Protein AF-A0A7V4J223-F1 (afdb_monomer_lite)

pLDDT: mean 87.14, std 15.95, range [26.81, 98.62]

Foldseek 3Di:
DCLVPVWFWWKKWWAQDQDFDALFLDNDSLGPRTFIWMWTAIPVRDIDTGGDAPDPPRDPWDKDDDQAKIWIQDPNWIWIFGGRDPPGDIDIDDDDDPDDLVVQCVDPPNSPVVLVVVLVCCCVPPVDDRSDDPQNVLSVVQSVLVNSVNHVVRTDMDTRFRPVDPVSVVVCVPPPDDRDDQPPPDQFAHPPDDCVQCVCLVVLLVLLLQQLVLQCCLVVCVVCQLVDLDNCVNLVSLVSNLVSLVSNVVSLVSLVVNCVRGVPGSSNSSSVSSNVSNPCVQSVDPCSSVVSVVCNVCSVVVSVVSVVVVVVPPPPVLFWADWPFKKFKAPFAAPPVAAQVPDALVNVVVTDGDDMGGADCSDPVHSWSFCCVPQPQGWGKMKIKDKWFDQAWDKKKKFKWWFAFKWKDKQRHTFDGGRHGDPDGDTRPDITIDTDHGTMMMMMMIGTCPRVGTGGMIIIIGNPPVPPDPDDDGDDHTDDDDDDDDDDDDDDDDDDDDD

Radius of gyration: 32.24 Å; chains: 1; bounding box: 69×74×94 Å

Sequence (499 aa):
MMHITGLRPVRVVALPATVTLPAYPMNALKGMGGITPSLINMSNGSVVRNLMGATTNDTHQQRIWGTCAAAEIIDGRLRVRVGASGHGQVLYINPTWDKLGELAVKTGHGGGDFWVLYYFARNILFGDPAPFDIYRACDCTIPGILAYRSSVEGGKPYDVPDFRNKAERDKWRNDNFDQMRFDYKDGLFPKNQDLSITLHFSKTVRDLMGCATTYRAYRDAKKLFEDMSNPSQLKNSIEALLGRYKLLLESQVIAKKIIDAYPDSTGARILRELYEMSEPEITAKKGFESRLRRELNTLDRRIEAILKKKEINKPIDKWHSPFICKWQISKLLKKPQYKLQNVTKELLRKIELRHNITADPNGETQYLVNLNKIFGDMDGVVIAKTIVRAPKTGTWDLKVGYDGGVRIFMDGKQLIDDPVRKNPAIPDRTSVPVKLSKGKHEIVVALDTDSGMGWGFYLRFEIPREMQKKTIKPVPRFSWNWSSRAGDRTRTGDVSLEG

Structure (mmCIF, N/CA/C/O backbone):
data_AF-A0A7V4J223-F1
#
_entry.id   AF-A0A7V4J223-F1
#
loop_
_atom_site.group_PDB
_atom_site.id
_atom_site.type_symbol
_atom_site.label_atom_id
_atom_site.label_alt_id
_atom_site.label_comp_id
_atom_site.label_asym_id
_atom_site.label_entity_id
_atom_site.label_seq_id
_atom_site.pdbx_PDB_ins_code
_atom_site.Cartn_x
_atom_site.Cartn_y
_atom_site.Cartn_z
_atom_site.occupancy
_atom_site.B_iso_or_equiv
_atom_site.auth_seq_id
_atom_site.auth_comp_id
_atom_site.auth_asym_id
_atom_site.auth_atom_id
_atom_site.pdbx_PDB_model_num
ATOM 1 N N . MET A 1 1 ? 0.475 -18.658 -4.887 1.00 85.38 1 MET A N 1
ATOM 2 C CA . MET A 1 1 ? -0.771 -19.231 -5.453 1.00 85.38 1 MET A CA 1
ATOM 3 C C . MET A 1 1 ? -0.553 -20.614 -6.078 1.00 85.38 1 MET A C 1
ATOM 5 O O . MET A 1 1 ? -1.148 -21.553 -5.571 1.00 85.38 1 MET A O 1
ATOM 9 N N . MET A 1 2 ? 0.335 -20.796 -7.069 1.00 89.19 2 MET A N 1
ATOM 10 C CA . MET A 1 2 ? 0.665 -22.136 -7.613 1.00 89.19 2 MET A CA 1
ATOM 11 C C . MET A 1 2 ? 1.149 -23.118 -6.538 1.00 89.19 2 MET A C 1
ATOM 13 O O . MET A 1 2 ? 0.766 -24.281 -6.553 1.00 89.19 2 MET A O 1
ATOM 17 N N . HIS A 1 3 ? 1.963 -22.650 -5.582 1.00 88.38 3 HIS A N 1
ATOM 18 C CA . HIS A 1 3 ? 2.378 -23.451 -4.424 1.00 88.38 3 HIS A CA 1
ATOM 19 C C . HIS A 1 3 ? 1.191 -23.897 -3.554 1.00 88.38 3 HIS A C 1
ATOM 21 O O . HIS A 1 3 ? 1.081 -25.068 -3.226 1.00 88.38 3 HIS A O 1
ATOM 27 N N . ILE A 1 4 ? 0.274 -22.970 -3.266 1.00 89.50 4 ILE A N 1
ATOM 28 C CA . ILE A 1 4 ? -0.890 -23.177 -2.390 1.00 89.50 4 ILE A CA 1
ATOM 29 C C . ILE A 1 4 ? -1.905 -24.146 -3.012 1.00 89.50 4 ILE A C 1
ATOM 31 O O . ILE A 1 4 ? -2.491 -24.958 -2.311 1.00 89.50 4 ILE A O 1
ATOM 35 N N . THR A 1 5 ? -2.147 -24.035 -4.319 1.00 91.44 5 THR A N 1
ATOM 36 C CA . THR A 1 5 ? -3.238 -24.756 -4.999 1.00 91.44 5 THR A CA 1
ATOM 37 C C . THR A 1 5 ? -2.782 -26.011 -5.736 1.00 91.44 5 THR A C 1
ATOM 39 O O . THR A 1 5 ? -3.614 -26.840 -6.084 1.00 91.44 5 THR A O 1
ATOM 42 N N . GLY A 1 6 ? -1.486 -26.135 -6.040 1.00 92.06 6 GLY A N 1
ATOM 43 C CA . GLY A 1 6 ? -0.972 -27.176 -6.935 1.00 92.06 6 GLY A CA 1
ATOM 44 C C . GLY A 1 6 ? -1.377 -27.002 -8.407 1.00 92.06 6 GLY A C 1
ATOM 45 O O . GLY A 1 6 ? -1.085 -27.873 -9.219 1.00 92.06 6 GLY A O 1
ATOM 46 N N . LEU A 1 7 ? -2.035 -25.895 -8.769 1.00 95.25 7 LEU A N 1
ATOM 47 C CA . LEU A 1 7 ? -2.552 -25.653 -10.118 1.00 95.25 7 LEU A CA 1
ATOM 48 C C . LEU A 1 7 ? -1.552 -24.898 -10.996 1.00 95.25 7 LEU A C 1
ATOM 50 O O . LEU A 1 7 ? -0.758 -24.090 -10.502 1.00 95.25 7 LEU A O 1
ATOM 54 N N . ARG A 1 8 ? -1.670 -25.097 -12.314 1.00 96.69 8 ARG A N 1
ATOM 55 C CA . ARG A 1 8 ? -0.896 -24.387 -13.341 1.00 96.69 8 ARG A CA 1
ATOM 56 C C . ARG A 1 8 ? -1.760 -23.336 -14.051 1.00 96.69 8 ARG A C 1
ATOM 58 O O . ARG A 1 8 ? -2.938 -23.611 -14.282 1.00 96.69 8 ARG A O 1
ATOM 65 N N . PRO A 1 9 ? -1.222 -22.163 -14.422 1.00 97.81 9 PRO A N 1
ATOM 66 C CA . PRO A 1 9 ? -1.877 -21.289 -15.391 1.00 97.81 9 PRO A CA 1
ATOM 67 C C . PRO A 1 9 ? -1.942 -21.945 -16.778 1.00 97.81 9 PRO A C 1
ATOM 69 O O . PRO A 1 9 ? -0.982 -22.560 -17.227 1.00 97.81 9 PRO A O 1
ATOM 72 N N . VAL A 1 10 ? -3.072 -21.810 -17.466 1.00 98.12 10 VAL A N 1
ATOM 73 C CA . VAL A 1 10 ? -3.291 -22.402 -18.801 1.00 98.12 10 VAL A CA 1
ATOM 74 C C . VAL A 1 10 ? -3.665 -21.376 -19.859 1.00 98.12 10 VAL A C 1
ATOM 76 O O . VAL A 1 10 ? -3.498 -21.635 -21.044 1.00 98.12 10 VAL A O 1
ATOM 79 N N . ARG A 1 11 ? -4.136 -20.194 -19.454 1.00 98.38 11 ARG A N 1
ATOM 80 C CA . ARG A 1 11 ? -4.475 -19.105 -20.372 1.00 98.38 11 ARG A CA 1
ATOM 81 C C . ARG A 1 11 ? -4.336 -17.766 -19.672 1.00 98.38 11 ARG A C 1
ATOM 83 O O . ARG A 1 11 ? -4.628 -17.676 -18.481 1.00 98.38 11 ARG A O 1
ATOM 90 N N . VAL A 1 12 ? -3.918 -16.735 -20.396 1.00 98.44 12 VAL A N 1
ATOM 91 C CA . VAL A 1 12 ? -3.792 -15.372 -19.876 1.00 98.44 12 VAL A CA 1
ATOM 92 C C . VAL A 1 12 ? -4.312 -14.344 -20.871 1.00 98.44 12 VAL A C 1
ATOM 94 O O . VAL A 1 12 ? -4.178 -14.501 -22.084 1.00 98.44 12 VAL A O 1
ATOM 97 N N . VAL A 1 13 ? -4.902 -13.277 -20.343 1.00 98.06 13 VAL A N 1
ATOM 98 C CA . VAL A 1 13 ? -5.266 -12.075 -21.088 1.00 98.06 13 VAL A CA 1
ATOM 99 C C . VAL A 1 13 ? -4.968 -10.841 -20.242 1.00 98.06 13 VAL A C 1
ATOM 101 O O . VAL A 1 13 ? -5.206 -10.827 -19.035 1.00 98.06 13 VAL A O 1
ATOM 104 N N . ALA A 1 14 ? -4.449 -9.799 -20.875 1.00 95.88 14 ALA A N 1
ATOM 105 C CA . ALA A 1 14 ? -4.265 -8.476 -20.299 1.00 95.88 14 ALA A CA 1
ATOM 106 C C . ALA A 1 14 ? -4.696 -7.432 -21.325 1.00 95.88 14 ALA A C 1
ATOM 108 O O . ALA A 1 14 ? -4.229 -7.448 -22.465 1.00 95.88 14 ALA A O 1
ATOM 109 N N . LEU A 1 15 ? -5.601 -6.543 -20.926 1.00 93.50 15 LEU A N 1
ATOM 110 C CA . LEU A 1 15 ? -6.058 -5.452 -21.780 1.00 93.50 15 LEU A CA 1
ATOM 111 C C . LEU A 1 15 ? -5.031 -4.308 -21.759 1.00 93.50 15 LEU A C 1
ATOM 113 O O . LEU A 1 15 ? -4.429 -4.058 -20.708 1.00 93.50 15 LEU A O 1
ATOM 117 N N . PRO A 1 16 ? -4.822 -3.602 -22.886 1.00 90.81 16 PRO A N 1
ATOM 118 C CA . PRO A 1 16 ? -3.972 -2.419 -22.910 1.00 90.81 16 PRO A CA 1
ATOM 119 C C . PRO A 1 16 ? -4.505 -1.346 -21.959 1.00 90.81 16 PRO A C 1
ATOM 121 O O . PRO A 1 16 ? -5.698 -1.044 -21.947 1.00 90.81 16 PRO A O 1
ATOM 124 N N . ALA A 1 17 ? -3.600 -0.728 -21.206 1.00 86.00 17 ALA A N 1
ATOM 125 C CA . ALA A 1 17 ? -3.878 0.478 -20.446 1.00 86.00 17 ALA A CA 1
ATOM 126 C C . ALA A 1 17 ? -3.211 1.659 -21.147 1.00 86.00 17 ALA A C 1
ATOM 128 O O . ALA A 1 17 ? -2.018 1.624 -21.440 1.00 86.00 17 ALA A O 1
ATOM 129 N N . THR A 1 18 ? -3.987 2.706 -21.412 1.00 84.56 18 THR A N 1
ATOM 130 C CA . THR A 1 18 ? -3.491 3.957 -22.006 1.00 84.56 18 THR A CA 1
ATOM 131 C C . THR A 1 18 ? -2.951 4.929 -20.958 1.00 84.56 18 THR A C 1
ATOM 133 O O . THR A 1 18 ? -2.365 5.947 -21.309 1.00 84.56 18 THR A O 1
ATOM 136 N N . VAL A 1 19 ? -3.137 4.614 -19.673 1.00 84.50 19 VAL A N 1
ATOM 137 C CA . VAL A 1 19 ? -2.626 5.396 -18.548 1.00 84.50 19 VAL A CA 1
ATOM 138 C C . VAL A 1 19 ? -1.273 4.839 -18.123 1.00 84.50 19 VAL A C 1
ATOM 140 O O . VAL A 1 19 ? -1.149 3.656 -17.794 1.00 84.50 19 VAL A O 1
ATOM 143 N N . THR A 1 20 ? -0.274 5.713 -18.092 1.00 83.88 20 THR A N 1
ATOM 144 C CA . THR A 1 20 ? 1.079 5.413 -17.629 1.00 83.88 20 THR A CA 1
ATOM 145 C C . THR A 1 20 ? 1.356 6.105 -16.302 1.00 83.88 20 THR A C 1
ATOM 147 O O . THR A 1 20 ? 0.864 7.198 -16.017 1.00 83.88 20 THR A O 1
ATOM 150 N N . LEU A 1 21 ? 2.164 5.457 -15.472 1.00 86.25 21 LEU A N 1
ATOM 151 C CA . LEU A 1 21 ? 2.728 6.084 -14.289 1.00 86.25 21 LEU A CA 1
ATOM 152 C C . LEU A 1 21 ? 3.745 7.163 -14.702 1.00 86.25 21 LEU A C 1
ATOM 154 O O . LEU A 1 21 ? 4.483 6.967 -15.673 1.00 86.25 21 LEU A O 1
ATOM 158 N N . PRO A 1 22 ? 3.816 8.283 -13.964 1.00 85.88 22 PRO A N 1
ATOM 159 C CA . PRO A 1 22 ? 4.787 9.333 -14.237 1.00 85.88 22 PRO A CA 1
ATOM 160 C C . PRO A 1 22 ? 6.214 8.867 -13.925 1.00 85.88 22 PRO A C 1
ATOM 162 O O . PRO A 1 22 ? 6.434 7.907 -13.185 1.00 85.88 22 PRO A O 1
ATOM 165 N N . ALA A 1 23 ? 7.184 9.602 -14.452 1.00 88.38 23 ALA A N 1
ATOM 166 C CA . ALA A 1 23 ? 8.621 9.456 -14.277 1.00 88.38 23 ALA A CA 1
ATOM 167 C C . ALA A 1 23 ? 9.229 8.161 -14.846 1.00 88.38 23 ALA A C 1
ATOM 169 O O . ALA A 1 23 ? 10.395 7.862 -14.581 1.00 88.38 23 ALA A O 1
ATOM 170 N N . TYR A 1 24 ? 8.488 7.416 -15.672 1.00 89.00 24 TYR A N 1
ATOM 171 C CA . TYR A 1 24 ? 9.037 6.270 -16.395 1.00 89.00 24 TYR A CA 1
ATOM 172 C C . TYR A 1 24 ? 9.733 6.698 -17.702 1.00 89.00 24 TYR A C 1
ATOM 174 O O . TYR A 1 24 ? 9.240 7.587 -18.407 1.00 89.00 24 TYR A O 1
ATOM 182 N N . PRO A 1 25 ? 10.857 6.056 -18.089 1.00 86.50 25 PRO A N 1
ATOM 183 C CA . PRO A 1 25 ? 11.609 6.436 -19.290 1.00 86.50 25 PRO A CA 1
ATOM 184 C C . PRO A 1 25 ? 10.864 6.254 -20.613 1.00 86.50 25 PRO A C 1
ATOM 186 O O . PRO A 1 25 ? 11.096 7.008 -21.554 1.00 86.50 25 PRO A O 1
ATOM 189 N N . MET A 1 26 ? 9.936 5.299 -20.687 1.00 84.00 26 MET A N 1
ATOM 190 C CA . MET A 1 26 ? 9.183 5.002 -21.905 1.00 84.00 26 MET A CA 1
ATOM 191 C C . MET A 1 26 ? 7.715 5.380 -21.733 1.00 84.00 26 MET A C 1
ATOM 193 O O . MET A 1 26 ? 6.990 4.710 -21.007 1.00 84.00 26 MET A O 1
ATOM 197 N N . ASN A 1 27 ? 7.265 6.414 -22.445 1.00 76.56 27 ASN A N 1
ATOM 198 C CA . ASN A 1 27 ? 5.853 6.797 -22.496 1.00 76.56 27 ASN A CA 1
ATOM 199 C C . ASN A 1 27 ? 5.151 6.121 -23.687 1.00 76.56 27 ASN A C 1
ATOM 201 O O . ASN A 1 27 ? 4.821 6.760 -24.682 1.00 76.56 27 ASN A O 1
ATOM 205 N N . ALA A 1 28 ? 5.021 4.796 -23.630 1.00 76.75 28 ALA A N 1
ATOM 206 C CA . ALA A 1 28 ? 4.415 3.999 -24.693 1.00 76.75 28 ALA A CA 1
ATOM 207 C C . ALA A 1 28 ? 3.737 2.756 -24.113 1.00 76.75 28 ALA A C 1
ATOM 209 O O . ALA A 1 28 ? 4.174 2.244 -23.086 1.00 76.75 28 ALA A O 1
ATOM 210 N N . LEU A 1 29 ? 2.747 2.200 -24.825 1.00 77.38 29 LEU A N 1
ATOM 211 C CA . LEU A 1 29 ? 2.069 0.951 -24.438 1.00 77.38 29 LEU A CA 1
ATOM 212 C C . LEU A 1 29 ? 3.052 -0.217 -24.233 1.00 77.38 29 LEU A C 1
ATOM 214 O O . LEU A 1 29 ? 2.850 -1.069 -23.377 1.00 77.38 29 LEU A O 1
ATOM 218 N N . LYS A 1 30 ? 4.137 -0.237 -25.015 1.00 79.06 30 LYS A N 1
ATOM 219 C CA . LYS A 1 30 ? 5.207 -1.241 -24.926 1.00 79.06 30 LYS A CA 1
ATOM 220 C C . LYS A 1 30 ? 6.242 -0.934 -23.833 1.00 79.06 30 LYS A C 1
ATOM 222 O O . LYS A 1 30 ? 7.124 -1.757 -23.598 1.00 79.06 30 LYS A O 1
ATOM 227 N N . GLY A 1 31 ? 6.175 0.242 -23.212 1.00 77.19 31 GLY A N 1
ATOM 228 C CA . GLY A 1 31 ? 7.140 0.743 -22.241 1.00 77.19 31 GLY A CA 1
ATOM 229 C C . GLY A 1 31 ? 6.888 0.277 -20.805 1.00 77.19 31 GLY A C 1
ATOM 230 O O . GLY A 1 31 ? 5.836 -0.261 -20.471 1.00 77.19 31 GLY A O 1
ATOM 231 N N . MET A 1 32 ? 7.869 0.507 -19.930 1.00 76.62 32 MET A N 1
ATOM 232 C CA . MET A 1 32 ? 7.697 0.357 -18.483 1.00 76.62 32 MET A CA 1
ATOM 233 C C . MET A 1 32 ? 6.821 1.497 -17.953 1.00 76.62 32 MET A C 1
ATOM 235 O O . MET A 1 32 ? 6.952 2.624 -18.419 1.00 76.62 32 MET A O 1
ATOM 239 N N . GLY A 1 33 ? 5.965 1.213 -16.970 1.00 78.38 33 GLY A N 1
ATOM 240 C CA . GLY A 1 33 ? 5.067 2.200 -16.355 1.00 78.38 33 GLY A CA 1
ATOM 241 C C . GLY A 1 33 ? 3.598 2.073 -16.766 1.00 78.38 33 GLY A C 1
ATOM 242 O O . GLY A 1 33 ? 2.758 2.762 -16.194 1.00 78.38 33 GLY A O 1
ATOM 243 N N . GLY A 1 34 ? 3.263 1.188 -17.711 1.00 81.00 34 GLY A N 1
ATOM 244 C CA . GLY A 1 34 ? 1.874 0.821 -18.002 1.00 81.00 34 GLY A CA 1
ATOM 245 C C . GLY A 1 34 ? 1.247 -0.013 -16.878 1.00 81.00 34 GLY A C 1
ATOM 246 O O . GLY A 1 34 ? 1.903 -0.873 -16.293 1.00 81.00 34 GLY A O 1
ATOM 247 N N . ILE A 1 35 ? -0.034 0.229 -16.585 1.00 84.50 35 ILE A N 1
ATOM 248 C CA . ILE A 1 35 ? -0.785 -0.483 -15.537 1.00 84.50 35 ILE A CA 1
ATOM 249 C C . ILE A 1 35 ? -1.748 -1.476 -16.196 1.00 84.50 35 ILE A C 1
ATOM 251 O O . ILE A 1 35 ? -2.927 -1.184 -16.377 1.00 84.50 35 ILE A O 1
ATOM 255 N N . THR A 1 36 ? -1.256 -2.653 -16.576 1.00 87.88 36 THR A N 1
ATOM 256 C CA . THR A 1 36 ? -2.036 -3.654 -17.326 1.00 87.88 36 THR A CA 1
ATOM 257 C C . THR A 1 36 ? -2.327 -4.889 -16.469 1.00 87.88 36 THR A C 1
ATOM 259 O O . THR A 1 36 ? -1.539 -5.839 -16.476 1.00 87.88 36 THR A O 1
ATOM 262 N N . PRO A 1 37 ? -3.432 -4.913 -15.701 1.00 90.94 37 PRO A N 1
ATOM 263 C CA . PRO A 1 37 ? -3.807 -6.102 -14.943 1.00 90.94 37 PRO A CA 1
ATOM 264 C C . PRO A 1 37 ? -4.075 -7.284 -15.880 1.00 90.94 37 PRO A C 1
ATOM 266 O O . PRO A 1 37 ? -4.517 -7.104 -17.018 1.00 90.94 37 PRO A O 1
ATOM 269 N N . SER A 1 38 ? -3.849 -8.498 -15.381 1.00 94.50 38 SER A N 1
ATOM 270 C CA . SER A 1 38 ? -4.094 -9.724 -16.140 1.00 94.50 38 SER A CA 1
ATOM 271 C C . SER A 1 38 ? -5.136 -10.624 -15.479 1.00 94.50 38 SER A C 1
ATOM 273 O O . SER A 1 38 ? -5.278 -10.677 -14.252 1.00 94.50 38 SER A O 1
ATOM 275 N N . LEU A 1 39 ? -5.882 -11.335 -16.321 1.00 97.62 39 LEU A N 1
ATOM 276 C CA . LEU A 1 39 ? -6.759 -12.435 -15.944 1.00 97.62 39 LEU A CA 1
ATOM 277 C C . LEU A 1 39 ? -6.126 -13.732 -16.426 1.00 97.62 39 LEU A C 1
ATOM 279 O O . LEU A 1 39 ? -5.715 -13.837 -17.581 1.00 97.62 39 LEU A O 1
ATOM 283 N N . ILE A 1 40 ? -6.032 -14.705 -15.528 1.00 98.12 40 ILE A N 1
ATOM 284 C CA . ILE A 1 40 ? -5.351 -15.972 -15.771 1.00 98.12 40 ILE A CA 1
ATOM 285 C C . ILE A 1 40 ? -6.315 -17.108 -15.442 1.00 98.12 40 ILE A C 1
ATOM 287 O O . ILE A 1 40 ? -6.827 -17.176 -14.325 1.00 98.12 40 ILE A O 1
ATOM 291 N N . ASN A 1 41 ? -6.550 -18.012 -16.391 1.00 98.06 41 ASN A N 1
ATOM 292 C CA . ASN A 1 41 ? -7.221 -19.277 -16.115 1.00 98.06 41 ASN A CA 1
ATOM 293 C C . ASN A 1 41 ? -6.214 -20.292 -15.584 1.00 98.06 41 ASN A C 1
ATOM 295 O O . ASN A 1 41 ? -5.103 -20.412 -16.102 1.00 98.06 41 ASN A O 1
ATOM 299 N N . MET A 1 42 ? -6.635 -21.054 -14.584 1.00 97.88 42 MET A N 1
ATOM 300 C CA . MET A 1 42 ? -5.888 -22.171 -14.018 1.00 97.88 42 MET A CA 1
ATOM 301 C C . MET A 1 42 ? -6.364 -23.500 -14.609 1.00 97.88 42 MET A C 1
ATOM 303 O O . MET A 1 42 ? -7.456 -23.589 -15.167 1.00 97.88 42 MET A O 1
ATOM 307 N N . SER A 1 43 ? -5.572 -24.555 -14.440 1.00 97.31 43 SER A N 1
ATOM 308 C CA . SER A 1 43 ? -5.816 -25.888 -15.007 1.00 97.31 43 SER A CA 1
ATOM 309 C C . SER A 1 43 ? -7.130 -26.551 -14.578 1.00 97.31 43 SER A C 1
ATOM 311 O O . SER A 1 43 ? -7.603 -27.449 -15.263 1.00 97.31 43 SER A O 1
ATOM 313 N N . ASN A 1 44 ? -7.743 -26.110 -13.477 1.00 96.62 44 ASN A N 1
ATOM 314 C CA . ASN A 1 44 ? -9.059 -26.577 -13.027 1.00 96.62 44 ASN A CA 1
ATOM 315 C C . ASN A 1 44 ? -10.219 -25.642 -13.430 1.00 96.62 44 ASN A C 1
ATOM 317 O O . ASN A 1 44 ? -11.312 -25.759 -12.883 1.00 96.62 44 ASN A O 1
ATOM 321 N N . GLY A 1 45 ? -9.973 -24.661 -14.301 1.00 96.50 45 GLY A N 1
ATOM 322 C CA . GLY A 1 45 ? -10.959 -23.664 -14.717 1.00 96.50 45 GLY A CA 1
ATOM 323 C C . GLY A 1 45 ? -11.116 -22.465 -13.774 1.00 96.50 45 GLY A C 1
ATOM 324 O O . GLY A 1 45 ? -11.813 -21.516 -14.129 1.00 96.50 45 GLY A O 1
ATOM 325 N N . SER A 1 46 ? -10.458 -22.446 -12.606 1.00 96.94 46 SER A N 1
ATOM 326 C CA . SER A 1 46 ? -10.477 -21.267 -11.725 1.00 96.94 46 SER A CA 1
ATOM 327 C C . SER A 1 46 ? -9.786 -20.055 -12.362 1.00 96.94 46 SER A C 1
ATOM 329 O O . SER A 1 46 ? -8.992 -20.185 -13.296 1.00 96.94 46 SER A O 1
ATOM 331 N N . VAL A 1 47 ? -10.106 -18.860 -11.861 1.00 96.94 47 VAL A N 1
ATOM 332 C CA . VAL A 1 47 ? -9.621 -17.585 -12.404 1.00 96.94 47 VAL A CA 1
ATOM 333 C C . VAL A 1 47 ? -8.804 -16.845 -11.356 1.00 96.94 47 VAL A C 1
ATOM 335 O O . VAL A 1 47 ? -9.225 -16.685 -10.211 1.00 96.94 47 VAL A O 1
ATOM 338 N N . VAL A 1 48 ? -7.650 -16.341 -11.775 1.00 96.06 48 VAL A N 1
ATOM 339 C CA . VAL A 1 48 ? -6.792 -15.459 -10.992 1.00 96.06 48 VAL A CA 1
ATOM 340 C C . VAL A 1 48 ? -6.835 -14.072 -11.611 1.00 96.06 48 VAL A C 1
ATOM 342 O O . VAL A 1 48 ? -6.567 -13.898 -12.798 1.00 96.06 48 VAL A O 1
ATOM 345 N N . ARG A 1 49 ? -7.142 -13.073 -10.782 1.00 94.31 49 ARG A N 1
ATOM 346 C CA . ARG A 1 49 ? -6.987 -11.663 -11.133 1.00 94.31 49 ARG A CA 1
ATOM 347 C C . ARG A 1 49 ? -5.680 -11.151 -10.551 1.00 94.31 49 ARG A C 1
ATOM 349 O O . ARG A 1 49 ? -5.562 -11.024 -9.334 1.00 94.31 49 ARG A O 1
ATOM 356 N N . ASN A 1 50 ? -4.735 -10.825 -11.421 1.00 90.75 50 ASN A N 1
ATOM 357 C CA . ASN A 1 50 ? -3.481 -10.199 -11.041 1.00 90.75 50 ASN A CA 1
ATOM 358 C C . ASN A 1 50 ? -3.585 -8.681 -11.226 1.00 90.75 50 ASN A C 1
ATOM 360 O O . ASN A 1 50 ? -3.778 -8.195 -12.341 1.00 90.75 50 ASN A O 1
ATOM 364 N N . LEU A 1 51 ? -3.463 -7.937 -10.129 1.00 87.06 51 LEU A N 1
ATOM 365 C CA . LEU A 1 51 ? -3.349 -6.482 -10.157 1.00 87.06 51 LEU A CA 1
ATOM 366 C C . LEU A 1 51 ? -1.873 -6.130 -9.981 1.00 87.06 51 LEU A C 1
ATOM 368 O O . LEU A 1 51 ? -1.245 -6.591 -9.032 1.00 87.06 51 LEU A O 1
ATOM 372 N N . MET A 1 52 ? -1.320 -5.363 -10.919 1.00 75.69 52 MET A N 1
ATOM 373 C CA . MET A 1 52 ? 0.103 -5.025 -10.913 1.00 75.69 52 MET A CA 1
ATOM 374 C C . MET A 1 52 ? 0.464 -4.138 -9.713 1.00 75.69 52 MET A C 1
ATOM 376 O O . MET A 1 52 ? -0.308 -3.256 -9.329 1.00 75.69 52 MET A O 1
ATOM 380 N N . GLY A 1 53 ? 1.652 -4.375 -9.149 1.00 68.44 53 GLY A N 1
ATOM 381 C CA . GLY A 1 53 ? 2.261 -3.521 -8.125 1.00 68.44 53 GLY A CA 1
ATOM 382 C C . GLY A 1 53 ? 2.796 -2.202 -8.694 1.00 68.44 53 GLY A C 1
ATOM 383 O O . GLY A 1 53 ? 2.532 -1.858 -9.846 1.00 68.44 53 GLY A O 1
ATOM 384 N N . ALA A 1 54 ? 3.553 -1.462 -7.881 1.00 73.31 54 ALA A N 1
ATOM 385 C CA . ALA A 1 54 ? 4.154 -0.163 -8.225 1.00 73.31 54 ALA A CA 1
ATOM 386 C C . ALA A 1 54 ? 3.157 0.971 -8.567 1.00 73.31 54 ALA A C 1
ATOM 388 O O . ALA A 1 54 ? 3.542 1.996 -9.130 1.00 73.31 54 ALA A O 1
ATOM 389 N N . THR A 1 55 ? 1.879 0.821 -8.202 1.00 80.50 55 THR A N 1
ATOM 390 C CA . THR A 1 55 ? 0.854 1.879 -8.293 1.00 80.50 55 THR A CA 1
ATOM 391 C C . THR A 1 55 ? 0.583 2.506 -6.918 1.00 80.50 55 THR A C 1
ATOM 393 O O . THR A 1 55 ? 1.155 2.094 -5.915 1.00 80.50 55 THR A O 1
ATOM 396 N N . THR A 1 56 ? -0.297 3.513 -6.826 1.00 82.56 56 THR A N 1
ATOM 397 C CA . THR A 1 56 ? -0.597 4.215 -5.557 1.00 82.56 56 THR A CA 1
ATOM 398 C C . THR A 1 56 ? -1.071 3.291 -4.426 1.00 82.56 56 THR A C 1
ATOM 400 O O . THR A 1 56 ? -0.872 3.619 -3.262 1.00 82.56 56 THR A O 1
ATOM 403 N N . ASN A 1 57 ? -1.665 2.140 -4.751 1.00 82.75 57 ASN A N 1
ATOM 404 C CA . ASN A 1 57 ? -2.044 1.117 -3.777 1.00 82.75 57 ASN A CA 1
ATOM 405 C C . ASN A 1 57 ? -1.181 -0.143 -3.947 1.00 82.75 57 ASN A C 1
ATOM 407 O O . ASN A 1 57 ? -1.706 -1.238 -4.175 1.00 82.75 57 ASN A O 1
ATOM 411 N N . ASP A 1 58 ? 0.141 0.027 -3.875 1.00 83.38 58 ASP A N 1
ATOM 412 C CA . ASP A 1 58 ? 1.095 -1.080 -3.905 1.00 83.38 58 ASP A CA 1
ATOM 413 C C . ASP A 1 58 ? 0.953 -1.921 -2.632 1.00 83.38 58 ASP A C 1
ATOM 415 O O . ASP A 1 58 ? 1.419 -1.565 -1.549 1.00 83.38 58 ASP A O 1
ATOM 419 N N . THR A 1 59 ? 0.196 -3.008 -2.747 1.00 80.31 59 THR A N 1
ATOM 420 C CA . THR A 1 59 ? -0.145 -3.878 -1.626 1.00 80.31 59 THR A CA 1
ATOM 421 C C . THR A 1 59 ? 0.006 -5.327 -2.042 1.00 80.31 59 THR A C 1
ATOM 423 O O . THR A 1 59 ? -0.341 -5.721 -3.154 1.00 80.31 59 THR A O 1
ATOM 426 N N . HIS A 1 60 ? 0.450 -6.158 -1.106 1.00 80.44 60 HIS A N 1
ATOM 427 C CA . HIS A 1 60 ? 0.523 -7.605 -1.296 1.00 80.44 60 HIS A CA 1
ATOM 428 C C . HIS A 1 60 ? -0.715 -8.314 -0.726 1.00 80.44 60 HIS A C 1
ATOM 430 O O . HIS A 1 60 ? -0.623 -9.442 -0.240 1.00 80.44 60 HIS A O 1
ATOM 436 N N . GLN A 1 61 ? -1.881 -7.654 -0.758 1.00 84.69 61 GLN A N 1
ATOM 437 C CA . GLN A 1 61 ? -3.130 -8.257 -0.296 1.00 84.69 61 GLN A CA 1
ATOM 438 C C . GLN A 1 61 ? -3.540 -9.397 -1.226 1.00 84.69 61 GLN A C 1
ATOM 440 O O . GLN A 1 61 ? -3.827 -9.201 -2.406 1.00 84.69 61 GLN A O 1
ATOM 445 N N . GLN A 1 62 ? -3.605 -10.600 -0.668 1.00 89.06 62 GLN A N 1
ATOM 446 C CA . GLN A 1 62 ? -4.007 -11.804 -1.380 1.00 89.06 62 GLN A CA 1
ATOM 447 C C . GLN A 1 62 ? -5.383 -12.235 -0.899 1.00 89.06 62 GLN A C 1
ATOM 449 O O . GLN A 1 62 ? -5.700 -12.132 0.289 1.00 89.06 62 GLN A O 1
ATOM 454 N N . ARG A 1 63 ? -6.198 -12.713 -1.838 1.00 93.00 63 ARG A N 1
ATOM 455 C CA . ARG A 1 63 ? -7.534 -13.234 -1.569 1.00 93.00 63 ARG A CA 1
ATOM 456 C C . ARG A 1 63 ? -7.764 -14.484 -2.406 1.00 93.00 63 ARG A C 1
ATOM 458 O O . ARG A 1 63 ? -7.413 -14.505 -3.585 1.00 93.00 63 ARG A O 1
ATOM 465 N N . ILE A 1 64 ? -8.341 -15.510 -1.798 1.00 94.75 64 ILE A N 1
ATOM 466 C CA . ILE A 1 64 ? -8.685 -16.775 -2.440 1.00 94.75 64 ILE A CA 1
ATOM 467 C C . ILE A 1 64 ? -10.107 -17.164 -2.045 1.00 94.75 64 ILE A C 1
ATOM 469 O O . ILE A 1 64 ? -10.483 -17.082 -0.877 1.00 94.75 64 ILE A O 1
ATOM 473 N N . TRP A 1 65 ? -10.895 -17.591 -3.026 1.00 94.69 65 TRP A N 1
ATOM 474 C CA . TRP A 1 65 ? -12.248 -18.094 -2.821 1.00 94.69 65 TRP A CA 1
ATOM 475 C C . TRP A 1 65 ? -12.302 -19.549 -3.256 1.00 94.69 65 TRP A C 1
ATOM 477 O O . TRP A 1 65 ? -11.956 -19.879 -4.388 1.00 94.69 65 TRP A O 1
ATOM 487 N N . GLY A 1 66 ? -12.732 -20.406 -2.341 1.00 94.12 66 GLY A N 1
ATOM 488 C CA . GLY A 1 66 ? -13.192 -21.754 -2.626 1.00 94.12 66 GLY A CA 1
ATOM 489 C C . GLY A 1 66 ? -14.711 -21.837 -2.494 1.00 94.12 66 GLY A C 1
ATOM 490 O O . GLY A 1 66 ? -15.383 -20.881 -2.108 1.00 94.12 66 GLY A O 1
ATOM 491 N N . THR A 1 67 ? -15.259 -23.011 -2.785 1.00 93.62 67 THR A N 1
ATOM 492 C CA . THR A 1 67 ? -16.700 -23.280 -2.674 1.00 93.62 67 THR A CA 1
ATOM 493 C C . THR A 1 67 ? -17.171 -23.383 -1.222 1.00 93.62 67 THR A C 1
ATOM 495 O O . THR A 1 67 ? -18.302 -23.020 -0.923 1.00 93.62 67 THR A O 1
ATOM 498 N N . CYS A 1 68 ? -16.304 -23.817 -0.301 1.00 94.56 68 CYS A N 1
ATOM 499 C CA . CYS A 1 68 ? -16.644 -23.968 1.121 1.00 94.56 68 CYS A CA 1
ATOM 500 C C . CYS A 1 68 ? -16.252 -22.755 1.980 1.00 94.56 68 CYS A C 1
ATOM 502 O O . CYS A 1 68 ? -16.878 -22.490 3.011 1.00 94.56 68 CYS A O 1
ATOM 504 N N . ALA A 1 69 ? -15.200 -22.038 1.580 1.00 96.25 69 ALA A N 1
ATOM 505 C CA . ALA A 1 69 ? -14.618 -20.948 2.351 1.00 96.25 69 ALA A CA 1
ATOM 506 C C . ALA A 1 69 ? -13.868 -19.948 1.465 1.00 96.25 69 ALA A C 1
ATOM 508 O O . ALA A 1 69 ? -13.444 -20.275 0.358 1.00 96.25 69 ALA A O 1
ATOM 509 N N . ALA A 1 70 ? -13.648 -18.745 1.986 1.00 96.31 70 ALA A N 1
ATOM 510 C CA . ALA A 1 70 ? -12.777 -17.735 1.399 1.00 96.31 70 ALA A CA 1
ATOM 511 C C . ALA A 1 70 ? -11.733 -17.284 2.420 1.00 96.31 70 ALA A C 1
ATOM 513 O O . ALA A 1 70 ? -12.030 -17.220 3.611 1.00 96.31 70 ALA A O 1
ATOM 514 N N . ALA A 1 71 ? -10.532 -16.950 1.960 1.00 95.44 71 ALA A N 1
ATOM 515 C CA . ALA A 1 71 ? -9.454 -16.451 2.799 1.00 95.44 71 ALA A CA 1
ATOM 516 C C . ALA A 1 71 ? -8.837 -15.185 2.201 1.00 95.44 71 ALA A C 1
ATOM 518 O O . ALA A 1 71 ? -8.647 -15.082 0.989 1.00 95.44 71 ALA A O 1
ATOM 519 N N . GLU A 1 72 ? -8.518 -14.217 3.050 1.00 94.44 72 GLU A N 1
ATOM 520 C CA . GLU A 1 72 ? -7.898 -12.957 2.651 1.00 94.44 72 GLU A CA 1
ATOM 521 C C . GLU A 1 72 ? -7.000 -12.380 3.741 1.00 94.44 72 GLU A C 1
ATOM 523 O O . GLU A 1 72 ? -7.229 -12.589 4.932 1.00 94.44 72 GLU A O 1
ATOM 528 N N . ILE A 1 73 ? -5.989 -11.622 3.321 1.00 90.00 73 ILE A N 1
ATOM 529 C CA . ILE A 1 73 ? -5.112 -10.883 4.231 1.00 90.00 73 ILE A CA 1
ATOM 530 C C . ILE A 1 73 ? -5.672 -9.473 4.419 1.00 90.00 73 ILE A C 1
ATOM 532 O O . ILE A 1 73 ? -5.778 -8.713 3.453 1.00 90.00 73 ILE A O 1
ATOM 536 N N . ILE A 1 74 ? -6.003 -9.121 5.661 1.00 83.38 74 ILE A N 1
ATOM 537 C CA . ILE A 1 74 ? -6.477 -7.789 6.056 1.00 83.38 74 ILE A CA 1
ATOM 538 C C . ILE A 1 74 ? -5.715 -7.352 7.296 1.00 83.38 74 ILE A C 1
ATOM 540 O O . ILE A 1 74 ? -5.673 -8.081 8.285 1.00 83.38 74 ILE A O 1
ATOM 544 N N . ASP A 1 75 ? -5.116 -6.163 7.231 1.00 75.69 75 ASP A N 1
ATOM 545 C CA . ASP A 1 75 ? -4.364 -5.553 8.334 1.00 75.69 75 ASP A CA 1
ATOM 546 C C . ASP A 1 75 ? -3.324 -6.512 8.942 1.00 75.69 75 ASP A C 1
ATOM 548 O O . ASP A 1 75 ? -3.236 -6.685 10.154 1.00 75.69 75 ASP A O 1
ATOM 552 N N . GLY A 1 76 ? -2.589 -7.221 8.077 1.00 76.62 76 GLY A N 1
ATOM 553 C CA . GLY A 1 76 ? -1.565 -8.192 8.479 1.00 76.62 76 GLY A CA 1
ATOM 554 C C . GLY A 1 76 ? -2.094 -9.509 9.062 1.00 76.62 76 GLY A C 1
ATOM 555 O O . GLY A 1 76 ? -1.294 -10.354 9.451 1.00 76.62 76 GLY A O 1
ATOM 556 N N . ARG A 1 77 ? -3.416 -9.721 9.107 1.00 83.19 77 ARG A N 1
ATOM 557 C CA . ARG A 1 77 ? -4.051 -10.932 9.653 1.00 83.19 77 ARG A CA 1
ATOM 558 C C . ARG A 1 77 ? -4.753 -11.744 8.575 1.00 83.19 77 ARG A C 1
ATOM 560 O O . ARG A 1 77 ? -5.283 -11.192 7.610 1.00 83.19 77 ARG A O 1
ATOM 567 N N . LEU A 1 78 ? -4.803 -13.061 8.772 1.00 90.56 78 LEU A N 1
ATOM 568 C CA . LEU A 1 78 ? -5.561 -13.961 7.911 1.00 90.56 78 LEU A CA 1
ATOM 569 C C . LEU A 1 78 ? -7.026 -13.990 8.363 1.00 90.56 78 LEU A C 1
ATOM 571 O O . LEU A 1 78 ? -7.350 -14.482 9.443 1.00 90.56 78 LEU A O 1
ATOM 575 N N . ARG A 1 79 ? -7.921 -13.468 7.524 1.00 94.50 79 ARG A N 1
ATOM 576 C CA . ARG A 1 79 ? -9.374 -13.553 7.695 1.00 94.50 79 ARG A CA 1
ATOM 577 C C . ARG A 1 79 ? -9.910 -14.703 6.852 1.00 94.50 79 ARG A C 1
ATOM 579 O O . ARG A 1 79 ? -9.680 -14.731 5.647 1.00 94.50 79 ARG A O 1
ATOM 586 N N . VAL A 1 80 ? -10.665 -15.614 7.463 1.00 95.50 80 VAL A N 1
ATOM 587 C CA . VAL A 1 80 ? -11.296 -16.755 6.784 1.00 95.50 80 VAL A CA 1
ATOM 588 C C . VAL A 1 80 ? -12.806 -16.701 6.981 1.00 95.50 80 VAL A C 1
ATOM 590 O O . VAL A 1 80 ? -13.281 -16.644 8.110 1.00 95.50 80 VAL A O 1
ATOM 593 N N . ARG A 1 81 ? -13.581 -16.733 5.896 1.00 95.12 81 ARG A N 1
ATOM 594 C CA . ARG A 1 81 ? -15.038 -16.904 5.941 1.00 95.12 81 ARG A CA 1
ATOM 595 C C . ARG A 1 81 ? -15.391 -18.340 5.587 1.00 95.12 81 ARG A C 1
ATOM 597 O O . ARG A 1 81 ? -15.031 -18.784 4.503 1.00 95.12 81 ARG A O 1
ATOM 604 N N . VAL A 1 82 ? -16.121 -19.034 6.455 1.00 95.81 82 VAL A N 1
ATOM 605 C CA . VAL A 1 82 ? -16.549 -20.431 6.265 1.00 95.81 82 VAL A CA 1
ATOM 606 C C . VAL A 1 82 ? -18.065 -20.541 6.113 1.00 95.81 82 VAL A C 1
ATOM 608 O O . VAL A 1 82 ? -18.804 -19.672 6.572 1.00 95.81 82 VAL A O 1
ATOM 611 N N . GLY A 1 83 ? -18.535 -21.621 5.485 1.00 92.12 83 GLY A N 1
ATOM 612 C CA . GLY A 1 83 ? -19.964 -21.934 5.365 1.00 92.12 83 GLY A CA 1
ATOM 613 C C . GLY A 1 83 ? -20.573 -21.632 3.995 1.00 92.12 83 GLY A C 1
ATOM 614 O O . GLY A 1 83 ? -21.780 -21.436 3.914 1.00 92.12 83 GLY A O 1
ATOM 615 N N . ALA A 1 84 ? -19.749 -21.566 2.939 1.00 91.50 84 ALA A N 1
ATOM 616 C CA . ALA A 1 84 ? -20.194 -21.483 1.540 1.00 91.50 84 ALA A CA 1
ATOM 617 C C . ALA A 1 84 ? -21.198 -20.345 1.235 1.00 91.50 84 ALA A C 1
ATOM 619 O O . ALA A 1 84 ? -22.033 -20.456 0.342 1.00 91.50 84 ALA A O 1
ATOM 620 N N . SER A 1 85 ? -21.141 -19.242 1.988 1.00 88.56 85 SER A N 1
ATOM 621 C CA . SER A 1 85 ? -22.102 -18.140 1.889 1.00 88.56 85 SER A CA 1
ATOM 622 C C . SER A 1 85 ? -21.440 -16.792 2.156 1.00 88.56 85 SER A C 1
ATOM 624 O O . SER A 1 85 ? -20.536 -16.680 2.989 1.00 88.56 85 SER A O 1
ATOM 626 N N . GLY A 1 86 ? -21.946 -15.737 1.506 1.00 85.56 86 GLY A N 1
ATOM 627 C CA . GLY A 1 86 ? -21.566 -14.348 1.790 1.00 85.56 86 GLY A CA 1
ATOM 628 C C . GLY A 1 86 ? -21.860 -13.916 3.234 1.00 85.56 86 GLY A C 1
ATOM 629 O O . GLY A 1 86 ? -21.220 -12.997 3.742 1.00 85.56 86 GLY A O 1
ATOM 630 N N . HIS A 1 87 ? -22.756 -14.631 3.922 1.00 90.62 87 HIS A N 1
ATOM 631 C CA . HIS A 1 87 ? -23.095 -14.437 5.335 1.00 90.62 87 HIS A CA 1
ATOM 632 C C . HIS A 1 87 ? -22.443 -15.468 6.268 1.00 90.62 87 HIS A C 1
ATOM 634 O O . HIS A 1 87 ? -22.750 -15.498 7.456 1.00 90.62 87 HIS A O 1
ATOM 640 N N . GLY A 1 88 ? -21.543 -16.308 5.746 1.00 87.38 88 GLY A N 1
ATOM 641 C CA . GLY A 1 88 ? -20.848 -17.335 6.517 1.00 87.38 88 GLY A CA 1
ATOM 642 C C . GLY A 1 88 ? -20.028 -16.774 7.684 1.00 87.38 88 GLY A C 1
ATOM 643 O O . GLY A 1 88 ? -19.667 -15.591 7.687 1.00 87.38 88 GLY A O 1
ATOM 644 N N . GLN A 1 89 ? -19.719 -17.620 8.669 1.00 93.69 89 GLN A N 1
ATOM 645 C CA . GLN A 1 89 ? -18.956 -17.235 9.859 1.00 93.69 89 GLN A CA 1
ATOM 646 C C . GLN A 1 89 ? -17.569 -16.711 9.468 1.00 93.69 89 GLN A C 1
ATOM 648 O O . GLN A 1 89 ? -16.876 -17.318 8.655 1.00 93.69 89 GLN A O 1
ATOM 653 N N . VAL A 1 90 ? -17.160 -15.589 10.065 1.00 93.56 90 VAL A N 1
ATOM 654 C CA . VAL A 1 90 ? -15.822 -15.011 9.889 1.00 93.56 90 VAL A CA 1
ATOM 655 C C . VAL A 1 90 ? -14.937 -15.419 11.059 1.00 93.56 90 VAL A C 1
ATOM 657 O O . VAL A 1 90 ? -15.300 -15.221 12.217 1.00 93.56 90 VAL A O 1
ATOM 660 N N . LEU A 1 91 ? -13.769 -15.958 10.737 1.00 91.31 91 LEU A N 1
ATOM 661 C CA . LEU A 1 91 ? -12.723 -16.382 11.652 1.00 91.31 91 LEU A CA 1
ATOM 662 C C . LEU A 1 91 ? -11.462 -15.560 11.380 1.00 91.31 91 LEU A C 1
ATOM 664 O O . LEU A 1 91 ? -11.147 -15.246 10.229 1.00 91.31 91 LEU A O 1
ATOM 668 N N . TYR A 1 92 ? -10.727 -15.238 12.437 1.00 90.94 92 TYR A N 1
ATOM 669 C CA . TYR A 1 92 ? -9.393 -14.658 12.341 1.00 90.94 92 TYR A CA 1
ATOM 670 C C . TYR A 1 92 ? -8.389 -15.724 12.745 1.00 90.94 92 TYR A C 1
ATOM 672 O O . TYR A 1 92 ? -8.514 -16.323 13.812 1.00 90.94 92 TYR A O 1
ATOM 680 N N . ILE A 1 93 ? -7.425 -15.977 11.868 1.00 87.50 93 ILE A N 1
ATOM 681 C CA . ILE A 1 93 ? -6.419 -17.016 12.038 1.00 87.50 93 ILE A CA 1
ATOM 682 C C . ILE A 1 93 ? -5.070 -16.340 12.258 1.00 87.50 93 ILE A C 1
ATOM 684 O O . ILE A 1 93 ? -4.673 -15.468 11.483 1.00 87.50 93 ILE A O 1
ATOM 688 N N . ASN A 1 94 ? -4.367 -16.768 13.304 1.00 84.81 94 ASN A N 1
ATOM 689 C CA . ASN A 1 94 ? -2.981 -16.393 13.557 1.00 84.81 94 ASN A CA 1
ATOM 690 C C . ASN A 1 94 ? -2.087 -17.504 12.990 1.00 84.81 94 ASN A C 1
ATOM 692 O O . ASN A 1 94 ? -1.970 -18.552 13.628 1.00 84.81 94 ASN A O 1
ATOM 696 N N . PRO A 1 95 ? -1.516 -17.339 11.783 1.00 82.00 95 PRO A N 1
ATOM 697 C CA . PRO A 1 95 ? -0.659 -18.361 11.202 1.00 82.00 95 PRO A CA 1
ATOM 698 C C . PRO A 1 95 ? 0.634 -18.491 12.013 1.00 82.00 95 PRO A C 1
ATOM 700 O O . PRO A 1 95 ? 1.236 -17.492 12.409 1.00 82.00 95 PRO A O 1
ATOM 703 N N . THR A 1 96 ? 1.073 -19.726 12.228 1.00 78.56 96 THR A N 1
ATOM 704 C CA . THR A 1 96 ? 2.349 -20.047 12.872 1.00 78.56 96 THR A CA 1
ATOM 705 C C . THR A 1 96 ? 3.313 -20.643 11.857 1.00 78.56 96 THR A C 1
ATOM 707 O O . THR A 1 96 ? 2.899 -21.318 10.917 1.00 78.56 96 THR A O 1
ATOM 710 N N . TRP A 1 97 ? 4.606 -20.409 12.060 1.00 79.25 97 TRP A N 1
ATOM 711 C CA . TRP A 1 97 ? 5.658 -21.115 11.334 1.00 79.25 97 TRP A CA 1
ATOM 712 C C . TRP A 1 97 ? 5.954 -22.439 12.032 1.00 79.25 97 TRP A C 1
ATOM 714 O O . TRP A 1 97 ? 6.085 -22.457 13.253 1.00 79.25 97 TRP A O 1
ATOM 724 N N . ASP A 1 98 ? 6.124 -23.520 11.274 1.00 67.75 98 ASP A N 1
ATOM 725 C CA . ASP A 1 98 ? 6.394 -24.835 11.866 1.00 67.75 98 ASP A CA 1
ATOM 726 C C . ASP A 1 98 ? 7.779 -24.898 12.535 1.00 67.75 98 ASP A C 1
ATOM 728 O O . ASP A 1 98 ? 7.924 -25.487 13.606 1.00 67.75 98 ASP A O 1
ATOM 732 N N . LYS A 1 99 ? 8.812 -24.294 11.915 1.00 77.62 99 LYS A N 1
ATOM 733 C CA . LYS A 1 99 ? 10.204 -24.209 12.414 1.00 77.62 99 LYS A CA 1
ATOM 734 C C . LYS A 1 99 ? 10.896 -22.949 11.879 1.00 77.62 99 LYS A C 1
ATOM 736 O O . LYS A 1 99 ? 10.459 -22.393 10.883 1.00 77.62 99 LYS A O 1
ATOM 741 N N . LEU A 1 100 ? 11.979 -22.499 12.518 1.00 89.81 100 LEU A N 1
ATOM 742 C CA . LEU A 1 100 ? 12.879 -21.413 12.063 1.00 89.81 100 LEU A CA 1
ATOM 743 C C . LEU A 1 100 ? 12.241 -20.031 11.802 1.00 89.81 100 LEU A C 1
ATOM 745 O O . LEU A 1 100 ? 12.934 -19.128 11.335 1.00 89.81 100 LEU A O 1
ATOM 749 N N . GLY A 1 101 ? 10.968 -19.819 12.151 1.00 87.44 101 GLY A N 1
ATOM 750 C CA . GLY A 1 101 ? 10.285 -18.532 11.971 1.00 87.44 101 GLY A CA 1
ATOM 751 C C . GLY A 1 101 ? 11.009 -17.360 12.645 1.00 87.44 101 GLY A C 1
ATOM 752 O O . GLY A 1 101 ? 11.062 -16.268 12.089 1.00 87.44 101 GLY A O 1
ATOM 753 N N . GLU A 1 102 ? 11.654 -17.603 13.789 1.00 88.94 102 GLU A N 1
ATOM 754 C CA . GLU A 1 102 ? 12.474 -16.608 14.498 1.00 88.94 102 GLU A CA 1
ATOM 755 C C . GLU A 1 102 ? 13.732 -16.174 13.731 1.00 88.94 102 GLU A C 1
ATOM 757 O O . GLU A 1 102 ? 14.240 -15.071 13.941 1.00 88.94 102 GLU A O 1
ATOM 762 N N . LEU A 1 103 ? 14.256 -17.031 12.849 1.00 90.94 103 LEU A N 1
ATOM 763 C CA . LEU A 1 103 ? 15.337 -16.666 11.934 1.00 90.94 103 LEU A CA 1
ATOM 764 C C . LEU A 1 103 ? 14.769 -15.960 10.707 1.00 90.94 103 LEU A C 1
ATOM 766 O O . LEU A 1 103 ? 15.287 -14.918 10.312 1.00 90.94 103 LEU A O 1
ATOM 770 N N . ALA A 1 104 ? 13.675 -16.489 10.152 1.00 91.38 104 ALA A N 1
ATOM 771 C CA . ALA A 1 104 ? 13.031 -15.928 8.975 1.00 91.38 104 ALA A CA 1
ATOM 772 C C . ALA A 1 104 ? 12.606 -14.472 9.202 1.00 91.38 104 ALA A C 1
ATOM 774 O O . ALA A 1 104 ? 12.955 -13.612 8.401 1.00 91.38 104 ALA A O 1
ATOM 775 N N . VAL A 1 105 ? 11.959 -14.160 10.330 1.00 88.88 105 VAL A N 1
ATOM 776 C CA . VAL A 1 105 ? 11.451 -12.809 10.644 1.00 88.88 105 VAL A CA 1
ATOM 777 C C . VAL A 1 105 ? 12.538 -11.723 10.667 1.00 88.88 105 VAL A C 1
ATOM 779 O O . VAL A 1 105 ? 12.232 -10.544 10.528 1.00 88.88 105 VAL A O 1
ATOM 782 N N . LYS A 1 106 ? 13.814 -12.104 10.814 1.00 90.56 106 LYS A N 1
ATOM 783 C CA . LYS A 1 106 ? 14.963 -11.182 10.802 1.00 90.56 106 LYS A CA 1
ATOM 784 C C . LYS A 1 106 ? 15.458 -10.850 9.389 1.00 90.56 106 LYS A C 1
ATOM 786 O O . LYS A 1 106 ? 16.381 -10.053 9.246 1.00 90.56 106 LYS A O 1
ATOM 791 N N . THR A 1 107 ? 14.886 -11.467 8.359 1.00 91.88 107 THR A N 1
ATOM 792 C CA . THR A 1 107 ? 15.264 -11.270 6.951 1.00 91.88 107 THR A CA 1
ATOM 793 C C . THR A 1 107 ? 14.246 -10.406 6.201 1.00 91.88 107 THR A C 1
ATOM 795 O O . THR A 1 107 ? 13.185 -10.067 6.728 1.00 91.88 107 THR A O 1
ATOM 798 N N . GLY A 1 108 ? 14.587 -10.002 4.974 1.00 87.56 108 GLY A N 1
ATOM 799 C CA . GLY A 1 108 ? 13.755 -9.124 4.154 1.00 87.56 108 GLY A CA 1
ATOM 800 C C . GLY A 1 108 ? 12.395 -9.725 3.773 1.00 87.56 108 GLY A C 1
ATOM 801 O O . GLY A 1 108 ? 12.119 -10.912 3.964 1.00 87.56 108 GLY A O 1
ATOM 802 N N . HIS A 1 109 ? 11.511 -8.862 3.263 1.00 87.69 109 HIS A N 1
ATOM 803 C CA . HIS A 1 109 ? 10.177 -9.226 2.764 1.00 87.69 109 HIS A CA 1
ATOM 804 C C . HIS A 1 109 ? 9.327 -10.042 3.759 1.00 87.69 109 HIS A C 1
ATOM 806 O O . HIS A 1 109 ? 8.664 -11.011 3.390 1.00 87.69 109 HIS A O 1
ATOM 812 N N . GLY A 1 110 ? 9.360 -9.670 5.046 1.00 83.50 110 GLY A N 1
ATOM 813 C CA . GLY A 1 110 ? 8.592 -10.346 6.102 1.00 83.50 110 GLY A CA 1
ATOM 814 C C . GLY A 1 110 ? 9.074 -11.766 6.416 1.00 83.50 110 GLY A C 1
ATOM 815 O O . GLY A 1 110 ? 8.323 -12.559 6.979 1.00 83.50 110 GLY A O 1
ATOM 816 N N . GLY A 1 111 ? 10.306 -12.094 6.026 1.00 88.94 111 GLY A N 1
ATOM 817 C CA . GLY A 1 111 ? 10.923 -13.402 6.199 1.00 88.94 111 GLY A CA 1
ATOM 818 C C . GLY A 1 111 ? 10.875 -14.320 4.984 1.00 88.94 111 GLY A C 1
ATOM 819 O O . GLY A 1 111 ? 11.383 -15.437 5.049 1.00 88.94 111 GLY A O 1
ATOM 820 N N . GLY A 1 112 ? 10.301 -13.864 3.866 1.00 88.88 112 GLY A N 1
ATOM 821 C CA . GLY A 1 112 ? 10.275 -14.625 2.617 1.00 88.88 112 GLY A CA 1
ATOM 822 C C . GLY A 1 112 ? 11.673 -14.949 2.080 1.00 88.88 112 GLY A C 1
ATOM 823 O O . GLY A 1 112 ? 11.907 -16.075 1.639 1.00 88.88 112 GLY A O 1
ATOM 824 N N . ASP A 1 113 ? 12.610 -14.001 2.182 1.00 92.81 113 ASP A N 1
ATOM 825 C CA . ASP A 1 113 ? 13.967 -14.138 1.629 1.00 92.81 113 ASP A CA 1
ATOM 826 C C . ASP A 1 113 ? 14.747 -15.290 2.281 1.00 92.81 113 ASP A C 1
ATOM 828 O O . ASP A 1 113 ? 15.477 -16.018 1.603 1.00 92.81 113 ASP A O 1
ATOM 832 N N . PHE A 1 114 ? 14.543 -15.514 3.585 1.00 93.81 114 PHE A N 1
ATOM 833 C CA . PHE A 1 114 ? 15.122 -16.648 4.306 1.00 93.81 114 PHE A CA 1
ATOM 834 C C . PHE A 1 114 ? 14.743 -17.982 3.667 1.00 93.81 114 PHE A C 1
ATOM 836 O O . PHE A 1 114 ? 15.605 -18.828 3.439 1.00 93.81 114 PHE A O 1
ATOM 843 N N . TRP A 1 115 ? 13.459 -18.174 3.360 1.00 91.00 115 TRP A N 1
ATOM 844 C CA . TRP A 1 115 ? 12.952 -19.447 2.853 1.00 91.00 115 TRP A CA 1
ATOM 845 C C . TRP A 1 115 ? 13.479 -19.771 1.459 1.00 91.00 115 TRP A C 1
ATOM 847 O O . TRP A 1 115 ? 13.758 -20.936 1.174 1.00 91.00 115 TRP A O 1
ATOM 857 N N . VAL A 1 116 ? 13.672 -18.754 0.615 1.00 91.75 116 VAL A N 1
ATOM 858 C CA . VAL A 1 116 ? 14.274 -18.925 -0.714 1.00 91.75 116 VAL A CA 1
ATOM 859 C C . VAL A 1 116 ? 15.677 -19.517 -0.585 1.00 91.75 116 VAL A C 1
ATOM 861 O O . VAL A 1 116 ? 15.962 -20.559 -1.176 1.00 91.75 116 VAL A O 1
ATOM 864 N N . LEU A 1 117 ? 16.535 -18.904 0.237 1.00 93.25 117 LEU A N 1
ATOM 865 C CA . LEU A 1 117 ? 17.909 -19.373 0.438 1.00 93.25 117 LEU A CA 1
ATOM 866 C C . LEU A 1 117 ? 17.969 -20.698 1.206 1.00 93.25 117 LEU A C 1
ATOM 868 O O . LEU A 1 117 ? 18.787 -21.557 0.883 1.00 93.25 117 LEU A O 1
ATOM 872 N N . TYR A 1 118 ? 17.084 -20.894 2.185 1.00 92.81 118 TYR A N 1
ATOM 873 C CA . TYR A 1 118 ? 16.997 -22.124 2.968 1.00 92.81 118 TYR A CA 1
ATOM 874 C C . TYR A 1 118 ? 16.710 -23.342 2.084 1.00 92.81 118 TYR A C 1
ATOM 876 O O . TYR A 1 118 ? 17.452 -24.325 2.128 1.00 92.81 118 TYR A O 1
ATOM 884 N N . TYR A 1 119 ? 15.667 -23.279 1.249 1.00 92.75 119 TYR A N 1
ATOM 885 C CA . TYR A 1 119 ? 15.316 -24.395 0.368 1.00 92.75 119 TYR A CA 1
ATOM 886 C C . TYR A 1 119 ? 16.315 -24.577 -0.775 1.00 92.75 119 TYR A C 1
ATOM 888 O O . TYR A 1 119 ? 16.561 -25.711 -1.179 1.00 92.75 119 TYR A O 1
ATOM 896 N N . PHE A 1 120 ? 16.941 -23.498 -1.252 1.00 94.81 120 PHE A N 1
ATOM 897 C CA . PHE A 1 120 ? 18.044 -23.594 -2.207 1.00 94.81 120 PHE A CA 1
ATOM 898 C C . PHE A 1 120 ? 19.237 -24.369 -1.623 1.00 94.81 120 PHE A C 1
ATOM 900 O O . PHE A 1 120 ? 19.695 -25.343 -2.219 1.00 94.81 120 PHE A O 1
ATOM 907 N N . ALA A 1 121 ? 19.694 -24.000 -0.422 1.00 95.44 121 ALA A N 1
ATOM 908 C CA . ALA A 1 121 ? 20.793 -24.688 0.251 1.00 95.44 121 ALA A CA 1
ATOM 909 C C . ALA A 1 121 ? 20.444 -26.148 0.573 1.00 95.44 121 ALA A C 1
ATOM 911 O O . ALA A 1 121 ? 21.271 -27.034 0.367 1.00 95.44 121 ALA A O 1
ATOM 912 N N . ARG A 1 122 ? 19.213 -26.422 1.031 1.00 95.00 122 ARG A N 1
ATOM 913 C CA . ARG A 1 122 ? 18.770 -27.797 1.297 1.00 95.00 122 ARG A CA 1
ATOM 914 C C . ARG A 1 122 ? 18.762 -28.672 0.048 1.00 95.00 122 ARG A C 1
ATOM 916 O O . ARG A 1 122 ? 19.157 -29.831 0.136 1.00 95.00 122 ARG A O 1
ATOM 923 N N . ASN A 1 123 ? 18.358 -28.120 -1.093 1.00 95.44 123 ASN A N 1
ATOM 924 C CA . ASN A 1 123 ? 18.370 -28.853 -2.351 1.00 95.44 123 ASN A CA 1
ATOM 925 C C . ASN A 1 123 ? 19.787 -29.270 -2.757 1.00 95.44 123 ASN A C 1
ATOM 927 O O . ASN A 1 123 ? 20.005 -30.435 -3.070 1.00 95.44 123 ASN A O 1
ATOM 931 N N . ILE A 1 124 ? 20.753 -28.354 -2.665 1.00 96.38 124 ILE A N 1
ATOM 932 C CA . ILE A 1 124 ? 22.149 -28.631 -3.033 1.00 96.38 124 ILE A CA 1
ATOM 933 C C . ILE A 1 124 ? 22.823 -29.585 -2.041 1.00 96.38 124 ILE A C 1
ATOM 935 O O . ILE A 1 124 ? 23.535 -30.496 -2.454 1.00 96.38 124 ILE A O 1
ATOM 939 N N . LEU A 1 125 ? 22.630 -29.372 -0.737 1.00 97.75 125 LEU A N 1
ATOM 940 C CA . LEU A 1 125 ? 23.377 -30.092 0.299 1.00 97.75 125 LEU A CA 1
ATOM 941 C C . LEU A 1 125 ? 22.771 -31.452 0.658 1.00 97.75 125 LEU A C 1
ATOM 943 O O . LEU A 1 125 ? 23.507 -32.350 1.059 1.00 97.75 125 LEU A O 1
ATOM 947 N N . PHE A 1 126 ? 21.448 -31.604 0.549 1.00 97.12 126 PHE A N 1
ATOM 948 C CA . PHE A 1 126 ? 20.733 -32.795 1.026 1.00 97.12 126 PHE A CA 1
ATOM 949 C C . PHE A 1 126 ? 19.867 -33.472 -0.043 1.00 97.12 126 PHE A C 1
ATOM 951 O O . PHE A 1 126 ? 19.332 -34.546 0.214 1.00 97.12 126 PHE A O 1
ATOM 958 N N . GLY A 1 127 ? 19.715 -32.879 -1.231 1.00 95.19 127 GLY A N 1
ATOM 959 C CA . GLY A 1 127 ? 18.854 -33.421 -2.287 1.00 95.19 127 GLY A CA 1
ATOM 960 C C . GLY A 1 127 ? 17.355 -33.183 -2.069 1.00 95.19 127 GLY A C 1
ATOM 961 O O . GLY A 1 127 ? 16.534 -33.706 -2.820 1.00 95.19 127 GLY A O 1
ATOM 962 N N . ASP A 1 128 ? 16.972 -32.379 -1.075 1.00 94.38 128 ASP A N 1
ATOM 963 C CA . ASP A 1 128 ? 15.573 -32.043 -0.812 1.00 94.38 128 ASP A CA 1
ATOM 964 C C . ASP A 1 128 ? 14.987 -31.176 -1.936 1.00 94.38 128 ASP A C 1
ATOM 966 O O . ASP A 1 128 ? 15.536 -30.111 -2.226 1.00 94.38 128 ASP A O 1
ATOM 970 N N . PRO A 1 129 ? 13.854 -31.536 -2.555 1.00 89.88 129 PRO A N 1
ATOM 971 C CA . PRO A 1 129 ? 13.273 -30.725 -3.618 1.00 89.88 129 PRO A CA 1
ATOM 972 C C . PRO A 1 129 ? 12.852 -29.342 -3.099 1.00 89.88 129 PRO A C 1
ATOM 974 O O . PRO A 1 129 ? 12.059 -29.221 -2.163 1.00 89.88 129 PRO A O 1
ATOM 977 N N . ALA A 1 130 ? 13.359 -28.284 -3.738 1.00 89.88 130 ALA A N 1
ATOM 978 C CA . ALA A 1 130 ? 12.900 -26.928 -3.464 1.00 89.88 130 ALA A CA 1
ATOM 979 C C . ALA A 1 130 ? 11.431 -26.750 -3.914 1.00 89.88 130 ALA A C 1
ATOM 981 O O . ALA A 1 130 ? 11.008 -27.370 -4.893 1.00 89.88 130 ALA A O 1
ATOM 982 N N . PRO A 1 131 ? 10.640 -25.864 -3.274 1.00 87.38 131 PRO A N 1
ATOM 983 C CA . PRO A 1 131 ? 9.232 -25.659 -3.634 1.00 87.38 131 PRO A CA 1
ATOM 984 C C . PRO A 1 131 ? 8.980 -25.228 -5.092 1.00 87.38 131 PRO A C 1
ATOM 986 O O . PRO A 1 131 ? 7.868 -25.422 -5.602 1.00 87.38 131 PRO A O 1
ATOM 989 N N . PHE A 1 132 ? 9.992 -24.634 -5.737 1.00 90.38 132 PHE A N 1
ATOM 990 C CA . PHE A 1 132 ? 9.989 -24.188 -7.129 1.00 90.38 132 PHE A CA 1
ATOM 991 C C . PHE A 1 132 ? 11.163 -24.818 -7.885 1.00 90.38 132 PHE A C 1
ATOM 993 O O . PHE A 1 132 ? 12.311 -24.431 -7.685 1.00 90.38 132 PHE A O 1
ATOM 1000 N N . ASP A 1 133 ? 10.857 -25.768 -8.766 1.00 91.56 133 ASP A N 1
ATOM 1001 C CA . ASP A 1 133 ? 11.785 -26.258 -9.783 1.00 91.56 133 ASP A CA 1
ATOM 1002 C C . ASP A 1 133 ? 11.741 -25.364 -11.037 1.00 91.56 133 ASP A C 1
ATOM 1004 O O . ASP A 1 133 ? 11.008 -24.369 -11.097 1.00 91.56 133 ASP A O 1
ATOM 1008 N N . ILE A 1 134 ? 12.510 -25.730 -12.067 1.00 92.94 134 ILE A N 1
ATOM 1009 C CA . ILE A 1 134 ? 12.548 -24.970 -13.321 1.00 92.94 134 ILE A CA 1
ATOM 1010 C C . ILE A 1 134 ? 11.168 -24.862 -13.980 1.00 92.94 134 ILE A C 1
ATOM 1012 O O . ILE A 1 134 ? 10.811 -23.806 -14.495 1.00 92.94 134 ILE A O 1
ATOM 1016 N N . TYR A 1 135 ? 10.350 -25.914 -13.926 1.00 93.88 135 TYR A N 1
ATOM 1017 C CA . TYR A 1 135 ? 9.051 -25.913 -14.588 1.00 93.88 135 TYR A CA 1
ATOM 1018 C C . TYR A 1 135 ? 8.020 -25.078 -13.831 1.00 93.88 135 TYR A C 1
ATOM 1020 O O . TYR A 1 135 ? 7.251 -24.344 -14.444 1.00 93.88 135 TYR A O 1
ATOM 1028 N N . ARG A 1 136 ? 8.021 -25.124 -12.497 1.00 92.69 136 ARG A N 1
ATOM 1029 C CA . ARG A 1 136 ? 7.165 -24.274 -11.668 1.00 92.69 136 ARG A CA 1
ATOM 1030 C C . ARG A 1 136 ? 7.593 -22.812 -11.747 1.00 92.69 136 ARG A C 1
ATOM 1032 O O . ARG A 1 136 ? 6.737 -21.933 -11.693 1.00 92.69 136 ARG A O 1
ATOM 1039 N N . ALA A 1 137 ? 8.888 -22.539 -11.912 1.00 93.44 137 ALA A N 1
ATOM 1040 C CA . ALA A 1 137 ? 9.378 -21.200 -12.225 1.00 93.44 137 ALA A CA 1
ATOM 1041 C C . ALA A 1 137 ? 8.876 -20.730 -13.603 1.00 93.44 137 ALA A C 1
ATOM 1043 O O . ALA A 1 137 ? 8.365 -19.616 -13.713 1.00 93.44 137 ALA A O 1
ATOM 1044 N N . CYS A 1 138 ? 8.917 -21.585 -14.633 1.00 94.94 138 CYS A N 1
ATOM 1045 C CA . CYS A 1 138 ? 8.304 -21.297 -15.935 1.00 94.94 138 CYS A CA 1
ATOM 1046 C C . CYS A 1 138 ? 6.802 -20.994 -15.811 1.00 94.94 138 CYS A C 1
ATOM 1048 O O . CYS A 1 138 ? 6.341 -20.002 -16.375 1.00 94.94 138 CYS A O 1
ATOM 1050 N N . ASP A 1 139 ? 6.063 -21.774 -15.016 1.00 94.88 139 ASP A N 1
ATOM 1051 C CA . ASP A 1 139 ? 4.635 -21.553 -14.756 1.00 94.88 139 ASP A CA 1
ATOM 1052 C C . ASP A 1 139 ? 4.363 -20.189 -14.085 1.00 94.88 139 ASP A C 1
ATOM 1054 O O . ASP A 1 139 ? 3.289 -19.621 -14.263 1.00 94.88 139 ASP A O 1
ATOM 1058 N N . CYS A 1 140 ? 5.325 -19.621 -13.346 1.00 92.44 140 CYS A N 1
ATOM 1059 C CA . CYS A 1 140 ? 5.215 -18.267 -12.789 1.00 92.44 140 CYS A CA 1
ATOM 1060 C C . CYS A 1 140 ? 5.530 -17.174 -13.823 1.00 92.44 140 CYS A C 1
ATOM 1062 O O . CYS A 1 140 ? 4.910 -16.111 -13.807 1.00 92.44 140 CYS A O 1
ATOM 1064 N N . THR A 1 141 ? 6.505 -17.423 -14.698 1.00 94.06 141 THR A N 1
ATOM 1065 C CA . THR A 1 141 ? 7.122 -16.400 -15.558 1.00 94.06 141 THR A CA 1
ATOM 1066 C C . THR A 1 141 ? 6.419 -16.243 -16.904 1.00 94.06 141 THR A C 1
ATOM 1068 O O . THR A 1 141 ? 6.109 -15.126 -17.320 1.00 94.06 141 THR A O 1
ATOM 1071 N N . ILE A 1 142 ? 6.125 -17.353 -17.586 1.00 95.56 142 ILE A N 1
ATOM 1072 C CA . ILE A 1 142 ? 5.509 -17.368 -18.920 1.00 95.56 142 ILE A CA 1
ATOM 1073 C C . ILE A 1 142 ? 4.183 -16.589 -18.978 1.00 95.56 142 ILE A C 1
ATOM 1075 O O . ILE A 1 142 ? 4.041 -15.769 -19.889 1.00 95.56 142 ILE A O 1
ATOM 1079 N N . PRO A 1 143 ? 3.218 -16.750 -18.044 1.00 95.94 143 PRO A N 1
ATOM 1080 C CA . PRO A 1 143 ? 1.991 -15.954 -18.091 1.00 95.94 143 PRO A CA 1
ATOM 1081 C C . PRO A 1 143 ? 2.250 -14.446 -17.978 1.00 95.94 143 PRO A C 1
ATOM 1083 O O . PRO A 1 143 ? 1.466 -13.673 -18.514 1.00 95.94 143 PRO A O 1
ATOM 1086 N N . GLY A 1 144 ? 3.336 -14.005 -17.330 1.00 93.56 144 GLY A N 1
ATOM 1087 C CA . GLY A 1 144 ? 3.730 -12.593 -17.291 1.00 93.56 144 GLY A CA 1
ATOM 1088 C C . GLY A 1 144 ? 4.202 -12.076 -18.653 1.00 93.56 144 GLY A C 1
ATOM 1089 O O . GLY A 1 144 ? 3.751 -11.024 -19.103 1.00 93.56 144 GLY A O 1
ATOM 1090 N N . ILE A 1 145 ? 5.041 -12.852 -19.347 1.00 94.19 145 ILE A N 1
ATOM 1091 C CA . ILE A 1 145 ? 5.514 -12.536 -20.708 1.00 94.19 145 ILE A CA 1
ATOM 1092 C C . ILE A 1 145 ? 4.331 -12.482 -21.684 1.00 94.19 145 ILE A C 1
ATOM 1094 O O . ILE A 1 145 ? 4.175 -11.523 -22.440 1.00 94.19 145 ILE A O 1
ATOM 1098 N N . LEU A 1 146 ? 3.452 -13.486 -21.630 1.00 96.25 146 LEU A N 1
ATOM 1099 C CA . LEU A 1 146 ? 2.264 -13.558 -22.479 1.00 96.25 146 LEU A CA 1
ATOM 1100 C C . LEU A 1 146 ? 1.213 -12.500 -22.115 1.00 96.25 146 LEU A C 1
ATOM 1102 O O . LEU A 1 146 ? 0.522 -12.015 -23.005 1.00 96.25 146 LEU A O 1
ATOM 1106 N N . ALA A 1 147 ? 1.108 -12.087 -20.848 1.00 95.12 147 ALA A N 1
ATOM 1107 C CA . ALA A 1 147 ? 0.277 -10.950 -20.453 1.00 95.12 147 ALA A CA 1
ATOM 1108 C C . ALA A 1 147 ? 0.785 -9.646 -21.080 1.00 95.12 147 ALA A C 1
ATOM 1110 O O . ALA A 1 147 ? -0.009 -8.888 -21.630 1.00 95.12 147 ALA A O 1
ATOM 1111 N N . TYR A 1 148 ? 2.098 -9.401 -21.062 1.00 93.44 148 TYR A N 1
ATOM 1112 C CA . TYR A 1 148 ? 2.673 -8.249 -21.757 1.00 93.44 148 TYR A CA 1
ATOM 1113 C C . TYR A 1 148 ? 2.410 -8.319 -23.269 1.00 93.44 148 TYR A C 1
ATOM 1115 O O . TYR A 1 148 ? 1.961 -7.342 -23.861 1.00 93.44 148 TYR A O 1
ATOM 1123 N N . ARG A 1 149 ? 2.584 -9.489 -23.898 1.00 94.81 149 ARG A N 1
ATOM 1124 C CA . ARG A 1 149 ? 2.232 -9.674 -25.315 1.00 94.81 149 ARG A CA 1
ATOM 1125 C C . ARG A 1 149 ? 0.751 -9.409 -25.595 1.00 94.81 149 ARG A C 1
ATOM 1127 O O . ARG A 1 149 ? 0.418 -8.699 -26.538 1.00 94.81 149 ARG A O 1
ATOM 1134 N N . SER A 1 150 ? -0.137 -9.939 -24.754 1.00 96.19 150 SER A N 1
ATOM 1135 C CA . SER A 1 150 ? -1.578 -9.693 -24.829 1.00 96.19 150 SER A CA 1
ATOM 1136 C C . SER A 1 150 ? -1.886 -8.200 -24.789 1.00 96.19 150 SER A C 1
ATOM 1138 O O . SER A 1 150 ? -2.692 -7.735 -25.592 1.00 96.19 150 SER A O 1
ATOM 1140 N N . SER A 1 151 ? -1.268 -7.439 -23.879 1.00 94.00 151 SER A N 1
ATOM 1141 C CA . SER A 1 151 ? -1.577 -6.014 -23.733 1.00 94.00 151 SER A CA 1
ATOM 1142 C C . SER A 1 151 ? -1.143 -5.209 -24.957 1.00 94.00 151 SER A C 1
ATOM 1144 O O . SER A 1 151 ? -1.910 -4.374 -25.434 1.00 94.00 151 SER A O 1
ATOM 1146 N N . VAL A 1 152 ? 0.026 -5.502 -25.532 1.00 92.62 152 VAL A N 1
ATOM 1147 C CA . VAL A 1 152 ? 0.518 -4.801 -26.731 1.00 92.62 152 VAL A CA 1
ATOM 1148 C C . VAL A 1 152 ? -0.202 -5.222 -28.018 1.00 92.62 152 VAL A C 1
ATOM 1150 O O . VAL A 1 152 ? -0.163 -4.483 -28.998 1.00 92.62 152 VAL A O 1
ATOM 1153 N N . GLU A 1 153 ? -0.888 -6.368 -28.011 1.00 94.88 153 GLU A N 1
ATOM 1154 C CA . GLU A 1 153 ? -1.716 -6.878 -29.113 1.00 94.88 153 GLU A CA 1
ATOM 1155 C C . GLU A 1 153 ? -3.227 -6.692 -28.863 1.00 94.88 153 GLU A C 1
ATOM 1157 O O . GLU A 1 153 ? -4.054 -7.475 -29.330 1.00 94.88 153 GLU A O 1
ATOM 1162 N N . GLY A 1 154 ? -3.615 -5.658 -28.109 1.00 94.75 154 GLY A N 1
ATOM 1163 C CA . GLY A 1 154 ? -5.020 -5.254 -27.989 1.00 94.75 154 GLY A CA 1
ATOM 1164 C C . GLY A 1 154 ? -5.889 -6.177 -27.131 1.00 94.75 154 GLY A C 1
ATOM 1165 O O . GLY A 1 154 ? -7.105 -6.193 -27.291 1.00 94.75 154 GLY A O 1
ATOM 1166 N N . GLY A 1 155 ? -5.293 -6.941 -26.215 1.00 96.38 155 GLY A N 1
ATOM 1167 C CA . GLY A 1 155 ? -6.029 -7.854 -25.341 1.00 96.38 155 GLY A CA 1
ATOM 1168 C C . GLY A 1 155 ? -6.232 -9.251 -25.914 1.00 96.38 155 GLY A C 1
ATOM 1169 O O . GLY A 1 155 ? -7.128 -9.966 -25.465 1.00 96.38 155 GLY A O 1
ATOM 1170 N N . LYS A 1 156 ? -5.433 -9.655 -26.906 1.00 98.00 156 LYS A N 1
ATOM 1171 C CA . LYS A 1 156 ? -5.503 -11.006 -27.465 1.00 98.00 156 LYS A CA 1
ATOM 1172 C C . LYS A 1 156 ? -5.159 -12.053 -26.390 1.00 98.00 156 LYS A C 1
ATOM 1174 O O . LYS A 1 156 ? -4.068 -11.998 -25.826 1.00 98.00 156 LYS A O 1
ATOM 1179 N N . PRO A 1 157 ? -6.036 -13.035 -26.125 1.00 98.19 157 PRO A N 1
ATOM 1180 C CA . PRO A 1 157 ? -5.757 -14.076 -25.147 1.00 98.19 157 PRO A CA 1
ATOM 1181 C C . PRO A 1 157 ? -4.717 -15.078 -25.665 1.00 98.19 157 PRO A C 1
ATOM 1183 O O . PRO A 1 157 ? -4.716 -15.437 -26.845 1.00 98.19 157 PRO A O 1
ATOM 1186 N N . TYR A 1 158 ? -3.886 -15.579 -24.755 1.00 98.38 158 TYR A N 1
ATOM 1187 C CA . TYR A 1 158 ? -2.799 -16.512 -25.038 1.00 98.38 158 TYR A CA 1
ATOM 1188 C C . TYR A 1 158 ? -2.898 -17.769 -24.179 1.00 98.38 158 TYR A C 1
ATOM 1190 O O . TYR A 1 158 ? -3.081 -17.674 -22.964 1.00 98.38 158 TYR A O 1
ATOM 1198 N N . ASP A 1 159 ? -2.737 -18.937 -24.800 1.00 98.06 159 ASP A N 1
ATOM 1199 C CA . ASP A 1 159 ? -2.556 -20.193 -24.072 1.00 98.06 159 ASP A CA 1
ATOM 1200 C C . ASP A 1 159 ? -1.153 -20.245 -23.467 1.00 98.06 159 ASP A C 1
ATOM 1202 O O . ASP A 1 159 ? -0.163 -19.910 -24.121 1.00 98.06 159 ASP A O 1
ATOM 1206 N N . VAL A 1 160 ? -1.081 -20.651 -22.202 1.00 97.94 160 VAL A N 1
ATOM 1207 C CA . VAL A 1 160 ? 0.174 -20.801 -21.465 1.00 97.94 160 VAL A CA 1
ATOM 1208 C C . VAL A 1 160 ? 0.680 -22.229 -21.694 1.00 97.94 160 VAL A C 1
ATOM 1210 O O . VAL A 1 160 ? 0.041 -23.167 -21.212 1.00 97.94 160 VAL A O 1
ATOM 1213 N N . PRO A 1 161 ? 1.791 -22.420 -22.428 1.00 97.19 161 PRO A N 1
ATOM 1214 C CA . PRO A 1 161 ? 2.310 -23.750 -22.733 1.00 97.19 161 PRO A CA 1
ATOM 1215 C C . PRO A 1 161 ? 2.799 -24.474 -21.475 1.00 97.19 161 PRO A C 1
ATOM 1217 O O . PRO A 1 161 ? 3.486 -23.890 -20.635 1.00 97.19 161 PRO A O 1
ATOM 1220 N N . ASP A 1 162 ? 2.526 -25.773 -21.379 1.00 97.06 162 ASP A N 1
ATOM 1221 C CA . ASP A 1 162 ? 3.164 -26.629 -20.385 1.00 97.06 162 ASP A CA 1
ATOM 1222 C C . ASP A 1 162 ? 4.570 -26.994 -20.849 1.00 97.06 162 ASP A C 1
ATOM 1224 O O . ASP A 1 162 ? 4.775 -27.851 -21.712 1.00 97.06 162 ASP A O 1
ATOM 1228 N N . PHE A 1 163 ? 5.576 -26.373 -20.238 1.00 95.62 163 PHE A N 1
ATOM 1229 C CA . PHE A 1 163 ? 6.964 -26.624 -20.607 1.00 95.62 163 PHE A CA 1
ATOM 1230 C C . PHE A 1 163 ? 7.463 -28.023 -20.226 1.00 95.62 163 PHE A C 1
ATOM 1232 O O . PHE A 1 163 ? 8.547 -28.424 -20.644 1.00 95.62 163 PHE A O 1
ATOM 1239 N N . ARG A 1 164 ? 6.670 -28.834 -19.529 1.00 95.38 164 ARG A N 1
ATOM 1240 C CA . ARG A 1 164 ? 6.960 -30.264 -19.351 1.00 95.38 164 ARG A CA 1
ATOM 1241 C C . ARG A 1 164 ? 6.687 -31.047 -20.640 1.00 95.38 164 ARG A C 1
ATOM 1243 O O . ARG A 1 164 ? 7.382 -32.018 -20.929 1.00 95.38 164 ARG A O 1
ATOM 1250 N N . ASN A 1 165 ? 5.754 -30.578 -21.470 1.00 97.31 165 ASN A N 1
ATOM 1251 C CA . ASN A 1 165 ? 5.401 -31.180 -22.751 1.00 97.31 165 ASN A CA 1
ATOM 1252 C C . ASN A 1 165 ? 6.299 -30.650 -23.884 1.00 97.31 165 ASN A C 1
ATOM 1254 O O . ASN A 1 165 ? 6.241 -29.480 -24.264 1.00 97.31 165 ASN A O 1
ATOM 1258 N N . LYS A 1 166 ? 7.119 -31.532 -24.473 1.00 96.50 166 LYS A N 1
ATOM 1259 C CA . LYS A 1 166 ? 8.038 -31.167 -25.564 1.00 96.50 166 LYS A CA 1
ATOM 1260 C C . LYS A 1 166 ? 7.306 -30.595 -26.783 1.00 96.50 166 LYS A C 1
ATOM 1262 O O . LYS A 1 166 ? 7.763 -29.596 -27.326 1.00 96.50 166 LYS A O 1
ATOM 1267 N N . ALA A 1 167 ? 6.173 -31.178 -27.173 1.00 97.62 167 ALA A N 1
ATOM 1268 C CA . ALA A 1 167 ? 5.424 -30.726 -28.343 1.00 97.62 167 ALA A CA 1
ATOM 1269 C C . ALA A 1 167 ? 4.839 -29.319 -28.150 1.00 97.62 167 ALA A C 1
ATOM 1271 O O . ALA A 1 167 ? 4.755 -28.551 -29.104 1.00 97.62 167 ALA A O 1
ATOM 1272 N N . GLU A 1 168 ? 4.455 -28.955 -26.922 1.00 96.88 168 GLU A N 1
ATOM 1273 C CA . GLU A 1 168 ? 4.028 -27.589 -26.611 1.00 96.88 168 GLU A CA 1
ATOM 1274 C C . GLU A 1 168 ? 5.206 -26.623 -26.604 1.00 96.88 168 GLU A C 1
ATOM 1276 O O . GLU A 1 168 ? 5.115 -25.583 -27.249 1.00 96.88 168 GLU A O 1
ATOM 1281 N N . ARG A 1 169 ? 6.328 -26.978 -25.962 1.00 94.44 169 ARG A N 1
ATOM 1282 C CA . ARG A 1 169 ? 7.546 -26.153 -25.996 1.00 94.44 169 ARG A CA 1
ATOM 1283 C C . ARG A 1 169 ? 8.038 -25.882 -27.413 1.00 94.44 169 ARG A C 1
ATOM 1285 O O . ARG A 1 169 ? 8.428 -24.760 -27.715 1.00 94.44 169 ARG A O 1
ATOM 1292 N N . ASP A 1 170 ? 8.038 -26.897 -28.273 1.00 96.50 170 ASP A N 1
ATOM 1293 C CA . ASP A 1 170 ? 8.606 -26.796 -29.619 1.00 96.50 170 ASP A CA 1
ATOM 1294 C C . ASP A 1 170 ? 7.846 -25.792 -30.503 1.00 96.50 170 ASP A C 1
ATOM 1296 O O . ASP A 1 170 ? 8.468 -25.151 -31.348 1.00 96.50 170 ASP A O 1
ATOM 1300 N N . LYS A 1 171 ? 6.551 -25.544 -30.241 1.00 96.44 171 LYS A N 1
ATOM 1301 C CA . LYS A 1 171 ? 5.771 -24.482 -30.910 1.00 96.44 171 LYS A CA 1
ATOM 1302 C C . LYS A 1 171 ? 6.321 -23.075 -30.653 1.00 96.44 171 LYS A C 1
ATOM 1304 O O . LYS A 1 171 ? 6.115 -22.188 -31.473 1.00 96.44 171 LYS A O 1
ATOM 1309 N N . TRP A 1 172 ? 7.018 -22.879 -29.534 1.00 94.44 172 TRP A N 1
ATOM 1310 C CA . TRP A 1 172 ? 7.568 -21.591 -29.098 1.00 94.44 172 TRP A CA 1
ATOM 1311 C C . TRP A 1 172 ? 9.088 -21.493 -29.285 1.00 94.44 172 TRP A C 1
ATOM 1313 O O . TRP A 1 172 ? 9.679 -20.474 -28.949 1.00 94.44 172 TRP A O 1
ATOM 1323 N N . ARG A 1 173 ? 9.741 -22.533 -29.826 1.00 94.38 173 ARG A N 1
ATOM 1324 C CA . ARG A 1 173 ? 11.212 -22.643 -29.895 1.00 94.38 173 ARG A CA 1
ATOM 1325 C C . ARG A 1 173 ? 11.897 -21.481 -30.620 1.00 94.38 173 ARG A C 1
ATOM 1327 O O . ARG A 1 173 ? 13.025 -21.151 -30.277 1.00 94.38 173 ARG A O 1
ATOM 1334 N N . ASN A 1 174 ? 11.215 -20.892 -31.600 1.00 95.50 174 ASN A N 1
ATOM 1335 C CA . ASN A 1 174 ? 11.720 -19.791 -32.422 1.00 95.50 174 ASN A CA 1
ATOM 1336 C C . ASN A 1 174 ? 10.963 -18.476 -32.169 1.00 95.50 174 ASN A C 1
ATOM 1338 O O . ASN A 1 174 ? 11.030 -17.566 -32.996 1.00 95.50 174 ASN A O 1
ATOM 1342 N N . ASP A 1 175 ? 10.196 -18.384 -31.078 1.00 94.75 175 ASP A N 1
ATOM 1343 C CA . ASP A 1 175 ? 9.550 -17.130 -30.709 1.00 94.75 175 ASP A CA 1
ATOM 1344 C C . ASP A 1 175 ? 10.590 -16.166 -30.127 1.00 94.75 175 ASP A C 1
ATOM 1346 O O . ASP A 1 175 ? 11.144 -16.397 -29.054 1.00 94.75 175 ASP A O 1
ATOM 1350 N N . ASN A 1 176 ? 10.849 -15.088 -30.864 1.00 93.50 176 ASN A N 1
ATOM 1351 C CA . ASN A 1 176 ? 11.800 -14.039 -30.501 1.00 93.50 176 ASN A CA 1
ATOM 1352 C C . ASN A 1 176 ? 11.095 -12.760 -30.024 1.00 93.50 176 ASN A C 1
ATOM 1354 O O . ASN A 1 176 ? 11.689 -11.682 -30.052 1.00 93.50 176 ASN A O 1
ATOM 1358 N N . PHE A 1 177 ? 9.815 -12.843 -29.653 1.00 92.50 177 PHE A N 1
ATOM 1359 C CA . PHE A 1 177 ? 9.109 -11.716 -29.063 1.00 92.50 177 PHE A CA 1
ATOM 1360 C C . PHE A 1 177 ? 9.830 -11.248 -27.787 1.00 92.50 177 PHE A C 1
ATOM 1362 O O . PHE A 1 177 ? 10.002 -12.020 -26.846 1.00 92.50 177 PHE A O 1
ATOM 1369 N N . ASP A 1 178 ?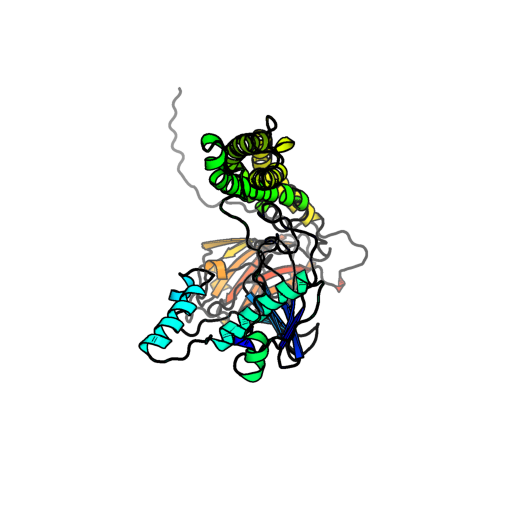 10.219 -9.973 -27.749 1.00 87.94 178 ASP A N 1
ATOM 1370 C CA . ASP A 1 178 ? 10.864 -9.343 -26.594 1.00 87.94 178 ASP A CA 1
ATOM 1371 C C . ASP A 1 178 ? 10.104 -8.077 -26.184 1.00 87.94 178 ASP A C 1
ATOM 1373 O O . ASP A 1 178 ? 9.461 -7.396 -26.994 1.00 87.94 178 ASP A O 1
ATOM 1377 N N . GLN A 1 179 ? 10.205 -7.747 -24.901 1.00 85.88 179 GLN A N 1
ATOM 1378 C CA . GLN A 1 179 ? 9.779 -6.460 -24.388 1.00 85.88 179 GLN A CA 1
ATOM 1379 C C . GLN A 1 179 ? 10.663 -5.353 -24.965 1.00 85.88 179 GLN A C 1
ATOM 1381 O O . GLN A 1 179 ? 11.885 -5.478 -25.045 1.00 85.88 179 GLN A O 1
ATOM 1386 N N . MET A 1 180 ? 10.047 -4.226 -25.335 1.00 84.81 180 MET A N 1
ATOM 1387 C CA . MET A 1 180 ? 10.797 -3.058 -25.792 1.00 84.81 180 MET A CA 1
ATOM 1388 C C . MET A 1 180 ? 11.771 -2.600 -24.701 1.00 84.81 180 MET A C 1
ATOM 1390 O O . MET A 1 180 ? 11.359 -2.260 -23.590 1.00 84.81 180 MET A O 1
ATOM 1394 N N . ARG A 1 181 ? 13.066 -2.583 -25.026 1.00 86.38 181 ARG A N 1
ATOM 1395 C CA . ARG A 1 181 ? 14.118 -2.119 -24.118 1.00 86.38 181 ARG A CA 1
ATOM 1396 C C . ARG A 1 181 ? 14.351 -0.629 -24.309 1.00 86.38 181 ARG A C 1
ATOM 1398 O O . ARG A 1 181 ? 14.392 -0.140 -25.433 1.00 86.38 181 ARG A O 1
ATOM 1405 N N . PHE A 1 182 ? 14.523 0.079 -23.201 1.00 88.19 182 PHE A N 1
ATOM 1406 C CA . PHE A 1 182 ? 14.907 1.483 -23.236 1.00 88.19 182 PHE A CA 1
ATOM 1407 C C . PHE A 1 182 ? 16.386 1.618 -23.617 1.00 88.19 182 PHE A C 1
ATOM 1409 O O . PHE A 1 182 ? 17.230 0.901 -23.072 1.00 88.19 182 PHE A O 1
ATOM 1416 N N . ASP A 1 183 ? 16.703 2.555 -24.511 1.00 88.62 183 ASP A N 1
ATOM 1417 C CA . ASP A 1 183 ? 18.087 2.930 -24.791 1.00 88.62 183 ASP A CA 1
ATOM 1418 C C . ASP A 1 183 ? 18.653 3.729 -23.612 1.00 88.62 183 ASP A C 1
ATOM 1420 O O . ASP A 1 183 ? 18.468 4.936 -23.483 1.00 88.62 183 ASP A O 1
ATOM 1424 N N . TYR A 1 184 ? 19.344 3.031 -22.718 1.00 82.88 184 TYR A N 1
ATOM 1425 C CA . TYR A 1 184 ? 19.923 3.636 -21.526 1.00 82.88 184 TYR A CA 1
ATOM 1426 C C . TYR A 1 184 ? 21.196 4.450 -21.804 1.00 82.88 184 TYR A C 1
ATOM 1428 O O . TYR A 1 184 ? 21.650 5.150 -20.900 1.00 82.88 184 TYR A O 1
ATOM 1436 N N . LYS A 1 185 ? 21.794 4.343 -23.001 1.00 81.50 185 LYS A N 1
ATOM 1437 C CA . LYS A 1 185 ? 23.037 5.047 -23.348 1.00 81.50 185 LYS A CA 1
ATOM 1438 C C . LYS A 1 185 ? 22.737 6.428 -23.912 1.00 81.50 185 LYS A C 1
ATOM 1440 O O . LYS A 1 185 ? 23.215 7.415 -23.363 1.00 81.50 185 LYS A O 1
ATOM 1445 N N . ASP A 1 186 ? 21.910 6.477 -24.954 1.00 83.56 186 ASP A N 1
ATOM 1446 C CA . ASP A 1 186 ? 21.632 7.706 -25.704 1.00 83.56 186 ASP A CA 1
ATOM 1447 C C . ASP A 1 186 ? 20.171 8.178 -25.550 1.00 83.56 186 ASP A C 1
ATOM 1449 O O . ASP A 1 186 ? 19.807 9.256 -26.014 1.00 83.56 186 ASP A O 1
ATOM 1453 N N . GLY A 1 187 ? 19.312 7.405 -24.874 1.00 86.50 187 GLY A N 1
ATOM 1454 C CA . GLY A 1 187 ? 17.878 7.696 -24.795 1.00 86.50 187 GLY A CA 1
ATOM 1455 C C . GLY A 1 187 ? 17.469 8.724 -23.739 1.00 86.50 187 GLY A C 1
ATOM 1456 O O . GLY A 1 187 ? 16.340 9.214 -23.793 1.00 86.50 187 GLY A O 1
ATOM 1457 N N . LEU A 1 188 ? 18.336 9.064 -22.773 1.00 93.38 188 LEU A N 1
ATOM 1458 C CA . LEU A 1 188 ? 18.028 10.053 -21.724 1.00 93.38 188 LEU A CA 1
ATOM 1459 C C . LEU A 1 188 ? 18.339 11.491 -22.141 1.00 93.38 188 LEU A C 1
ATOM 1461 O O . LEU A 1 188 ? 17.508 12.367 -21.913 1.00 93.38 188 LEU A O 1
ATOM 1465 N N . PHE A 1 189 ? 19.509 11.722 -22.733 1.00 94.94 189 PHE A N 1
ATOM 1466 C CA . PHE A 1 189 ? 20.034 13.034 -23.113 1.00 94.94 189 PHE A CA 1
ATOM 1467 C C . PHE A 1 189 ? 20.781 12.921 -24.448 1.00 94.94 189 PHE A C 1
ATOM 1469 O O . PHE A 1 189 ? 21.269 11.837 -24.770 1.00 94.94 189 PHE A O 1
ATOM 1476 N N . PRO A 1 190 ? 20.899 14.011 -25.227 1.00 93.38 190 PRO A N 1
ATOM 1477 C CA . PRO A 1 190 ? 21.625 13.977 -26.492 1.00 93.38 190 PRO A CA 1
ATOM 1478 C C . PRO A 1 190 ? 23.123 13.692 -26.291 1.00 93.38 190 PRO A C 1
ATOM 1480 O O . PRO A 1 190 ? 23.702 14.004 -25.250 1.00 93.38 190 PRO A O 1
ATOM 1483 N N . LYS A 1 191 ? 23.780 13.143 -27.321 1.00 92.00 191 LYS A N 1
ATOM 1484 C CA . LYS A 1 191 ? 25.204 12.750 -27.273 1.00 92.00 191 LYS A CA 1
ATOM 1485 C C . LYS A 1 191 ? 26.154 13.897 -26.920 1.00 92.00 191 LYS A C 1
ATOM 1487 O O . LYS A 1 191 ? 27.162 13.668 -26.263 1.00 92.00 191 LYS A O 1
ATOM 1492 N N . ASN A 1 192 ? 25.831 15.119 -27.340 1.00 91.94 192 ASN A N 1
ATOM 1493 C CA . ASN A 1 192 ? 26.607 16.334 -27.078 1.00 91.94 192 ASN A CA 1
ATOM 1494 C C . ASN A 1 192 ? 26.213 17.041 -25.766 1.00 91.94 192 ASN A C 1
ATOM 1496 O O . ASN A 1 192 ? 26.427 18.244 -25.636 1.00 91.94 192 ASN A O 1
ATOM 1500 N N . GLN A 1 193 ? 25.613 16.322 -24.815 1.00 94.19 193 GLN A N 1
ATOM 1501 C CA . GLN A 1 193 ? 25.283 16.853 -23.495 1.00 94.19 193 GLN A CA 1
ATOM 1502 C C . GLN A 1 193 ? 26.505 17.436 -22.762 1.00 94.19 193 GLN A C 1
ATOM 1504 O O . GLN A 1 193 ? 27.587 16.854 -22.718 1.00 94.19 193 GLN A O 1
ATOM 1509 N N . ASP A 1 194 ? 26.286 18.559 -22.094 1.00 96.50 194 ASP A N 1
ATOM 1510 C CA . ASP A 1 194 ? 27.107 19.066 -21.005 1.00 96.50 194 ASP A CA 1
ATOM 1511 C C . ASP A 1 194 ? 26.922 18.196 -19.750 1.00 96.50 194 ASP A C 1
ATOM 1513 O O . ASP A 1 194 ? 25.922 18.287 -19.022 1.00 96.50 194 ASP A O 1
ATOM 1517 N N . LEU A 1 195 ? 27.930 17.363 -19.489 1.00 95.69 195 LEU A N 1
ATOM 1518 C CA . LEU A 1 195 ? 27.983 16.463 -18.338 1.00 95.69 195 LEU A CA 1
ATOM 1519 C C . LEU A 1 195 ? 27.986 17.203 -16.994 1.00 95.69 195 LEU A C 1
ATOM 1521 O O . LEU A 1 195 ? 27.548 16.629 -15.997 1.00 95.69 195 LEU A O 1
ATOM 1525 N N . SER A 1 196 ? 28.398 18.476 -16.941 1.00 96.69 196 SER A N 1
ATOM 1526 C CA . SER A 1 196 ? 28.315 19.278 -15.711 1.00 96.69 196 SER A CA 1
ATOM 1527 C C . SER A 1 196 ? 26.866 19.554 -15.286 1.00 96.69 196 SER A C 1
ATOM 1529 O O . SER A 1 196 ? 26.600 19.879 -14.128 1.00 96.69 196 SER A O 1
ATOM 1531 N N . ILE A 1 197 ? 25.910 19.393 -16.206 1.00 96.81 197 ILE A N 1
ATOM 1532 C CA . ILE A 1 197 ? 24.475 19.509 -15.947 1.00 96.81 197 ILE A CA 1
ATOM 1533 C C . ILE A 1 197 ? 23.862 18.119 -15.764 1.00 96.81 197 ILE A C 1
ATOM 1535 O O . ILE A 1 197 ? 23.179 17.868 -14.767 1.00 96.81 197 ILE A O 1
ATOM 1539 N N . THR A 1 198 ? 24.097 17.200 -16.703 1.00 95.94 198 THR A N 1
ATOM 1540 C CA . THR A 1 198 ? 23.353 15.933 -16.762 1.00 95.94 198 THR A CA 1
ATOM 1541 C C . THR A 1 198 ? 23.815 14.886 -15.752 1.00 95.94 198 THR A C 1
ATOM 1543 O O . THR A 1 198 ? 22.997 14.063 -15.339 1.00 95.94 198 THR A O 1
ATOM 1546 N N . LEU A 1 199 ? 25.051 14.950 -15.234 1.00 96.06 199 LEU A N 1
ATOM 1547 C CA . LEU A 1 199 ? 25.505 14.052 -14.156 1.00 96.06 199 LEU A CA 1
ATOM 1548 C C . LEU A 1 199 ? 24.708 14.221 -12.851 1.00 96.06 199 LEU A C 1
ATOM 1550 O O . LEU A 1 199 ? 24.695 13.326 -12.005 1.00 96.06 199 LEU A O 1
ATOM 1554 N N . HIS A 1 200 ? 23.989 15.334 -12.690 1.00 97.38 200 HIS A N 1
ATOM 1555 C CA . HIS A 1 200 ? 23.095 15.538 -11.554 1.00 97.38 200 HIS A CA 1
ATOM 1556 C C . HIS A 1 200 ? 21.753 14.801 -11.686 1.00 97.38 200 HIS A C 1
ATOM 1558 O O . HIS A 1 200 ? 21.072 14.624 -10.676 1.00 97.38 200 HIS A O 1
ATOM 1564 N N . PHE A 1 201 ? 21.384 14.324 -12.882 1.00 96.88 201 PHE A N 1
ATOM 1565 C CA . PHE A 1 201 ? 20.073 13.736 -13.176 1.00 96.88 201 PHE A CA 1
ATOM 1566 C C . PHE A 1 201 ? 19.664 12.637 -12.190 1.00 96.88 201 PHE A C 1
ATOM 1568 O O . PHE A 1 201 ? 18.635 12.769 -11.532 1.00 96.88 201 PHE A O 1
ATOM 1575 N N . SER A 1 202 ? 20.468 11.582 -12.032 1.00 95.94 202 SER A N 1
ATOM 1576 C CA . SER A 1 202 ? 20.096 10.420 -11.209 1.00 95.94 202 SER A CA 1
ATOM 1577 C C . SER A 1 202 ? 19.884 10.788 -9.740 1.00 95.94 202 SER A C 1
ATOM 1579 O O . SER A 1 202 ? 18.946 10.309 -9.098 1.00 95.94 202 SER A O 1
ATOM 1581 N N . LYS A 1 203 ? 20.734 11.677 -9.208 1.00 97.94 203 LYS A N 1
ATOM 1582 C CA . LYS A 1 203 ? 20.596 12.199 -7.845 1.00 97.94 203 LYS A CA 1
ATOM 1583 C C . LYS A 1 203 ? 19.309 13.016 -7.717 1.00 97.94 203 LYS A C 1
ATOM 1585 O O . LYS A 1 203 ? 18.530 12.774 -6.799 1.00 97.94 203 LYS A O 1
ATOM 1590 N N . THR A 1 204 ? 19.069 13.933 -8.653 1.00 98.31 204 THR A N 1
ATOM 1591 C CA . THR A 1 204 ? 17.882 14.793 -8.652 1.00 98.31 204 THR A CA 1
ATOM 1592 C C . THR A 1 204 ? 16.597 13.986 -8.798 1.00 98.31 204 THR A C 1
ATOM 1594 O O . THR A 1 204 ? 15.651 14.259 -8.072 1.00 98.31 204 THR A O 1
ATOM 1597 N N . VAL A 1 205 ? 16.554 12.956 -9.652 1.00 97.56 205 VAL A N 1
ATOM 1598 C CA . VAL A 1 205 ? 15.397 12.051 -9.768 1.00 97.56 205 VAL A CA 1
ATOM 1599 C C . VAL A 1 205 ? 15.107 11.375 -8.432 1.00 97.56 205 VAL A C 1
ATOM 1601 O O . VAL A 1 205 ? 13.976 11.440 -7.959 1.00 97.56 205 VAL A O 1
ATOM 1604 N N . ARG A 1 206 ? 16.114 10.770 -7.789 1.00 97.50 206 ARG A N 1
ATOM 1605 C CA . ARG A 1 206 ? 15.951 10.113 -6.482 1.00 97.50 206 ARG A CA 1
ATOM 1606 C C . ARG A 1 206 ? 15.425 11.084 -5.421 1.00 97.50 206 ARG A C 1
ATOM 1608 O O . ARG A 1 206 ? 14.447 10.778 -4.737 1.00 97.50 206 ARG A O 1
ATOM 1615 N N . ASP A 1 207 ? 16.077 12.236 -5.285 1.00 98.25 207 ASP A N 1
ATOM 1616 C CA . ASP A 1 207 ? 15.783 13.203 -4.227 1.00 98.25 207 ASP A CA 1
ATOM 1617 C C . ASP A 1 207 ? 14.415 13.867 -4.462 1.00 98.25 207 ASP A C 1
ATOM 1619 O O . ASP A 1 207 ? 13.577 13.903 -3.556 1.00 98.25 207 ASP A O 1
ATOM 1623 N N . LEU A 1 208 ? 14.132 14.299 -5.696 1.00 97.62 208 LEU A N 1
ATOM 1624 C CA . LEU A 1 208 ? 12.862 14.922 -6.063 1.00 97.62 208 LEU A CA 1
ATOM 1625 C C . LEU A 1 208 ? 11.698 13.932 -5.997 1.00 97.62 208 LEU A C 1
ATOM 1627 O O . LEU A 1 208 ? 10.652 14.293 -5.470 1.00 97.62 208 LEU A O 1
ATOM 1631 N N . MET A 1 209 ? 11.865 12.681 -6.438 1.00 96.06 209 MET A N 1
ATOM 1632 C CA . MET A 1 209 ? 10.832 11.646 -6.309 1.00 96.06 209 MET A CA 1
ATOM 1633 C C . MET A 1 209 ? 10.467 11.406 -4.839 1.00 96.06 209 MET A C 1
ATOM 1635 O O . MET A 1 209 ? 9.285 11.394 -4.484 1.00 96.06 209 MET A O 1
ATOM 1639 N N . GLY A 1 210 ? 11.465 11.291 -3.957 1.00 95.75 210 GLY A N 1
ATOM 1640 C CA . GLY A 1 210 ? 11.239 11.138 -2.520 1.00 95.75 210 GLY A CA 1
ATOM 1641 C C . GLY A 1 210 ? 10.565 12.359 -1.884 1.00 95.75 210 GLY A C 1
ATOM 1642 O O . GLY A 1 210 ? 9.706 12.211 -1.011 1.00 95.75 210 GLY A O 1
ATOM 1643 N N . CYS A 1 211 ? 10.919 13.569 -2.316 1.00 97.88 211 CYS A N 1
ATOM 1644 C CA . CYS A 1 211 ? 10.331 14.804 -1.800 1.00 97.88 211 CYS A CA 1
ATOM 1645 C C . CYS A 1 211 ? 8.908 15.045 -2.327 1.00 97.88 211 CYS A C 1
ATOM 1647 O O . CYS A 1 211 ? 8.011 15.337 -1.539 1.00 97.88 211 CYS A O 1
ATOM 1649 N N . ALA A 1 212 ? 8.677 14.867 -3.629 1.00 96.69 212 ALA A N 1
ATOM 1650 C CA . ALA A 1 212 ? 7.379 15.043 -4.278 1.00 96.69 212 ALA A CA 1
ATOM 1651 C C . ALA A 1 212 ? 6.333 14.071 -3.721 1.00 96.69 212 ALA A C 1
ATOM 1653 O O . ALA A 1 212 ? 5.215 14.468 -3.406 1.00 96.69 212 ALA A O 1
ATOM 1654 N N . THR A 1 213 ? 6.699 12.805 -3.516 1.00 94.94 213 THR A N 1
ATOM 1655 C CA . THR A 1 213 ? 5.803 11.813 -2.892 1.00 94.94 213 THR A CA 1
ATOM 1656 C C . THR A 1 213 ? 5.483 12.161 -1.434 1.00 94.94 213 THR A C 1
ATOM 1658 O O . THR A 1 213 ? 4.328 12.054 -1.029 1.00 94.94 213 THR A O 1
ATOM 1661 N N . THR A 1 214 ? 6.455 12.670 -0.667 1.00 96.81 214 THR A N 1
ATOM 1662 C CA . THR A 1 214 ? 6.230 13.161 0.709 1.00 96.81 214 THR A CA 1
ATOM 1663 C C . THR A 1 214 ? 5.289 14.371 0.728 1.00 96.81 214 THR A C 1
ATOM 1665 O O . THR A 1 214 ? 4.361 14.434 1.535 1.00 96.81 214 THR A O 1
ATOM 1668 N N . TYR A 1 215 ? 5.484 15.318 -0.193 1.00 97.88 215 TYR A N 1
ATOM 1669 C CA . TYR A 1 215 ? 4.595 16.464 -0.359 1.00 97.88 215 TYR A CA 1
ATOM 1670 C C . TYR A 1 215 ? 3.168 16.029 -0.712 1.00 97.88 215 TYR A C 1
ATOM 1672 O O . TYR A 1 215 ? 2.214 16.457 -0.059 1.00 97.88 215 TYR A O 1
ATOM 1680 N N . ARG A 1 216 ? 3.019 15.132 -1.694 1.00 95.88 216 ARG A N 1
ATOM 1681 C CA . ARG A 1 216 ? 1.718 14.589 -2.096 1.00 95.88 216 ARG A CA 1
ATOM 1682 C C . ARG A 1 216 ? 1.023 13.854 -0.959 1.00 95.88 216 ARG A C 1
ATOM 1684 O O . ARG A 1 216 ? -0.177 14.045 -0.795 1.00 95.88 216 ARG A O 1
ATOM 1691 N N . ALA A 1 217 ? 1.758 13.088 -0.150 1.00 94.56 217 ALA A N 1
ATOM 1692 C CA . ALA A 1 217 ? 1.207 12.432 1.031 1.00 94.56 217 ALA A CA 1
ATOM 1693 C C . ALA A 1 217 ? 0.565 13.455 1.978 1.00 94.56 217 ALA A C 1
ATOM 1695 O O . ALA A 1 217 ? -0.604 13.308 2.313 1.00 94.56 217 ALA A O 1
ATOM 1696 N N . TYR A 1 218 ? 1.265 14.543 2.321 1.00 96.94 218 TYR A N 1
ATOM 1697 C CA . TYR A 1 218 ? 0.684 15.642 3.103 1.00 96.94 218 TYR A CA 1
ATOM 1698 C C . TYR A 1 218 ? -0.524 16.290 2.407 1.00 96.94 218 TYR A C 1
ATOM 1700 O O . TYR A 1 218 ? -1.590 16.419 3.015 1.00 96.94 218 TYR A O 1
ATOM 1708 N N . ARG A 1 219 ? -0.371 16.700 1.142 1.00 96.81 219 ARG A N 1
ATOM 1709 C CA . ARG A 1 219 ? -1.391 17.428 0.372 1.00 96.81 219 ARG A CA 1
ATOM 1710 C C . ARG A 1 219 ? -2.687 16.626 0.265 1.00 96.81 219 ARG A C 1
ATOM 1712 O O . ARG A 1 219 ? -3.769 17.177 0.451 1.00 96.81 219 ARG A O 1
ATOM 1719 N N . ASP A 1 220 ? -2.578 15.337 -0.038 1.00 95.50 220 ASP A N 1
ATOM 1720 C CA . ASP A 1 220 ? -3.723 14.457 -0.250 1.00 95.50 220 ASP A CA 1
ATOM 1721 C C . ASP A 1 220 ? -4.319 13.983 1.088 1.00 95.50 220 ASP A C 1
ATOM 1723 O O . ASP A 1 220 ? -5.538 14.017 1.245 1.00 95.50 220 ASP A O 1
ATOM 1727 N N . ALA A 1 221 ? -3.496 13.685 2.103 1.00 94.44 221 ALA A N 1
ATOM 1728 C CA . ALA A 1 221 ? -3.961 13.404 3.467 1.00 94.44 221 ALA A CA 1
ATOM 1729 C C . ALA A 1 221 ? -4.762 14.574 4.057 1.00 94.44 221 ALA A C 1
ATOM 1731 O O . ALA A 1 221 ? -5.801 14.377 4.685 1.00 94.44 221 ALA A O 1
ATOM 1732 N N . LYS A 1 222 ? -4.320 15.810 3.810 1.00 95.19 222 LYS A N 1
ATOM 1733 C CA . LYS A 1 222 ? -5.003 17.019 4.276 1.00 95.19 222 LYS A CA 1
ATOM 1734 C C . LYS A 1 222 ? -6.422 17.156 3.719 1.00 95.19 222 LYS A C 1
ATOM 1736 O O . LYS A 1 222 ? -7.295 17.630 4.443 1.00 95.19 222 LYS A O 1
ATOM 1741 N N . LYS A 1 223 ? -6.676 16.718 2.479 1.00 95.56 223 LYS A N 1
ATOM 1742 C CA . LYS A 1 223 ? -8.026 16.724 1.877 1.00 95.56 223 LYS A CA 1
ATOM 1743 C C . LYS A 1 223 ? -8.990 15.788 2.610 1.00 95.56 223 LYS A C 1
ATOM 1745 O O . LYS A 1 223 ? -10.182 16.055 2.634 1.00 95.56 223 LYS A O 1
ATOM 1750 N N . LEU A 1 224 ? -8.465 14.725 3.217 1.00 93.88 224 LEU A N 1
ATOM 1751 C CA . LEU A 1 224 ? -9.231 13.697 3.926 1.00 93.88 224 LEU A CA 1
ATOM 1752 C C . LEU A 1 224 ? -9.264 13.913 5.446 1.00 93.88 224 LEU A C 1
ATOM 1754 O O . LEU A 1 224 ? -9.799 13.082 6.175 1.00 93.88 224 LEU A O 1
ATOM 1758 N N . PHE A 1 225 ? -8.672 15.001 5.946 1.00 91.62 225 PHE A N 1
ATOM 1759 C CA . PHE A 1 225 ? -8.396 15.195 7.371 1.00 91.62 225 PHE A CA 1
ATOM 1760 C C . PHE A 1 225 ? -9.636 15.080 8.269 1.00 91.62 225 PHE A C 1
ATOM 1762 O O . PHE A 1 225 ? -9.566 14.473 9.337 1.00 91.62 225 PHE A O 1
ATOM 1769 N N . GLU A 1 226 ? -10.777 15.630 7.846 1.00 88.06 226 GLU A N 1
ATOM 1770 C CA . GLU A 1 226 ? -12.015 15.560 8.635 1.00 88.06 226 GLU A CA 1
ATOM 1771 C C . GLU A 1 226 ? -12.609 14.143 8.677 1.00 88.06 226 GLU A C 1
ATOM 1773 O O . GLU A 1 226 ? -13.217 13.754 9.679 1.00 88.06 226 GLU A O 1
ATOM 1778 N N . ASP A 1 227 ? -12.361 13.334 7.649 1.00 86.50 227 ASP A N 1
ATOM 1779 C CA . ASP A 1 227 ? -12.904 11.982 7.505 1.00 86.50 227 ASP A CA 1
ATOM 1780 C C . ASP A 1 227 ? -12.020 10.909 8.154 1.00 86.50 227 ASP A C 1
ATOM 1782 O O . ASP A 1 227 ? -12.504 9.828 8.490 1.00 86.50 227 ASP A O 1
ATOM 1786 N N . MET A 1 228 ? -10.755 11.223 8.449 1.00 83.75 228 MET A N 1
ATOM 1787 C CA . MET A 1 228 ? -9.809 10.298 9.084 1.00 83.75 228 MET A CA 1
ATOM 1788 C C . MET A 1 228 ? -10.334 9.710 10.399 1.00 83.75 228 MET A C 1
ATOM 1790 O O . MET A 1 228 ? -10.788 10.429 11.297 1.00 83.75 228 MET A O 1
ATOM 1794 N N . SER A 1 229 ? -10.210 8.389 10.549 1.00 80.50 229 SER A N 1
ATOM 1795 C CA . SER A 1 229 ? -10.420 7.696 11.827 1.00 80.50 229 SER A CA 1
ATOM 1796 C C . SER A 1 229 ? -9.332 8.048 12.846 1.00 80.50 229 SER A C 1
ATOM 1798 O O . SER A 1 229 ? -9.628 8.176 14.030 1.00 80.50 229 SER A O 1
ATOM 1800 N N . ASN A 1 230 ? -8.101 8.281 12.377 1.00 81.75 230 ASN A N 1
ATOM 1801 C CA . ASN A 1 230 ? -6.975 8.754 13.177 1.00 81.75 230 ASN A CA 1
ATOM 1802 C C . ASN A 1 230 ? -6.368 10.044 12.580 1.00 81.75 230 ASN A C 1
ATOM 1804 O O . ASN A 1 230 ? -5.386 9.979 11.836 1.00 81.75 230 ASN A O 1
ATOM 1808 N N . PRO A 1 231 ? -6.921 11.227 12.910 1.00 82.88 231 PRO A N 1
ATOM 1809 C CA . PRO A 1 231 ? -6.431 12.513 12.404 1.00 82.88 231 PRO A CA 1
ATOM 1810 C C . PRO A 1 231 ? -4.967 12.835 12.760 1.00 82.88 231 PRO A C 1
ATOM 1812 O O . PRO A 1 231 ? -4.340 13.655 12.086 1.00 82.88 231 PRO A O 1
ATOM 1815 N N . SER A 1 232 ? -4.385 12.175 13.770 1.00 83.19 232 SER A N 1
ATOM 1816 C CA . SER A 1 232 ? -2.971 12.341 14.136 1.00 83.19 232 SER A CA 1
ATOM 1817 C C . SER A 1 232 ? -2.013 11.878 13.034 1.00 83.19 232 SER A C 1
ATOM 1819 O O . SER A 1 232 ? -0.875 12.333 12.994 1.00 83.19 232 SER A O 1
ATOM 1821 N N . GLN A 1 233 ? -2.455 11.044 12.085 1.00 86.25 233 GLN A N 1
ATOM 1822 C CA . GLN A 1 233 ? -1.639 10.635 10.933 1.00 86.25 233 GLN A CA 1
ATOM 1823 C C . GLN A 1 233 ? -1.249 11.810 10.018 1.00 86.25 233 GLN A C 1
ATOM 1825 O O . GLN A 1 233 ? -0.207 11.758 9.356 1.00 86.25 233 GLN A O 1
ATOM 1830 N N . LEU A 1 234 ? -2.025 12.903 10.011 1.00 93.62 234 LEU A N 1
ATOM 1831 C CA . LEU A 1 234 ? -1.646 14.116 9.284 1.00 93.62 234 LEU A CA 1
ATOM 1832 C C . LEU A 1 234 ? -0.374 14.753 9.870 1.00 93.62 234 LEU A C 1
ATOM 1834 O O . LEU A 1 234 ? 0.434 15.296 9.117 1.00 93.62 234 LEU A O 1
ATOM 1838 N N . LYS A 1 235 ? -0.157 14.629 11.188 1.00 91.62 235 LYS A N 1
ATOM 1839 C CA . LYS A 1 235 ? 1.041 15.128 11.880 1.00 91.62 235 LYS A CA 1
ATOM 1840 C C . LYS A 1 235 ? 2.308 14.527 11.280 1.00 91.62 235 LYS A C 1
ATOM 1842 O O . LYS A 1 235 ? 3.181 15.268 10.836 1.00 91.62 235 LYS A O 1
ATOM 1847 N N . ASN A 1 236 ? 2.328 13.200 11.153 1.00 90.88 236 ASN A N 1
ATOM 1848 C CA . ASN A 1 236 ? 3.447 12.450 10.582 1.00 90.88 236 ASN A CA 1
ATOM 1849 C C . ASN A 1 236 ? 3.778 12.925 9.158 1.00 90.88 236 ASN A C 1
ATOM 1851 O O . ASN A 1 236 ? 4.944 13.043 8.792 1.00 90.88 236 ASN A O 1
ATOM 1855 N N . SER A 1 237 ? 2.752 13.235 8.357 1.00 94.81 237 SER A N 1
ATOM 1856 C CA . SER A 1 237 ? 2.940 13.718 6.983 1.00 94.81 237 SER A CA 1
ATOM 1857 C C . SER A 1 237 ? 3.543 15.128 6.941 1.00 94.81 237 SER A C 1
ATOM 1859 O O . SER A 1 237 ? 4.404 15.404 6.108 1.00 94.81 237 SER A O 1
ATOM 1861 N N . ILE A 1 238 ? 3.125 16.018 7.851 1.00 96.94 238 ILE A N 1
ATOM 1862 C CA . ILE A 1 238 ? 3.688 17.373 7.965 1.00 96.94 238 ILE A CA 1
ATOM 1863 C C . ILE A 1 238 ? 5.144 17.313 8.438 1.00 96.94 238 ILE A C 1
ATOM 1865 O O . ILE A 1 238 ? 6.000 17.984 7.865 1.00 96.94 238 ILE A O 1
ATOM 1869 N N . GLU A 1 239 ? 5.437 16.507 9.459 1.00 96.44 239 GLU A N 1
ATOM 1870 C CA . GLU A 1 239 ? 6.790 16.335 10.000 1.00 96.44 239 GLU A CA 1
ATOM 1871 C C . GLU A 1 239 ? 7.744 15.742 8.956 1.00 96.44 239 GLU A C 1
ATOM 1873 O O . GLU A 1 239 ? 8.839 16.272 8.755 1.00 96.44 239 GLU A O 1
ATOM 1878 N N . ALA A 1 240 ? 7.306 14.715 8.218 1.00 96.44 240 ALA A N 1
ATOM 1879 C CA . ALA A 1 240 ? 8.080 14.134 7.123 1.00 96.44 240 ALA A CA 1
ATOM 1880 C C . ALA A 1 240 ? 8.384 15.161 6.019 1.00 96.44 240 ALA A C 1
ATOM 1882 O O . ALA A 1 240 ? 9.514 15.228 5.528 1.00 96.44 240 ALA A O 1
ATOM 1883 N N . LEU A 1 241 ? 7.400 15.993 5.652 1.00 98.00 241 LEU A N 1
ATOM 1884 C CA . LEU A 1 241 ? 7.589 17.053 4.663 1.00 98.00 241 LEU A CA 1
ATOM 1885 C C . LEU A 1 241 ? 8.559 18.127 5.163 1.00 98.00 241 LEU A C 1
ATOM 1887 O O . LEU A 1 241 ? 9.471 18.498 4.429 1.00 98.00 241 LEU A O 1
ATOM 1891 N N . LEU A 1 242 ? 8.417 18.593 6.408 1.00 98.06 242 LEU A N 1
ATOM 1892 C CA . LEU A 1 242 ? 9.334 19.567 7.010 1.00 98.06 242 LEU A CA 1
ATOM 1893 C C . LEU A 1 242 ? 10.775 19.042 7.047 1.00 98.06 242 LEU A C 1
ATOM 1895 O O . LEU A 1 242 ? 11.696 19.782 6.707 1.00 98.06 242 LEU A O 1
ATOM 1899 N N . GLY A 1 243 ? 10.970 17.763 7.384 1.00 97.81 243 GLY A N 1
ATOM 1900 C CA . GLY A 1 243 ? 12.290 17.127 7.405 1.00 97.81 243 GLY A CA 1
ATOM 1901 C C . GLY A 1 243 ? 12.974 17.058 6.034 1.00 97.81 243 GLY A C 1
ATOM 1902 O O . GLY A 1 243 ? 14.200 17.024 5.960 1.00 97.81 243 GLY A O 1
ATOM 1903 N N . ARG A 1 244 ? 12.201 17.079 4.941 1.00 97.81 244 ARG A N 1
ATOM 1904 C CA . ARG A 1 244 ? 12.707 17.032 3.556 1.00 97.81 244 ARG A CA 1
ATOM 1905 C C . ARG A 1 244 ? 12.591 18.361 2.813 1.00 97.81 244 ARG A C 1
ATOM 1907 O O . ARG A 1 244 ? 13.009 18.449 1.663 1.00 97.81 244 ARG A O 1
ATOM 1914 N N . TYR A 1 245 ? 12.053 19.402 3.444 1.00 98.12 245 TYR A N 1
ATOM 1915 C CA . TYR A 1 245 ? 11.655 20.628 2.753 1.00 98.12 245 TYR A CA 1
ATOM 1916 C C . TYR A 1 245 ? 12.829 21.365 2.094 1.00 98.12 245 TYR A C 1
ATOM 1918 O O . TYR A 1 245 ? 12.718 21.809 0.954 1.00 98.12 245 TYR A O 1
ATOM 1926 N N . LYS A 1 246 ? 13.987 21.435 2.762 1.00 98.12 246 LYS A N 1
ATOM 1927 C CA . LYS A 1 246 ? 15.199 22.018 2.166 1.00 98.12 246 LYS A CA 1
ATOM 1928 C C . LYS A 1 246 ? 15.641 21.247 0.915 1.00 98.12 246 LYS A C 1
ATOM 1930 O O . LYS A 1 246 ? 15.865 21.854 -0.128 1.00 98.12 246 LYS A O 1
ATOM 1935 N N . LEU A 1 247 ? 15.693 19.915 1.008 1.00 98.56 247 LEU A N 1
ATOM 1936 C CA . LEU A 1 247 ? 16.070 19.044 -0.108 1.00 98.56 247 LEU A CA 1
ATOM 1937 C C . LEU A 1 247 ? 15.080 19.150 -1.275 1.00 98.56 247 LEU A C 1
ATOM 1939 O O . LEU A 1 247 ? 15.498 19.112 -2.430 1.00 98.56 247 LEU A O 1
ATOM 1943 N N . LEU A 1 248 ? 13.786 19.323 -0.986 1.00 98.50 248 LEU A N 1
ATOM 1944 C CA . LEU A 1 248 ? 12.756 19.566 -1.995 1.00 98.50 248 LEU A CA 1
ATOM 1945 C C . LEU A 1 248 ? 13.083 20.815 -2.825 1.00 98.50 248 LEU A C 1
ATOM 1947 O O . LEU A 1 248 ? 13.132 20.725 -4.049 1.00 98.50 248 LEU A O 1
ATOM 1951 N N . LEU A 1 249 ? 13.343 21.952 -2.171 1.00 98.44 249 LEU A N 1
ATOM 1952 C CA . LEU A 1 249 ? 13.644 23.213 -2.858 1.00 98.44 249 LEU A CA 1
ATOM 1953 C C . LEU A 1 249 ? 14.944 23.127 -3.672 1.00 98.44 249 LEU A C 1
ATOM 1955 O O . LEU A 1 249 ? 14.982 23.551 -4.825 1.00 98.44 249 LEU A O 1
ATOM 1959 N N . GLU A 1 250 ? 15.997 22.535 -3.103 1.00 98.44 250 GLU A N 1
ATOM 1960 C CA . GLU A 1 250 ? 17.272 22.325 -3.804 1.00 98.44 250 GLU A CA 1
ATOM 1961 C C . GLU A 1 250 ? 17.093 21.439 -5.045 1.00 98.44 250 GLU A C 1
ATOM 1963 O O . GLU A 1 250 ? 17.573 21.768 -6.133 1.00 98.44 250 GLU A O 1
ATOM 1968 N N . SER A 1 251 ? 16.343 20.343 -4.908 1.00 98.50 251 SER A N 1
ATOM 1969 C CA . SER A 1 251 ? 16.070 19.418 -6.012 1.00 98.50 251 SER A CA 1
ATOM 1970 C C . SER A 1 251 ? 15.213 20.065 -7.099 1.00 98.50 251 SER A C 1
ATOM 1972 O O . SER A 1 251 ? 15.463 19.829 -8.278 1.00 98.50 251 SER A O 1
ATOM 1974 N N . GLN A 1 252 ? 14.247 20.916 -6.733 1.00 98.62 252 GLN A N 1
ATOM 1975 C CA . GLN A 1 252 ? 13.439 21.694 -7.678 1.00 98.62 252 GLN A CA 1
ATOM 1976 C C . GLN A 1 252 ? 14.307 22.636 -8.525 1.00 98.62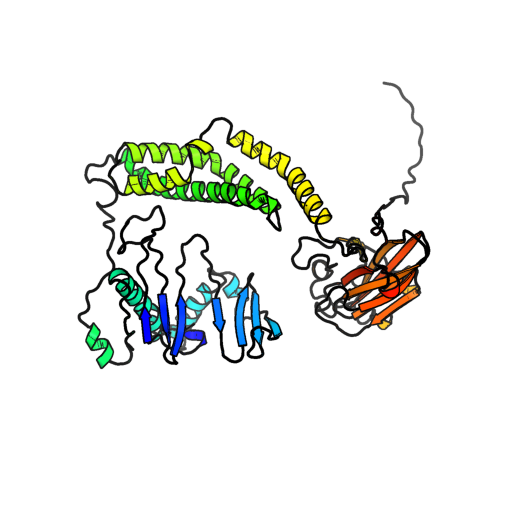 252 GLN A C 1
ATOM 1978 O O . GLN A 1 252 ? 14.135 22.692 -9.742 1.00 98.62 252 GLN A O 1
ATOM 1983 N N . VAL A 1 253 ? 15.271 23.335 -7.916 1.00 98.50 253 VAL A N 1
ATOM 1984 C CA . VAL A 1 253 ? 16.192 24.229 -8.643 1.00 98.50 253 VAL A CA 1
ATOM 1985 C C . VAL A 1 253 ? 17.041 23.447 -9.646 1.00 98.50 253 VAL A C 1
ATOM 1987 O O . VAL A 1 253 ? 17.122 23.824 -10.816 1.00 98.50 253 VAL A O 1
ATOM 1990 N N . ILE A 1 254 ? 17.642 22.333 -9.216 1.00 98.50 254 ILE A N 1
ATOM 1991 C CA . ILE A 1 254 ? 18.486 21.510 -10.096 1.00 98.50 254 ILE A CA 1
ATOM 1992 C C . ILE A 1 254 ? 17.645 20.878 -11.211 1.00 98.50 254 ILE A C 1
ATOM 1994 O O . ILE A 1 254 ? 18.067 20.878 -12.367 1.00 98.50 254 ILE A O 1
ATOM 1998 N N . ALA A 1 255 ? 16.447 20.378 -10.894 1.00 98.62 255 ALA A N 1
ATOM 1999 C CA . ALA A 1 255 ? 15.537 19.821 -11.889 1.00 98.62 255 ALA A CA 1
ATOM 2000 C C . ALA A 1 255 ? 15.186 20.859 -12.956 1.00 98.62 255 ALA A C 1
ATOM 2002 O O . ALA A 1 255 ? 15.339 20.572 -14.140 1.00 98.62 255 ALA A O 1
ATOM 2003 N N . LYS A 1 256 ? 14.808 22.081 -12.552 1.00 98.62 256 LYS A N 1
ATOM 2004 C CA . LYS A 1 256 ? 14.504 23.179 -13.479 1.00 98.62 256 LYS A CA 1
ATOM 2005 C C . LYS A 1 256 ? 15.692 23.495 -14.392 1.00 98.62 256 LYS A C 1
ATOM 2007 O O . LYS A 1 256 ? 15.498 23.616 -15.595 1.00 98.62 256 LYS A O 1
ATOM 2012 N N . LYS A 1 257 ? 16.917 23.528 -13.851 1.00 98.50 257 LYS A N 1
ATOM 2013 C CA . LYS A 1 257 ? 18.146 23.731 -14.640 1.00 98.50 257 LYS A CA 1
ATOM 2014 C C . LYS A 1 257 ? 18.326 22.660 -15.723 1.00 98.50 257 LYS A C 1
ATOM 2016 O O . LYS A 1 257 ? 18.620 23.000 -16.863 1.00 98.50 257 LYS A O 1
ATOM 2021 N N . ILE A 1 258 ? 18.153 21.380 -15.382 1.00 98.50 258 ILE A N 1
ATOM 2022 C CA . ILE A 1 258 ? 18.284 20.274 -16.349 1.00 98.50 258 ILE A CA 1
ATOM 2023 C C . ILE A 1 258 ? 17.162 20.338 -17.396 1.00 98.50 258 ILE A C 1
ATOM 2025 O O . ILE A 1 258 ? 17.421 20.164 -18.585 1.00 98.50 258 ILE A O 1
ATOM 2029 N N . ILE A 1 259 ? 15.929 20.610 -16.956 1.00 98.56 259 ILE A N 1
ATOM 2030 C CA . ILE A 1 259 ? 14.751 20.736 -17.821 1.00 98.56 259 ILE A CA 1
ATOM 2031 C C . ILE A 1 259 ? 14.943 21.848 -18.856 1.00 98.56 259 ILE A C 1
ATOM 2033 O O . ILE A 1 259 ? 14.639 21.638 -20.025 1.00 98.56 259 ILE A O 1
ATOM 2037 N N . ASP A 1 260 ? 15.444 23.009 -18.437 1.00 98.44 260 ASP A N 1
ATOM 2038 C CA . ASP A 1 260 ? 15.632 24.163 -19.320 1.00 98.44 260 ASP A CA 1
ATOM 2039 C C . ASP A 1 260 ? 16.800 23.962 -20.294 1.00 98.44 260 ASP A C 1
ATOM 2041 O O . ASP A 1 260 ? 16.745 24.444 -21.421 1.00 98.44 260 ASP A O 1
ATOM 2045 N N . ALA A 1 261 ? 17.840 23.229 -19.881 1.00 98.06 261 ALA A N 1
ATOM 2046 C CA . ALA A 1 261 ? 18.992 22.929 -20.728 1.00 98.06 261 ALA A CA 1
ATOM 2047 C C . ALA A 1 261 ? 18.690 21.880 -21.814 1.00 98.06 261 ALA A C 1
ATOM 2049 O O . ALA A 1 261 ? 19.283 21.932 -22.889 1.00 98.06 261 ALA A O 1
ATOM 2050 N N . TYR A 1 262 ? 17.780 20.933 -21.550 1.00 97.44 262 TYR A N 1
ATOM 2051 C CA . TYR A 1 262 ? 17.467 19.825 -22.466 1.00 97.44 262 TYR A CA 1
ATOM 2052 C C . TYR A 1 262 ? 15.959 19.570 -22.610 1.00 97.44 262 TYR A C 1
ATOM 2054 O O . TYR A 1 262 ? 15.525 18.437 -22.386 1.00 97.44 262 TYR A O 1
ATOM 2062 N N . PRO A 1 263 ? 15.141 20.569 -22.980 1.00 96.94 263 PRO A N 1
ATOM 2063 C CA . PRO A 1 263 ? 13.680 20.514 -22.858 1.00 96.94 263 PRO A CA 1
ATOM 2064 C C . PRO A 1 263 ? 13.017 19.341 -23.590 1.00 96.94 263 PRO A C 1
ATOM 2066 O O . PRO A 1 263 ? 12.013 18.823 -23.090 1.00 96.94 263 PRO A O 1
ATOM 2069 N N . ASP A 1 264 ? 13.614 18.900 -24.700 1.00 95.12 264 ASP A N 1
ATOM 2070 C CA . ASP A 1 264 ? 13.108 17.835 -25.577 1.00 95.12 264 ASP A CA 1
ATOM 2071 C C . ASP A 1 264 ? 13.659 16.439 -25.234 1.00 95.12 264 ASP A C 1
ATOM 2073 O O . ASP A 1 264 ? 13.308 15.442 -25.863 1.00 95.12 264 ASP A O 1
ATOM 2077 N N . SER A 1 265 ? 14.539 16.343 -24.234 1.00 95.12 265 SER A N 1
ATOM 2078 C CA . SER A 1 265 ? 15.138 15.073 -23.818 1.00 95.12 265 SER A CA 1
ATOM 2079 C C . SER A 1 265 ? 14.199 14.242 -22.935 1.00 95.12 265 SER A C 1
ATOM 2081 O O . SER A 1 265 ? 13.414 14.773 -22.142 1.00 95.12 265 SER A O 1
ATOM 2083 N N . THR A 1 266 ? 14.329 12.913 -22.989 1.00 94.50 266 THR A N 1
ATOM 2084 C CA . THR A 1 266 ? 13.599 12.008 -22.084 1.00 94.50 266 THR A CA 1
ATOM 2085 C C . THR A 1 266 ? 13.912 12.304 -20.616 1.00 94.50 266 THR A C 1
ATOM 2087 O O . THR A 1 266 ? 13.011 12.272 -19.776 1.00 94.50 266 THR A O 1
ATOM 2090 N N . GLY A 1 267 ? 15.170 12.625 -20.293 1.00 95.56 267 GLY A N 1
ATOM 2091 C CA . GLY A 1 267 ? 15.589 13.000 -18.945 1.00 95.56 267 GLY A CA 1
ATOM 2092 C C . GLY A 1 267 ? 14.870 14.253 -18.440 1.00 95.56 267 GLY A C 1
ATOM 2093 O O . GLY A 1 267 ? 14.361 14.260 -17.317 1.00 95.56 267 GLY A O 1
ATOM 2094 N N . ALA A 1 268 ? 14.741 15.287 -19.277 1.00 96.56 268 ALA A N 1
ATOM 2095 C CA . ALA A 1 268 ? 13.962 16.471 -18.925 1.00 96.56 268 ALA A CA 1
ATOM 2096 C C . ALA A 1 268 ? 12.474 16.160 -18.756 1.00 96.56 268 ALA A C 1
ATOM 2098 O O . ALA A 1 268 ? 11.877 16.657 -17.807 1.00 96.56 268 ALA A O 1
ATOM 2099 N N . ARG A 1 269 ? 11.875 15.311 -19.603 1.00 95.88 269 ARG A N 1
ATOM 2100 C CA . ARG A 1 269 ? 10.476 14.882 -19.429 1.00 95.88 269 ARG A CA 1
ATOM 2101 C C . ARG A 1 269 ? 10.251 14.203 -18.073 1.00 95.88 269 ARG A C 1
ATOM 2103 O O . ARG A 1 269 ? 9.346 14.602 -17.347 1.00 95.88 269 ARG A O 1
ATOM 2110 N N . ILE A 1 270 ? 11.095 13.234 -17.704 1.00 95.81 270 ILE A N 1
ATOM 2111 C CA . ILE A 1 270 ? 11.015 12.540 -16.403 1.00 95.81 270 ILE A CA 1
ATOM 2112 C C . ILE A 1 270 ? 11.093 13.546 -15.248 1.00 95.81 270 ILE A C 1
ATOM 2114 O O . ILE A 1 270 ? 10.273 13.513 -14.330 1.00 95.81 270 ILE A O 1
ATOM 2118 N N . LEU A 1 271 ? 12.070 14.457 -15.292 1.00 97.94 271 LEU A N 1
ATOM 2119 C CA . LEU A 1 271 ? 12.222 15.481 -14.261 1.00 97.94 271 LEU A CA 1
ATOM 2120 C C . LEU A 1 271 ? 11.050 16.457 -14.237 1.00 97.94 271 LEU A C 1
ATOM 2122 O O . LEU A 1 271 ? 10.669 16.878 -13.153 1.00 97.94 271 LEU A O 1
ATOM 2126 N N . ARG A 1 272 ? 10.472 16.804 -15.390 1.00 97.81 272 ARG A N 1
ATOM 2127 C CA . ARG A 1 272 ? 9.310 17.692 -15.496 1.00 97.81 272 ARG A CA 1
ATOM 2128 C C . ARG A 1 272 ? 8.093 17.088 -14.809 1.00 97.81 272 ARG A C 1
ATOM 2130 O O . ARG A 1 272 ? 7.492 17.759 -13.983 1.00 97.81 272 ARG A O 1
ATOM 2137 N N . GLU A 1 273 ? 7.809 15.810 -15.051 1.00 95.88 273 GLU A N 1
ATOM 2138 C CA . GLU A 1 273 ? 6.712 15.094 -14.388 1.00 95.88 273 GLU A CA 1
ATOM 2139 C C . GLU A 1 273 ? 6.905 15.066 -12.857 1.00 95.88 273 GLU A C 1
ATOM 2141 O O . GLU A 1 273 ? 5.977 15.346 -12.099 1.00 95.88 273 GLU A O 1
ATOM 2146 N N . LEU A 1 274 ? 8.131 14.812 -12.377 1.00 97.19 274 LEU A N 1
ATOM 2147 C CA . LEU A 1 274 ? 8.460 14.869 -10.944 1.00 97.19 274 LEU A CA 1
ATOM 2148 C C . LEU A 1 274 ? 8.399 16.293 -10.365 1.00 97.19 274 LEU A C 1
ATOM 2150 O O . LEU A 1 274 ? 7.975 16.484 -9.223 1.00 97.19 274 LEU A O 1
ATOM 2154 N N . TYR A 1 275 ? 8.830 17.287 -11.140 1.00 98.06 275 TYR A N 1
ATOM 2155 C CA . TYR A 1 275 ? 8.815 18.700 -10.778 1.00 98.06 275 TYR A CA 1
ATOM 2156 C C . TYR A 1 275 ? 7.377 19.196 -10.635 1.00 98.06 275 TYR A C 1
ATOM 2158 O O . TYR A 1 275 ? 7.035 19.746 -9.595 1.00 98.06 275 TYR A O 1
ATOM 2166 N N . GLU A 1 276 ? 6.502 18.901 -11.592 1.00 97.19 276 GLU A N 1
ATOM 2167 C CA . GLU A 1 276 ? 5.070 19.212 -11.528 1.00 97.19 276 GLU A CA 1
ATOM 2168 C C . GLU A 1 276 ? 4.382 18.493 -10.360 1.00 97.19 276 GLU A C 1
ATOM 2170 O O . GLU A 1 276 ? 3.631 19.112 -9.609 1.00 97.19 276 GLU A O 1
ATOM 2175 N N . MET A 1 277 ? 4.706 17.217 -10.110 1.00 95.75 277 MET A N 1
ATOM 2176 C CA . MET A 1 277 ? 4.205 16.481 -8.936 1.00 95.75 277 MET A CA 1
ATOM 2177 C C . MET A 1 277 ? 4.576 17.126 -7.595 1.00 95.75 277 MET A C 1
ATOM 2179 O O . MET A 1 277 ? 3.931 16.845 -6.580 1.00 95.75 277 MET A O 1
ATOM 2183 N N . SER A 1 278 ? 5.632 17.937 -7.577 1.00 97.31 278 SER A N 1
ATOM 2184 C CA . SER A 1 278 ? 6.100 18.648 -6.395 1.00 97.31 278 SER A CA 1
ATOM 2185 C C . SER A 1 278 ? 5.474 20.038 -6.210 1.00 97.31 278 SER A C 1
ATOM 2187 O O . SER A 1 278 ? 5.763 20.667 -5.199 1.00 97.31 278 SER A O 1
ATOM 2189 N N . GLU A 1 279 ? 4.628 20.497 -7.144 1.00 97.94 279 GLU A N 1
ATOM 2190 C CA . GLU A 1 279 ? 3.893 21.778 -7.114 1.00 97.94 279 GLU A CA 1
ATOM 2191 C C . GLU A 1 279 ? 4.750 22.987 -6.670 1.00 97.94 279 GLU A C 1
ATOM 2193 O O . GLU A 1 279 ? 4.442 23.642 -5.669 1.00 97.94 279 GLU A O 1
ATOM 2198 N N . PRO A 1 280 ? 5.858 23.307 -7.366 1.00 97.94 280 PRO A N 1
ATOM 2199 C CA . PRO A 1 280 ? 6.772 24.397 -7.007 1.00 97.94 280 PRO A CA 1
ATOM 2200 C C . PRO A 1 280 ? 6.079 25.761 -6.912 1.00 97.94 280 PRO A C 1
ATOM 2202 O O . PRO A 1 280 ? 6.437 26.584 -6.069 1.00 97.94 280 PRO A O 1
ATOM 2205 N N . GLU A 1 281 ? 5.027 25.997 -7.691 1.00 97.25 281 GLU A N 1
ATOM 2206 C CA . GLU A 1 281 ? 4.162 27.174 -7.600 1.00 97.25 281 GLU A CA 1
ATOM 2207 C C . GLU A 1 281 ? 3.414 27.289 -6.260 1.00 97.25 281 GLU A C 1
ATOM 2209 O O . GLU A 1 281 ? 2.866 28.348 -5.942 1.00 97.25 281 GLU A O 1
ATOM 2214 N N . ILE A 1 282 ? 3.392 26.227 -5.455 1.00 97.75 282 ILE A N 1
ATOM 2215 C CA . ILE A 1 282 ? 2.871 26.188 -4.087 1.00 97.75 282 ILE A CA 1
ATOM 2216 C C . ILE A 1 282 ? 4.013 26.022 -3.083 1.00 97.75 282 ILE A C 1
ATOM 2218 O O . ILE A 1 282 ? 4.098 26.812 -2.136 1.00 97.75 282 ILE A O 1
ATOM 2222 N N . THR A 1 283 ? 4.877 25.021 -3.265 1.00 97.81 283 THR A N 1
ATOM 2223 C CA . THR A 1 283 ? 5.903 24.640 -2.285 1.00 97.81 283 THR A CA 1
ATOM 2224 C C . THR A 1 283 ? 7.062 25.622 -2.224 1.00 97.81 283 THR A C 1
ATOM 2226 O O . THR A 1 283 ? 7.618 25.798 -1.148 1.00 97.81 283 THR A O 1
ATOM 2229 N N . ALA A 1 284 ? 7.407 26.299 -3.324 1.00 96.81 284 ALA A N 1
ATOM 2230 C CA . ALA A 1 284 ? 8.485 27.291 -3.349 1.00 96.81 284 ALA A CA 1
ATOM 2231 C C . ALA A 1 284 ? 8.009 28.713 -2.990 1.00 96.81 284 ALA A C 1
ATOM 2233 O O . ALA A 1 284 ? 8.819 29.635 -2.873 1.00 96.81 284 ALA A O 1
ATOM 2234 N N . LYS A 1 285 ? 6.700 28.928 -2.772 1.00 97.06 285 LYS A N 1
ATOM 2235 C CA . LYS A 1 285 ? 6.177 30.240 -2.358 1.00 97.06 285 LYS A CA 1
ATOM 2236 C C . LYS A 1 285 ? 6.696 30.638 -0.978 1.00 97.06 285 LYS A C 1
ATOM 2238 O O . LYS A 1 285 ? 6.641 29.864 -0.017 1.00 97.06 285 LYS A O 1
ATOM 2243 N N . LYS A 1 286 ? 7.066 31.916 -0.839 1.00 94.94 286 LYS A N 1
ATOM 2244 C CA . LYS A 1 286 ? 7.457 32.511 0.446 1.00 94.94 286 LYS A CA 1
ATOM 2245 C C . LYS A 1 286 ? 6.397 32.222 1.522 1.00 94.94 286 LYS A C 1
ATOM 2247 O O . LYS A 1 286 ? 5.191 32.388 1.317 1.00 94.94 286 LYS A O 1
ATOM 2252 N N . GLY A 1 287 ? 6.859 31.747 2.676 1.00 94.81 287 GLY A N 1
ATOM 2253 C CA . GLY A 1 287 ? 6.012 31.422 3.824 1.00 94.81 287 GLY A CA 1
ATOM 2254 C C . GLY A 1 287 ? 5.299 30.067 3.766 1.00 94.81 287 GLY A C 1
ATOM 2255 O O . GLY A 1 287 ? 4.546 29.778 4.693 1.00 94.81 287 GLY A O 1
ATOM 2256 N N . PHE A 1 288 ? 5.510 29.226 2.744 1.00 97.50 288 PHE A N 1
ATOM 2257 C CA . PHE A 1 288 ? 4.966 27.860 2.732 1.00 97.50 288 PHE A CA 1
ATOM 2258 C C . PHE A 1 288 ? 5.429 27.051 3.953 1.00 97.50 288 PHE A C 1
ATOM 2260 O O . PHE A 1 288 ? 4.591 26.536 4.693 1.00 97.50 288 PHE A O 1
ATOM 2267 N N . GLU A 1 289 ? 6.729 27.053 4.251 1.00 97.31 289 GLU A N 1
ATOM 2268 C CA . GLU A 1 289 ? 7.274 26.406 5.452 1.00 97.31 289 GLU A CA 1
ATOM 2269 C C . GLU A 1 289 ? 6.663 26.956 6.748 1.00 97.31 289 GLU A C 1
ATOM 2271 O O . GLU A 1 289 ? 6.255 26.203 7.632 1.00 97.31 289 GLU A O 1
ATOM 2276 N N . SER A 1 290 ? 6.537 28.282 6.857 1.00 97.31 290 SER A N 1
ATOM 2277 C CA . SER A 1 290 ? 5.940 28.925 8.031 1.00 97.31 290 SER A CA 1
ATOM 2278 C C . SER A 1 290 ? 4.473 28.523 8.213 1.00 97.31 290 SER A C 1
ATOM 2280 O O . SER A 1 290 ? 4.027 28.326 9.344 1.00 97.31 290 SER A O 1
ATOM 2282 N N . ARG A 1 291 ? 3.719 28.364 7.114 1.00 96.56 291 ARG A N 1
ATOM 2283 C CA . ARG A 1 291 ? 2.345 27.842 7.145 1.00 96.56 291 ARG A CA 1
ATOM 2284 C C . ARG A 1 291 ? 2.311 26.387 7.609 1.00 96.56 291 ARG A C 1
ATOM 2286 O O . ARG A 1 291 ? 1.483 26.080 8.459 1.00 96.56 291 ARG A O 1
ATOM 2293 N N . LEU A 1 292 ? 3.215 25.531 7.125 1.00 96.12 292 LEU A N 1
ATOM 2294 C CA . LEU A 1 292 ? 3.321 24.137 7.578 1.00 96.12 292 LEU A CA 1
ATOM 2295 C C . LEU A 1 292 ? 3.620 24.042 9.077 1.00 96.12 292 LEU A C 1
ATOM 2297 O O . LEU A 1 292 ? 2.937 23.317 9.793 1.00 96.12 292 LEU A O 1
ATOM 2301 N N . ARG A 1 293 ? 4.587 24.821 9.578 1.00 97.50 293 ARG A N 1
ATOM 2302 C CA . ARG A 1 293 ? 4.928 24.861 11.011 1.00 97.50 293 ARG A CA 1
ATOM 2303 C C . ARG A 1 293 ? 3.759 25.355 11.863 1.00 97.50 293 ARG A C 1
ATOM 2305 O O . ARG A 1 293 ? 3.481 24.797 12.919 1.00 97.50 293 ARG A O 1
ATOM 2312 N N . ARG A 1 294 ? 3.029 26.373 11.396 1.00 96.88 294 ARG A N 1
ATOM 2313 C CA . ARG A 1 294 ? 1.814 26.853 12.072 1.00 96.88 294 ARG A CA 1
ATOM 2314 C C . ARG A 1 294 ? 0.711 25.795 12.075 1.00 96.88 294 ARG A C 1
ATOM 2316 O O . ARG A 1 294 ? 0.031 25.629 13.084 1.00 96.88 294 ARG A O 1
ATOM 2323 N N . GLU A 1 295 ? 0.527 25.091 10.962 1.00 95.12 295 GLU A N 1
ATOM 2324 C CA . GLU A 1 295 ? -0.433 23.995 10.871 1.00 95.12 295 GLU A CA 1
ATOM 2325 C C . GLU A 1 295 ? -0.081 22.880 11.856 1.00 95.12 295 GLU A C 1
ATOM 2327 O O . GLU A 1 295 ? -0.952 22.481 12.619 1.00 95.12 295 GLU A O 1
ATOM 2332 N N . LEU A 1 296 ? 1.191 22.479 11.933 1.00 94.69 296 LEU A N 1
ATOM 2333 C CA . LEU A 1 296 ? 1.679 21.504 12.909 1.00 94.69 296 LEU A CA 1
ATOM 2334 C C . LEU A 1 296 ? 1.388 21.941 14.354 1.00 94.69 296 LEU A C 1
ATOM 2336 O O . LEU A 1 296 ? 0.800 21.184 15.119 1.00 94.69 296 LEU A O 1
ATOM 2340 N N . ASN A 1 297 ? 1.713 23.190 14.703 1.00 94.44 297 ASN A N 1
ATOM 2341 C CA . ASN A 1 297 ? 1.522 23.728 16.056 1.00 94.44 297 ASN A CA 1
ATOM 2342 C C . ASN A 1 297 ? 0.047 23.866 16.466 1.00 94.44 297 ASN A C 1
ATOM 2344 O O . ASN A 1 297 ? -0.270 23.915 17.652 1.00 94.44 297 ASN A O 1
ATOM 2348 N N . THR A 1 298 ? -0.863 23.985 15.497 1.00 93.81 298 THR A N 1
ATOM 2349 C CA . THR A 1 298 ? -2.309 24.113 15.750 1.00 93.81 298 THR A CA 1
ATOM 2350 C C . THR A 1 298 ? -3.061 22.799 15.568 1.00 93.81 298 THR A C 1
ATOM 2352 O O . THR A 1 298 ? -4.260 22.743 15.854 1.00 93.81 298 THR A O 1
ATOM 2355 N N . LEU A 1 299 ? -2.380 21.745 15.105 1.00 91.31 299 LEU A N 1
ATOM 2356 C CA . LEU A 1 299 ? -3.010 20.498 14.703 1.00 91.31 299 LEU A CA 1
ATOM 2357 C C . LEU A 1 299 ? -3.691 19.803 15.881 1.00 91.31 299 LEU A C 1
ATOM 2359 O O . LEU A 1 299 ? -4.851 19.431 15.742 1.00 91.31 299 LEU A O 1
ATOM 2363 N N . ASP A 1 300 ? -3.039 19.716 17.042 1.00 85.69 300 ASP A N 1
ATOM 2364 C CA . ASP A 1 300 ? -3.592 19.028 18.218 1.00 85.69 300 ASP A CA 1
ATOM 2365 C C . ASP A 1 300 ? -4.959 19.613 18.626 1.00 85.69 300 ASP A C 1
ATOM 2367 O O . ASP A 1 300 ? -5.932 18.879 18.794 1.00 85.69 300 ASP A O 1
ATOM 2371 N N . ARG A 1 301 ? -5.097 20.948 18.632 1.00 88.38 301 ARG A N 1
ATOM 2372 C CA . ARG A 1 301 ? -6.383 21.624 18.904 1.00 88.38 301 ARG A CA 1
ATOM 2373 C C . ARG A 1 301 ? -7.447 21.324 17.843 1.00 88.38 301 ARG A C 1
ATOM 2375 O O . ARG A 1 301 ? -8.628 21.194 18.161 1.00 88.38 301 ARG A O 1
ATOM 2382 N N . ARG A 1 302 ? -7.055 21.235 16.567 1.00 89.75 302 ARG A N 1
ATOM 2383 C CA . ARG A 1 302 ? -7.973 20.887 15.465 1.00 89.75 302 ARG A CA 1
ATOM 2384 C C . ARG A 1 302 ? -8.425 19.431 15.564 1.00 89.75 302 ARG A C 1
ATOM 2386 O O . ARG A 1 302 ? -9.602 19.155 15.347 1.00 89.75 302 ARG A O 1
ATOM 2393 N N . ILE A 1 303 ? -7.517 18.525 15.925 1.00 84.31 303 ILE A N 1
ATOM 2394 C CA . ILE A 1 303 ? -7.817 17.112 16.174 1.00 84.31 303 ILE A CA 1
ATOM 2395 C C . ILE A 1 303 ? -8.822 16.996 17.321 1.00 84.31 303 ILE A C 1
ATOM 2397 O O . ILE A 1 303 ? -9.857 16.357 17.147 1.00 84.31 303 ILE A O 1
ATOM 2401 N N . GLU A 1 304 ? -8.585 17.668 18.451 1.00 82.31 304 GLU A N 1
ATOM 2402 C CA . GLU A 1 304 ? -9.526 17.701 19.579 1.00 82.31 304 GLU A CA 1
ATOM 2403 C C . GLU A 1 304 ? -10.918 18.189 19.157 1.00 82.31 304 GLU A C 1
ATOM 2405 O O . GLU A 1 304 ? -11.929 17.580 19.514 1.00 82.31 304 GLU A O 1
ATOM 2410 N N . ALA A 1 305 ? -10.990 19.256 18.355 1.00 83.94 305 ALA A N 1
ATOM 2411 C CA . ALA A 1 305 ? -12.255 19.780 17.849 1.00 83.94 305 ALA A CA 1
ATOM 2412 C C . ALA A 1 305 ? -12.993 18.772 16.947 1.00 83.94 305 ALA A C 1
ATOM 2414 O O . ALA A 1 305 ? -14.207 18.601 17.088 1.00 83.94 305 ALA A O 1
ATOM 2415 N N . ILE A 1 306 ? -12.278 18.076 16.055 1.00 79.06 306 ILE A N 1
ATOM 2416 C CA . ILE A 1 306 ? -12.846 17.039 15.180 1.00 79.06 306 ILE A CA 1
ATOM 2417 C C . ILE A 1 306 ? -13.332 15.848 15.996 1.00 79.06 306 ILE A C 1
ATOM 2419 O O . ILE A 1 306 ? -14.462 15.403 15.800 1.00 79.06 306 ILE A O 1
ATOM 2423 N N . LEU A 1 307 ? -12.522 15.347 16.930 1.00 72.00 307 LEU A N 1
ATOM 2424 C CA . LEU A 1 307 ? -12.902 14.228 17.788 1.00 72.00 307 LEU A CA 1
ATOM 2425 C C . LEU A 1 307 ? -14.132 14.582 18.625 1.00 72.00 307 LEU A C 1
ATOM 2427 O O . LEU A 1 307 ? -15.084 13.810 18.657 1.00 72.00 307 LEU A O 1
ATOM 2431 N N . LYS A 1 308 ? -14.186 15.793 19.190 1.00 71.62 308 LYS A N 1
ATOM 2432 C CA . LYS A 1 308 ? -15.362 16.294 19.909 1.00 71.62 308 LYS A CA 1
ATOM 2433 C C . LYS A 1 308 ? -16.596 16.385 19.005 1.00 71.62 308 LYS A C 1
ATOM 2435 O O . LYS A 1 308 ? -17.679 15.992 19.425 1.00 71.62 308 LYS A O 1
ATOM 2440 N N . LYS A 1 309 ? -16.460 16.867 17.763 1.00 69.75 309 LYS A N 1
ATOM 2441 C CA . LYS A 1 309 ? -17.555 16.902 16.772 1.00 69.75 309 LYS A CA 1
ATOM 2442 C C . LYS A 1 309 ? -18.031 15.488 16.416 1.00 69.75 309 LYS A C 1
ATOM 2444 O O . LYS A 1 309 ? -19.235 15.254 16.377 1.00 69.75 309 LYS A O 1
ATOM 2449 N N . LYS A 1 310 ? -17.112 14.536 16.218 1.00 66.19 310 LYS A N 1
ATOM 2450 C CA . LYS A 1 310 ? -17.427 13.120 15.957 1.00 66.19 310 LYS A CA 1
ATOM 2451 C C . LYS A 1 310 ? -18.078 12.441 17.165 1.00 66.19 310 LYS A C 1
ATOM 2453 O O . LYS A 1 310 ? -18.998 11.657 16.977 1.00 66.19 310 LYS A O 1
ATOM 2458 N N . GLU A 1 311 ? -17.674 12.767 18.390 1.00 59.47 311 GLU A N 1
ATOM 2459 C CA . GLU A 1 311 ? -18.338 12.299 19.615 1.00 59.47 311 GLU A CA 1
ATOM 2460 C C . GLU A 1 311 ? -19.744 12.884 19.783 1.00 59.47 311 GLU A C 1
ATOM 2462 O O . GLU A 1 311 ? -20.652 12.162 20.182 1.00 59.47 311 GLU A O 1
ATOM 2467 N N . ILE A 1 312 ? -19.942 14.168 19.460 1.00 49.28 312 ILE A N 1
ATOM 2468 C CA . ILE A 1 312 ? -21.263 14.820 19.487 1.00 49.28 312 ILE A CA 1
ATOM 2469 C C . ILE A 1 312 ? -22.199 14.213 18.429 1.00 49.28 312 ILE A C 1
ATOM 2471 O O . ILE A 1 312 ? -23.396 14.093 18.681 1.00 49.28 312 ILE A O 1
ATOM 2475 N N . ASN A 1 313 ? -21.655 13.814 17.275 1.00 42.00 313 ASN A N 1
ATOM 2476 C CA . ASN A 1 313 ? -22.419 13.284 16.144 1.00 42.00 313 ASN A CA 1
ATOM 2477 C C . ASN A 1 313 ? -22.510 11.754 16.093 1.00 42.00 313 ASN A C 1
ATOM 2479 O O . ASN A 1 313 ? -23.264 11.233 15.271 1.00 42.00 313 ASN A O 1
ATOM 2483 N N . LYS A 1 314 ? -21.793 11.008 16.946 1.00 46.47 314 LYS A N 1
ATOM 2484 C CA . LYS A 1 314 ? -22.139 9.603 17.175 1.00 46.47 314 LYS A CA 1
ATOM 2485 C C . LYS A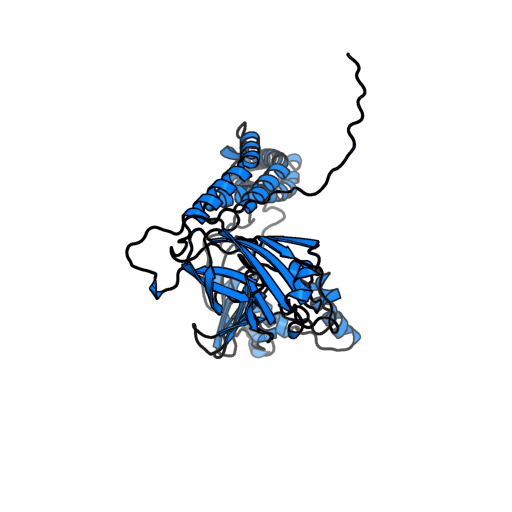 1 314 ? -23.525 9.621 17.815 1.00 46.47 314 LYS A C 1
ATOM 2487 O O . LYS A 1 314 ? -23.667 10.250 18.866 1.00 46.47 314 LYS A O 1
ATOM 2492 N N . PRO A 1 315 ? -24.543 8.959 17.240 1.00 40.44 315 PRO A N 1
ATOM 2493 C CA . PRO A 1 315 ? -25.760 8.711 17.980 1.00 40.44 315 PRO A CA 1
ATOM 2494 C C . PRO A 1 315 ? -25.354 7.858 19.182 1.00 40.44 315 PRO A C 1
ATOM 2496 O O . PRO A 1 315 ? -25.199 6.643 19.091 1.00 40.44 315 PRO A O 1
ATOM 2499 N N . ILE A 1 316 ? -25.126 8.514 20.321 1.00 52.91 316 ILE A N 1
ATOM 2500 C CA . ILE A 1 316 ? -25.349 7.894 21.611 1.00 52.91 316 ILE A CA 1
ATOM 2501 C C . ILE A 1 316 ? -26.812 7.523 21.499 1.00 52.91 316 ILE A C 1
ATOM 2503 O O . ILE A 1 316 ? -27.670 8.409 21.500 1.00 52.91 316 ILE A O 1
ATOM 2507 N N . ASP A 1 317 ? -27.083 6.242 21.261 1.00 60.94 317 ASP A N 1
ATOM 2508 C CA . ASP A 1 317 ? -28.418 5.717 21.453 1.00 60.94 317 ASP A CA 1
ATOM 2509 C C . ASP A 1 317 ? -28.884 6.304 22.782 1.00 60.94 317 ASP A C 1
ATOM 2511 O O . ASP A 1 317 ? -28.229 6.091 23.799 1.00 60.94 317 ASP A O 1
ATOM 2515 N N . LYS A 1 318 ? -29.892 7.183 22.744 1.00 68.56 318 LYS A N 1
ATOM 2516 C CA . LYS A 1 318 ? -30.226 8.144 23.816 1.00 68.56 318 LYS A CA 1
ATOM 2517 C C . LYS A 1 318 ? -30.504 7.477 25.168 1.00 68.56 318 LYS A C 1
ATOM 2519 O O . LYS A 1 318 ? -30.664 8.162 26.176 1.00 68.56 318 LYS A O 1
ATOM 2524 N N . TRP A 1 319 ? -30.578 6.153 25.156 1.00 81.12 319 TRP A N 1
ATOM 2525 C CA . TRP A 1 319 ? -30.797 5.246 26.260 1.00 81.12 319 TRP A CA 1
ATOM 2526 C C . TRP A 1 319 ? -29.512 4.729 26.911 1.00 81.12 319 TRP A C 1
ATOM 2528 O O . TRP A 1 319 ? -29.565 4.338 28.071 1.00 81.12 319 TRP A O 1
ATOM 2538 N N . HIS A 1 320 ? -28.367 4.768 26.230 1.00 84.44 320 HIS A N 1
ATOM 2539 C CA . HIS A 1 320 ? -27.083 4.277 26.722 1.00 84.44 320 HIS A CA 1
ATOM 2540 C C . HIS A 1 320 ? -26.187 5.404 27.255 1.00 84.44 320 HIS A C 1
ATOM 2542 O O . HIS A 1 320 ? -26.095 6.492 26.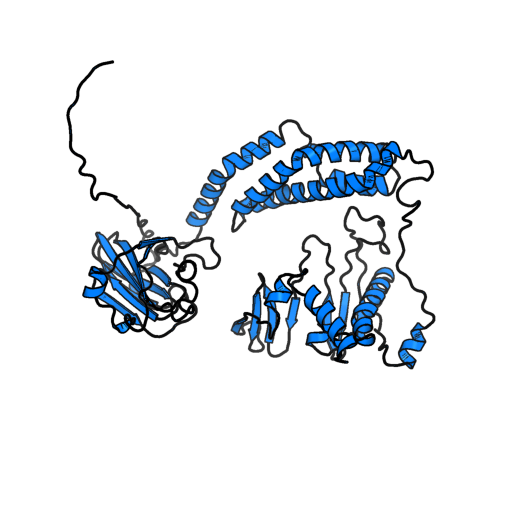687 1.00 84.44 320 HIS A O 1
ATOM 2548 N N . SER A 1 321 ? -25.449 5.128 28.329 1.00 85.06 321 SER A N 1
ATOM 2549 C CA . SER A 1 321 ? -24.302 5.939 28.727 1.00 85.06 321 SER A CA 1
ATOM 2550 C C . SER A 1 321 ? -23.108 5.677 27.794 1.00 85.06 321 SER A C 1
ATOM 2552 O O . SER A 1 321 ? -23.035 4.621 27.155 1.00 85.06 321 SER A O 1
ATOM 2554 N N . PRO A 1 322 ? -22.105 6.573 27.765 1.00 83.75 322 PRO A N 1
ATOM 2555 C CA . PRO A 1 322 ? -20.781 6.223 27.260 1.00 83.75 322 PRO A CA 1
ATOM 2556 C C . PRO A 1 322 ? -20.211 4.990 27.978 1.00 83.75 322 PRO A C 1
ATOM 2558 O O . PRO A 1 322 ? -20.608 4.690 29.112 1.00 83.75 322 PRO A O 1
ATOM 2561 N N . PHE A 1 323 ? -19.252 4.313 27.342 1.00 89.06 323 PHE A N 1
ATOM 2562 C CA . PHE A 1 323 ? -18.461 3.278 28.005 1.00 89.06 323 PHE A CA 1
ATOM 2563 C C . PHE A 1 323 ? -17.634 3.863 29.154 1.00 89.06 323 PHE A C 1
ATOM 2565 O O . PHE A 1 323 ? -17.126 4.985 29.096 1.00 89.06 323 PHE A O 1
ATOM 2572 N N . ILE A 1 324 ? -17.501 3.078 30.216 1.00 92.06 324 ILE A N 1
ATOM 2573 C CA . ILE A 1 324 ? -16.676 3.385 31.377 1.00 92.06 324 ILE A CA 1
ATOM 2574 C C . ILE A 1 324 ? -15.233 3.031 31.017 1.00 92.06 324 ILE A C 1
ATOM 2576 O O . ILE A 1 324 ? -14.827 1.875 31.100 1.00 92.06 324 ILE A O 1
ATOM 2580 N N . CYS A 1 325 ? -14.454 4.028 30.601 1.00 89.62 325 CYS A N 1
ATOM 2581 C CA . CYS A 1 325 ? -13.104 3.786 30.089 1.00 89.62 325 CYS A CA 1
ATOM 2582 C C . CYS A 1 325 ? -12.004 3.836 31.154 1.00 89.62 325 CYS A C 1
ATOM 2584 O O . CYS A 1 325 ? -10.927 3.310 30.905 1.00 89.62 325 CYS A O 1
ATOM 2586 N N . LYS A 1 326 ? -12.222 4.483 32.306 1.00 90.19 326 LYS A N 1
ATOM 2587 C CA . LYS A 1 326 ? -11.162 4.776 33.288 1.00 90.19 326 LYS A CA 1
ATOM 2588 C C . LYS A 1 326 ? -11.269 3.888 34.523 1.00 90.19 326 LYS A C 1
ATOM 2590 O O . LYS A 1 326 ? -12.278 3.943 35.231 1.00 90.19 326 LYS A O 1
ATOM 2595 N N . TRP A 1 327 ? -10.207 3.135 34.797 1.00 96.44 327 TRP A N 1
ATOM 2596 C CA . TRP A 1 327 ? -10.156 2.143 35.869 1.00 96.44 327 TRP A CA 1
ATOM 2597 C C . TRP A 1 327 ? -8.826 2.180 36.612 1.00 96.44 327 TRP A C 1
ATOM 2599 O O . TRP A 1 327 ? -7.771 2.401 36.018 1.00 96.44 327 TRP A O 1
ATOM 2609 N N . GLN A 1 328 ? -8.884 1.915 37.912 1.00 96.50 328 GLN A N 1
ATOM 2610 C CA . GLN A 1 328 ? -7.724 1.554 38.715 1.00 96.50 328 GLN A CA 1
ATOM 2611 C C . GLN A 1 328 ? -7.651 0.033 38.793 1.00 96.50 328 GLN A C 1
ATOM 2613 O O . GLN A 1 328 ? -8.675 -0.602 39.033 1.00 96.50 328 GLN A O 1
ATOM 2618 N N . ILE A 1 329 ? -6.476 -0.558 38.608 1.00 96.94 329 ILE A N 1
ATOM 2619 C CA . ILE A 1 329 ? -6.307 -2.013 38.591 1.00 96.94 329 ILE A CA 1
ATOM 2620 C C . ILE A 1 329 ? -5.246 -2.479 39.590 1.00 96.94 329 ILE A C 1
ATOM 2622 O O . ILE A 1 329 ? -4.277 -1.768 39.877 1.00 96.94 329 ILE A O 1
ATOM 2626 N N . SER A 1 330 ? -5.435 -3.679 40.129 1.00 96.38 330 SER A N 1
ATOM 2627 C CA . SER A 1 330 ? -4.467 -4.361 40.986 1.00 96.38 330 SER A CA 1
ATOM 2628 C C . SER A 1 330 ? -3.269 -4.877 40.188 1.00 96.38 330 SER A C 1
ATOM 2630 O O . SER A 1 330 ? -3.264 -4.880 38.957 1.00 96.38 330 SER A O 1
ATOM 2632 N N . LYS A 1 331 ? -2.255 -5.383 40.897 1.00 95.00 331 LYS A N 1
ATOM 2633 C CA . LYS A 1 331 ? -1.330 -6.362 40.303 1.00 95.00 331 LYS A CA 1
ATOM 2634 C C . LYS A 1 331 ? -2.086 -7.653 39.960 1.00 95.00 331 LYS A C 1
ATOM 2636 O O . LYS A 1 331 ? -3.182 -7.887 40.476 1.00 95.00 331 LYS A O 1
ATOM 2641 N N . LEU A 1 332 ? -1.473 -8.501 39.140 1.00 94.25 332 LEU A N 1
ATOM 2642 C CA . LEU A 1 332 ? -1.978 -9.843 38.865 1.00 94.25 332 LEU A CA 1
ATOM 2643 C C . LEU A 1 332 ? -1.937 -10.704 40.136 1.00 94.25 332 LEU A C 1
ATOM 2645 O O . LEU A 1 332 ? -0.870 -10.915 40.720 1.00 94.25 332 LEU A O 1
ATOM 2649 N N . LEU A 1 333 ? -3.092 -11.219 40.548 1.00 94.56 333 LEU A N 1
ATOM 2650 C CA . LEU A 1 333 ? -3.216 -12.187 41.633 1.00 94.56 333 LEU A CA 1
ATOM 2651 C C . LEU A 1 333 ? -3.003 -13.590 41.062 1.00 94.56 333 LEU A C 1
ATOM 2653 O O . LEU A 1 333 ? -3.856 -14.110 40.345 1.00 94.56 333 LEU A O 1
ATOM 2657 N N . LYS A 1 334 ? -1.847 -14.189 41.341 1.00 92.75 334 LYS A N 1
ATOM 2658 C CA . LYS A 1 334 ? -1.422 -15.432 40.685 1.00 92.75 334 LYS A CA 1
ATOM 2659 C C . LYS A 1 334 ? -2.215 -16.656 41.157 1.00 92.75 334 LYS A C 1
ATOM 2661 O O . LYS A 1 334 ? -2.509 -16.817 42.346 1.00 92.75 334 LYS A O 1
ATOM 2666 N N . LYS A 1 335 ? -2.491 -17.565 40.222 1.00 88.06 335 LYS A N 1
ATOM 2667 C CA . LYS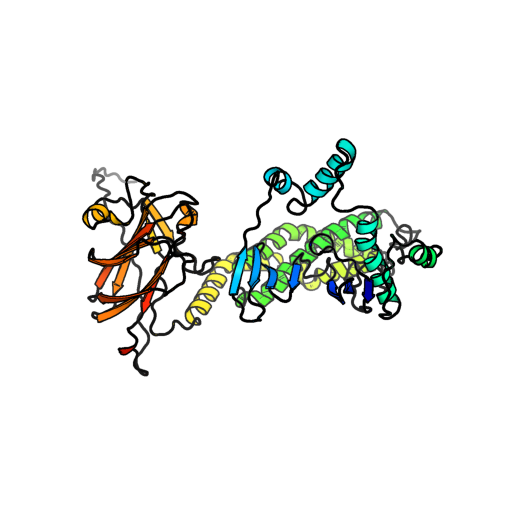 A 1 335 ? -2.968 -18.924 40.515 1.00 88.06 335 LYS A CA 1
ATOM 2668 C C . LYS A 1 335 ? -1.820 -19.801 41.057 1.00 88.06 335 LYS A C 1
ATOM 2670 O O . LYS A 1 335 ? -0.658 -19.507 40.782 1.00 88.06 335 LYS A O 1
ATOM 2675 N N . PRO A 1 336 ? -2.121 -20.857 41.845 1.00 85.12 336 PRO A N 1
ATOM 2676 C CA . PRO A 1 336 ? -3.458 -21.332 42.228 1.00 85.12 336 PRO A CA 1
ATOM 2677 C C . PRO A 1 336 ? -4.066 -20.605 43.438 1.00 85.12 336 PRO A C 1
ATOM 2679 O O . PRO A 1 336 ? -5.231 -20.843 43.749 1.00 85.12 336 PRO A O 1
ATOM 2682 N N . GLN A 1 337 ? -3.301 -19.735 44.110 1.00 86.00 337 GLN A N 1
ATOM 2683 C CA . GLN A 1 337 ? -3.708 -19.064 45.351 1.00 86.00 337 GLN A CA 1
ATOM 2684 C C . GLN A 1 337 ? -4.982 -18.228 45.174 1.00 86.00 337 GLN A C 1
ATOM 2686 O O . GLN A 1 337 ? -5.856 -18.232 46.040 1.00 86.00 337 GLN A O 1
ATOM 2691 N N . TYR A 1 338 ? -5.104 -17.545 44.036 1.00 86.56 338 TYR A N 1
ATOM 2692 C CA . TYR A 1 338 ? -6.264 -16.728 43.709 1.00 86.56 338 TYR A CA 1
ATOM 2693 C C . TYR A 1 338 ? -6.981 -17.301 42.494 1.00 86.56 338 TYR A C 1
ATOM 2695 O O . TYR A 1 338 ? -6.510 -17.204 41.364 1.00 86.56 338 TYR A O 1
ATOM 2703 N N . LYS A 1 339 ? -8.141 -17.906 42.748 1.00 90.12 339 LYS A N 1
ATOM 2704 C CA . LYS A 1 339 ? -9.113 -18.279 41.721 1.00 90.12 339 LYS A CA 1
ATOM 2705 C C . LYS A 1 339 ? -10.271 -17.301 41.757 1.00 90.12 339 LYS A C 1
ATOM 2707 O O . LYS A 1 339 ? -10.602 -16.768 42.817 1.00 90.12 339 LYS A O 1
ATOM 2712 N N . LEU A 1 340 ? -10.907 -17.095 40.613 1.00 91.69 340 LEU A N 1
ATOM 2713 C CA . LEU A 1 340 ? -11.981 -16.122 40.482 1.00 91.69 340 LEU A CA 1
ATOM 2714 C C . LEU A 1 340 ? -13.143 -16.395 41.457 1.00 91.69 340 LEU A C 1
ATOM 2716 O O . LEU A 1 340 ? -13.656 -15.465 42.076 1.00 91.69 340 LEU A O 1
ATOM 2720 N N . GLN A 1 341 ? -13.476 -17.669 41.692 1.00 89.06 341 GLN A N 1
ATOM 2721 C CA . GLN A 1 341 ? -14.514 -18.095 42.641 1.00 89.06 341 GLN A CA 1
ATOM 2722 C C . GLN A 1 341 ? -14.221 -17.657 44.089 1.00 89.06 341 GLN A C 1
ATOM 2724 O O . GLN A 1 341 ? -15.143 -17.442 44.873 1.00 89.06 341 GLN A O 1
ATOM 2729 N N . ASN A 1 342 ? -12.945 -17.459 44.434 1.00 86.88 342 ASN A N 1
ATOM 2730 C CA . ASN A 1 342 ? -12.507 -17.084 45.780 1.00 86.88 342 ASN A CA 1
ATOM 2731 C C . ASN A 1 342 ? -12.499 -15.561 45.999 1.00 86.88 342 ASN A C 1
ATOM 2733 O O . ASN A 1 342 ? -12.141 -15.094 47.080 1.00 86.88 342 ASN A O 1
ATOM 2737 N N . VAL A 1 343 ? -12.862 -14.760 44.991 1.00 90.69 343 VAL A N 1
ATOM 2738 C CA . VAL A 1 343 ? -12.891 -13.299 45.123 1.00 90.69 343 VAL A CA 1
ATOM 2739 C C . VAL A 1 343 ? -14.127 -12.868 45.907 1.00 90.69 343 VAL A C 1
ATOM 2741 O O . VAL A 1 343 ? -15.212 -12.758 45.342 1.00 90.69 343 VAL A O 1
ATOM 2744 N N . THR A 1 344 ? -13.963 -12.615 47.206 1.00 87.88 344 THR A N 1
ATOM 2745 C CA . THR A 1 344 ? -15.033 -12.136 48.096 1.00 87.88 344 THR A CA 1
ATOM 2746 C C . THR A 1 344 ? -14.930 -10.637 48.380 1.00 87.88 344 THR A C 1
ATOM 2748 O O . THR A 1 344 ? -13.906 -9.998 48.125 1.00 87.88 344 THR A O 1
ATOM 2751 N N . LYS A 1 345 ? -15.978 -10.061 48.980 1.00 85.44 345 LYS A N 1
ATOM 2752 C CA . LYS A 1 345 ? -15.998 -8.657 49.422 1.00 85.44 345 LYS A CA 1
ATOM 2753 C C . LYS A 1 345 ? -14.868 -8.340 50.411 1.00 85.44 345 LYS A C 1
ATOM 2755 O O . LYS A 1 345 ? -14.307 -7.246 50.376 1.00 85.44 345 LYS A O 1
ATOM 2760 N N . GLU A 1 346 ? -14.518 -9.286 51.278 1.00 86.56 346 GLU A N 1
ATOM 2761 C CA . GLU A 1 346 ? -13.436 -9.160 52.258 1.00 86.56 346 GLU A CA 1
ATOM 2762 C C . GLU A 1 346 ? -12.075 -9.096 51.568 1.00 86.56 346 GLU A C 1
ATOM 2764 O O . GLU A 1 346 ? -11.241 -8.275 51.952 1.00 86.56 346 GLU A O 1
ATOM 2769 N N . LEU A 1 347 ? -11.864 -9.914 50.529 1.00 89.12 347 LEU A N 1
ATOM 2770 C CA . LEU A 1 347 ? -10.653 -9.844 49.717 1.00 89.12 347 LEU A CA 1
ATOM 2771 C C . LEU A 1 347 ? -10.565 -8.490 49.008 1.00 89.12 347 LEU A C 1
ATOM 2773 O O . LEU A 1 347 ? -9.543 -7.819 49.112 1.00 89.12 347 LEU A O 1
ATOM 2777 N N . LEU A 1 348 ? -11.647 -8.046 48.361 1.00 90.94 348 LEU A N 1
ATOM 2778 C CA . LEU A 1 348 ? -11.680 -6.778 47.621 1.00 90.94 348 LEU A CA 1
ATOM 2779 C C . LEU A 1 348 ? -11.314 -5.557 48.482 1.00 90.94 348 LEU A C 1
ATOM 2781 O O . LEU A 1 348 ? -10.741 -4.603 47.964 1.00 90.94 348 LEU A O 1
ATOM 2785 N N . ARG A 1 349 ? -11.593 -5.586 49.793 1.00 87.50 349 ARG A N 1
ATOM 2786 C CA . ARG A 1 349 ? -11.196 -4.524 50.739 1.00 87.50 349 ARG A CA 1
ATOM 2787 C C . ARG A 1 349 ? -9.696 -4.489 51.043 1.00 87.50 349 ARG A C 1
ATOM 2789 O O . ARG A 1 349 ? -9.205 -3.451 51.471 1.00 87.50 349 ARG A O 1
ATOM 2796 N N . LYS A 1 350 ? -8.993 -5.610 50.868 1.00 89.50 350 LYS A N 1
ATOM 2797 C CA . LYS A 1 350 ? -7.560 -5.764 51.171 1.00 89.50 350 LYS A CA 1
ATOM 2798 C C . LYS A 1 350 ? -6.669 -5.618 49.935 1.00 89.50 350 LYS A C 1
ATOM 2800 O O . LYS A 1 350 ? -5.462 -5.451 50.078 1.00 89.50 350 LYS A O 1
ATOM 2805 N N . ILE A 1 351 ? -7.244 -5.712 48.735 1.00 91.19 351 ILE A N 1
ATOM 2806 C CA . ILE A 1 351 ? -6.512 -5.601 47.470 1.00 91.19 351 ILE A CA 1
ATOM 2807 C C . ILE A 1 351 ? -6.022 -4.169 47.268 1.00 91.19 351 ILE A C 1
ATOM 2809 O O . ILE A 1 351 ? -6.796 -3.214 47.291 1.00 91.19 351 ILE A O 1
ATOM 2813 N N . GLU A 1 352 ? -4.734 -4.037 46.978 1.00 91.31 352 GLU A N 1
ATOM 2814 C CA . GLU A 1 352 ? -4.129 -2.765 46.612 1.00 91.31 352 GLU A CA 1
ATOM 2815 C C . GLU A 1 352 ? -4.168 -2.543 45.092 1.00 91.31 352 GLU A C 1
ATOM 2817 O O . GLU A 1 352 ? -3.792 -3.416 44.302 1.00 91.31 352 GLU A O 1
ATOM 2822 N N . LEU A 1 353 ? -4.596 -1.349 44.676 1.00 92.56 353 LEU A N 1
ATOM 2823 C CA . LEU A 1 353 ? -4.645 -0.935 43.274 1.00 92.56 353 LEU A CA 1
ATOM 2824 C C . LEU A 1 353 ? -3.379 -0.153 42.931 1.00 92.56 353 LEU A C 1
ATOM 2826 O O . LEU A 1 353 ? -3.016 0.790 43.629 1.00 92.56 353 LEU A O 1
ATOM 2830 N N . ARG A 1 354 ? -2.686 -0.568 41.871 1.00 85.00 354 ARG A N 1
ATOM 2831 C CA . ARG A 1 354 ? -1.321 -0.119 41.559 1.00 85.00 354 ARG A CA 1
ATOM 2832 C C . ARG A 1 354 ? -1.202 0.601 40.221 1.00 85.00 354 ARG A C 1
ATOM 2834 O O . ARG A 1 354 ? -0.233 1.329 40.028 1.00 85.00 354 ARG A O 1
ATOM 2841 N N . HIS A 1 355 ? -2.161 0.426 39.313 1.00 85.06 355 HIS A N 1
ATOM 2842 C CA . HIS A 1 355 ? -2.090 1.004 37.971 1.00 85.06 355 HIS A CA 1
ATOM 2843 C C . HIS A 1 355 ? -3.398 1.688 37.581 1.00 85.06 355 HIS A C 1
ATOM 2845 O O . HIS A 1 355 ? -4.470 1.314 38.051 1.00 85.06 355 HIS A O 1
ATOM 2851 N N . ASN A 1 356 ? -3.305 2.679 36.698 1.00 89.75 356 ASN A N 1
ATOM 2852 C CA . ASN A 1 356 ? -4.455 3.276 36.029 1.00 89.75 356 ASN A CA 1
ATOM 2853 C C . ASN A 1 356 ? -4.481 2.781 34.587 1.00 89.75 356 ASN A C 1
ATOM 2855 O O . ASN A 1 356 ? -3.453 2.797 33.912 1.00 89.75 356 ASN A O 1
ATOM 2859 N N . ILE A 1 357 ? -5.654 2.399 34.101 1.00 88.12 357 ILE A N 1
ATOM 2860 C CA . ILE A 1 357 ? -5.874 2.060 32.700 1.00 88.12 357 ILE A CA 1
ATOM 2861 C C . ILE A 1 357 ? -7.014 2.912 32.147 1.00 88.12 357 ILE A C 1
ATOM 2863 O O . ILE A 1 357 ? -8.020 3.159 32.816 1.00 88.12 357 ILE A O 1
ATOM 2867 N N . THR A 1 358 ? -6.829 3.396 30.920 1.00 87.44 358 THR A N 1
ATOM 2868 C CA . THR A 1 358 ? -7.864 4.100 30.161 1.00 87.44 358 THR A CA 1
ATOM 2869 C C . THR A 1 358 ? -8.083 3.370 28.845 1.00 87.44 358 THR A C 1
ATOM 2871 O O . THR A 1 358 ? -7.145 3.217 28.066 1.00 87.44 358 THR A O 1
ATOM 2874 N N . ALA A 1 359 ? -9.308 2.909 28.607 1.00 81.75 359 ALA A N 1
ATOM 2875 C CA . ALA A 1 359 ? -9.691 2.333 27.328 1.00 81.75 359 ALA A CA 1
ATOM 2876 C C . ALA A 1 359 ? -9.630 3.402 26.231 1.00 81.75 359 ALA A C 1
ATOM 2878 O O . ALA A 1 359 ? -10.139 4.509 26.417 1.00 81.75 359 ALA A O 1
ATOM 2879 N N . ASP A 1 360 ? -9.021 3.052 25.100 1.00 72.81 360 ASP A N 1
ATOM 2880 C CA . ASP A 1 360 ? -8.835 3.947 23.962 1.00 72.81 360 ASP A CA 1
ATOM 2881 C C . ASP A 1 360 ? -10.053 3.865 23.021 1.00 72.81 360 ASP A C 1
ATOM 2883 O O . ASP A 1 360 ? -10.299 2.803 22.440 1.00 72.81 360 ASP A O 1
ATOM 2887 N N . PRO A 1 361 ? -10.836 4.949 22.856 1.00 67.31 361 PRO A N 1
ATOM 2888 C CA . PRO A 1 361 ? -11.938 5.011 21.893 1.00 67.31 361 PRO A CA 1
ATOM 2889 C C . PRO A 1 361 ? -11.504 4.823 20.437 1.00 67.31 361 PRO A C 1
ATOM 2891 O O . PRO A 1 361 ? -12.329 4.452 19.606 1.00 67.31 361 PRO A O 1
ATOM 2894 N N . ASN A 1 362 ? -10.235 5.108 20.135 1.00 58.75 362 ASN A N 1
ATOM 2895 C CA . ASN A 1 362 ? -9.669 5.107 18.789 1.00 58.75 362 ASN A CA 1
ATOM 2896 C C . ASN A 1 362 ? -8.694 3.939 18.563 1.00 58.75 362 ASN A C 1
ATOM 2898 O O . ASN A 1 362 ? -8.157 3.793 17.466 1.00 58.75 362 ASN A O 1
ATOM 2902 N N . GLY A 1 363 ? -8.465 3.112 19.586 1.00 56.75 363 GLY A N 1
ATOM 2903 C CA . GLY A 1 363 ? -7.622 1.924 19.495 1.00 56.75 363 GLY A CA 1
ATOM 2904 C C . GLY A 1 363 ? -8.312 0.779 18.750 1.00 56.75 363 GLY A C 1
ATOM 2905 O O . GLY A 1 363 ? -9.528 0.784 18.566 1.00 56.75 363 GLY A O 1
ATOM 2906 N N . GLU A 1 364 ? -7.547 -0.246 18.366 1.00 58.31 364 GLU A N 1
ATOM 2907 C CA . GLU A 1 364 ? -8.052 -1.402 17.600 1.00 58.31 364 GLU A CA 1
ATOM 2908 C C . GLU A 1 364 ? -9.260 -2.098 18.248 1.00 58.31 364 GLU A C 1
ATOM 2910 O O . GLU A 1 364 ? -10.168 -2.544 17.552 1.00 58.31 364 GLU A O 1
ATOM 2915 N N . THR A 1 365 ? -9.303 -2.151 19.584 1.00 65.44 365 THR A N 1
ATOM 2916 C CA . THR A 1 365 ? -10.387 -2.771 20.365 1.00 65.44 365 THR A CA 1
ATOM 2917 C C . THR A 1 365 ? -11.346 -1.744 20.985 1.00 65.44 365 THR A C 1
ATOM 2919 O O . THR A 1 365 ? -11.902 -2.019 22.046 1.00 65.44 365 THR A O 1
ATOM 2922 N N . GLN A 1 366 ? -11.489 -0.558 20.370 1.00 78.38 366 GLN A N 1
ATOM 2923 C CA . GLN A 1 366 ? -12.340 0.595 20.742 1.00 78.38 366 GLN A CA 1
ATOM 2924 C C . GLN A 1 366 ? -13.156 0.434 22.035 1.00 78.38 366 GLN A C 1
ATOM 2926 O O . GLN A 1 366 ? -14.125 -0.319 22.065 1.00 78.38 366 GLN A O 1
ATOM 2931 N N . TYR A 1 367 ? -12.818 1.197 23.079 1.00 85.75 367 TYR A N 1
ATOM 2932 C CA . TYR A 1 367 ? -13.469 1.187 24.406 1.00 85.75 367 TYR A CA 1
ATOM 2933 C C . TYR A 1 367 ? -13.239 -0.062 25.283 1.00 85.75 367 TYR A C 1
ATOM 2935 O O . TYR A 1 367 ? -13.713 -0.079 26.420 1.00 85.75 367 TYR A O 1
ATOM 2943 N N . LEU A 1 368 ? -12.479 -1.067 24.828 1.00 91.56 368 LEU A N 1
ATOM 2944 C CA . LEU A 1 368 ? -12.086 -2.202 25.672 1.00 91.56 368 LEU A CA 1
ATOM 2945 C C . LEU A 1 368 ? -11.095 -1.750 26.744 1.00 91.56 368 LEU A C 1
ATOM 2947 O O . LEU A 1 368 ? -10.042 -1.180 26.435 1.00 91.56 368 LEU A O 1
ATOM 2951 N N . VAL A 1 369 ? -11.379 -2.088 27.998 1.00 94.88 369 VAL A N 1
ATOM 2952 C CA . VAL A 1 369 ? -10.395 -2.016 29.082 1.00 94.88 369 VAL A CA 1
ATOM 2953 C C . VAL A 1 369 ? -9.437 -3.195 28.921 1.00 94.88 369 VAL A C 1
ATOM 2955 O O . VAL A 1 369 ? -9.671 -4.271 29.459 1.00 94.88 369 VAL A O 1
ATOM 2958 N N . ASN A 1 370 ? -8.398 -3.007 28.104 1.00 93.38 370 ASN A N 1
ATOM 2959 C CA . ASN A 1 370 ? -7.503 -4.076 27.662 1.00 93.38 370 ASN A CA 1
ATOM 2960 C C . ASN A 1 370 ? -6.363 -4.323 28.670 1.00 93.38 370 ASN A C 1
ATOM 2962 O O . ASN A 1 370 ? -5.335 -3.645 28.648 1.00 93.38 370 ASN A O 1
ATOM 2966 N N . LEU A 1 371 ? -6.554 -5.307 29.545 1.00 93.44 371 LEU A N 1
ATOM 2967 C CA . LEU A 1 371 ? -5.588 -5.770 30.540 1.00 93.44 371 LEU A CA 1
ATOM 2968 C C . LEU A 1 371 ? -4.433 -6.577 29.928 1.00 93.44 371 LEU A C 1
ATOM 2970 O O . LEU A 1 371 ? -3.344 -6.589 30.506 1.00 93.44 371 LEU A O 1
ATOM 2974 N N . ASN A 1 372 ? -4.620 -7.195 28.756 1.00 91.19 372 ASN A N 1
ATOM 2975 C CA . ASN A 1 372 ? -3.550 -7.920 28.058 1.00 91.19 372 ASN A CA 1
ATOM 2976 C C . ASN A 1 372 ? -2.373 -6.994 27.691 1.00 91.19 372 ASN A C 1
ATOM 2978 O O . ASN A 1 372 ? -1.224 -7.412 27.785 1.00 91.19 372 ASN A O 1
ATOM 2982 N N . LYS A 1 373 ? -2.613 -5.695 27.450 1.00 87.06 373 LYS A N 1
ATOM 2983 C CA . LYS A 1 373 ? -1.536 -4.693 27.282 1.00 87.06 373 LYS A CA 1
ATOM 2984 C C . LYS A 1 373 ? -0.581 -4.576 28.477 1.00 87.06 373 LYS A C 1
ATOM 2986 O O . LYS A 1 373 ? 0.518 -4.056 28.320 1.00 87.06 373 LYS A O 1
ATOM 2991 N N . ILE A 1 374 ? -1.019 -4.982 29.668 1.00 89.56 374 ILE A N 1
ATOM 2992 C CA . ILE A 1 374 ? -0.249 -4.870 30.912 1.00 89.56 374 ILE A CA 1
ATOM 2993 C C . ILE A 1 374 ? 0.288 -6.236 31.333 1.00 89.56 374 ILE A C 1
ATOM 2995 O O . ILE A 1 374 ? 1.428 -6.331 31.780 1.00 89.56 374 ILE A O 1
ATOM 2999 N N . PHE A 1 375 ? -0.526 -7.287 31.205 1.00 92.38 375 PHE A N 1
ATOM 3000 C CA . PHE A 1 375 ? -0.202 -8.604 31.753 1.00 92.38 375 PHE A CA 1
ATOM 3001 C C . PHE A 1 375 ? 0.157 -9.667 30.707 1.00 92.38 375 PHE A C 1
ATOM 3003 O O . PHE A 1 375 ? 0.629 -10.733 31.097 1.00 92.38 375 PHE A O 1
ATOM 3010 N N . GLY A 1 376 ? -0.014 -9.395 29.411 1.00 91.25 376 GLY A N 1
ATOM 3011 C CA . GLY A 1 376 ? 0.276 -10.346 28.335 1.00 91.25 376 GLY A CA 1
ATOM 3012 C C . GLY A 1 376 ? -0.407 -11.695 28.562 1.00 91.25 376 GLY A C 1
ATOM 3013 O O . GLY A 1 376 ? -1.603 -11.747 28.860 1.00 91.25 376 GLY A O 1
ATOM 3014 N N . ASP A 1 377 ? 0.383 -12.766 28.484 1.00 91.44 377 ASP A N 1
ATOM 3015 C CA . ASP A 1 377 ? -0.089 -14.153 28.605 1.00 91.44 377 ASP A CA 1
ATOM 3016 C C . ASP A 1 377 ? -0.055 -14.700 30.043 1.00 91.44 377 ASP A C 1
ATOM 3018 O O . ASP A 1 377 ? -0.247 -15.894 30.280 1.00 91.44 377 ASP A O 1
ATOM 3022 N N . MET A 1 378 ? 0.202 -13.841 31.035 1.00 91.69 378 MET A N 1
ATOM 3023 C CA . MET A 1 378 ? 0.233 -14.271 32.431 1.00 91.69 378 MET A CA 1
ATOM 3024 C C . MET A 1 378 ? -1.152 -14.724 32.916 1.00 91.69 378 MET A C 1
ATOM 3026 O O . MET A 1 378 ? -2.176 -14.121 32.592 1.00 91.69 378 MET A O 1
ATOM 3030 N N . ASP A 1 379 ? -1.173 -15.752 33.767 1.00 93.94 379 ASP A N 1
ATOM 3031 C CA . ASP A 1 379 ? -2.402 -16.340 34.305 1.00 93.94 379 ASP A CA 1
ATOM 3032 C C . ASP A 1 379 ? -2.661 -15.939 35.767 1.00 93.94 379 ASP A C 1
ATOM 3034 O O . ASP A 1 379 ? -1.791 -16.040 36.643 1.00 93.94 379 ASP A O 1
ATOM 3038 N N . GLY A 1 380 ? -3.879 -15.482 36.038 1.00 95.62 380 GLY A N 1
ATOM 3039 C CA . GLY A 1 380 ? -4.304 -15.027 37.351 1.00 95.62 380 GLY A CA 1
ATOM 3040 C C . GLY A 1 380 ? -5.599 -14.228 37.304 1.00 95.62 380 GLY A C 1
ATOM 3041 O O . GLY A 1 380 ? -6.313 -14.205 36.308 1.00 95.62 380 GLY A O 1
ATOM 3042 N N . VAL A 1 381 ? -5.899 -13.551 38.408 1.00 96.94 381 VAL A N 1
ATOM 3043 C CA . VAL A 1 381 ? -7.063 -12.668 38.526 1.00 96.94 381 VAL A CA 1
ATOM 3044 C C . VAL A 1 381 ? -6.601 -11.223 38.666 1.00 96.94 381 VAL A C 1
ATOM 3046 O O . VAL A 1 381 ? -5.695 -10.922 39.443 1.00 96.94 381 VAL A O 1
ATOM 3049 N N . VAL A 1 382 ? -7.244 -10.310 37.946 1.00 97.25 382 VAL A N 1
ATOM 3050 C CA . VAL A 1 382 ? -7.022 -8.866 38.066 1.00 97.25 382 VAL A CA 1
ATOM 3051 C C . VAL A 1 382 ? -8.279 -8.210 38.613 1.00 97.25 382 VAL A C 1
ATOM 3053 O O . VAL A 1 382 ? -9.383 -8.473 38.141 1.00 97.25 382 VAL A O 1
ATOM 3056 N N . ILE A 1 383 ? -8.111 -7.328 39.597 1.00 97.88 383 ILE A N 1
ATOM 3057 C CA . ILE A 1 383 ? -9.193 -6.515 40.147 1.00 97.88 383 ILE A CA 1
ATOM 3058 C C . ILE A 1 383 ? -9.124 -5.130 39.520 1.00 97.88 383 ILE A C 1
ATOM 3060 O O . ILE A 1 383 ? -8.123 -4.436 39.671 1.00 97.88 383 ILE A O 1
ATOM 3064 N N . ALA A 1 384 ? -10.193 -4.714 38.854 1.00 97.69 384 ALA A N 1
ATOM 3065 C CA . ALA A 1 384 ? -10.388 -3.373 38.334 1.00 97.69 384 ALA A CA 1
ATOM 3066 C C . ALA A 1 384 ? -11.505 -2.669 39.107 1.00 97.69 384 ALA A C 1
ATOM 3068 O O . ALA A 1 384 ? -12.568 -3.237 39.336 1.00 97.69 384 ALA A O 1
ATOM 3069 N N . LYS A 1 385 ? -11.288 -1.416 39.499 1.00 97.62 385 LYS A N 1
ATOM 3070 C CA . LYS A 1 385 ? -12.235 -0.622 40.280 1.00 97.62 385 LYS A CA 1
ATOM 3071 C C . LYS A 1 385 ? -12.380 0.782 39.713 1.00 97.62 385 LYS A C 1
ATOM 3073 O O . LYS A 1 385 ? -11.410 1.384 39.250 1.00 97.62 385 LYS A O 1
ATOM 3078 N N . THR A 1 386 ? -13.594 1.318 39.773 1.00 96.94 386 THR A N 1
ATOM 3079 C CA . THR A 1 386 ? -13.864 2.728 39.477 1.00 96.94 386 THR A CA 1
ATOM 3080 C C . THR A 1 386 ? -15.104 3.224 40.222 1.00 96.94 386 THR A C 1
ATOM 3082 O O . THR A 1 386 ? -15.832 2.445 40.840 1.00 96.94 386 THR A O 1
ATOM 3085 N N . ILE A 1 387 ? -15.329 4.537 40.189 1.00 95.56 387 ILE A N 1
ATOM 3086 C CA . ILE A 1 387 ? -16.505 5.188 40.771 1.00 95.56 387 ILE A CA 1
ATOM 3087 C C . ILE A 1 387 ? -17.346 5.775 39.643 1.00 95.56 387 ILE A C 1
ATOM 3089 O O . ILE A 1 387 ? -16.851 6.549 38.823 1.00 95.56 387 ILE A O 1
ATOM 3093 N N . VAL A 1 388 ? -18.636 5.460 39.643 1.00 92.88 388 VAL A N 1
ATOM 3094 C CA . VAL A 1 388 ? -19.628 6.025 38.722 1.00 92.88 388 VAL A CA 1
ATOM 3095 C C . VAL A 1 388 ? -20.611 6.905 39.486 1.00 92.88 388 VAL A C 1
ATOM 3097 O O . VAL A 1 388 ? -20.787 6.744 40.691 1.00 92.88 388 VAL A O 1
ATOM 3100 N N . ARG A 1 389 ? -21.255 7.867 38.812 1.00 91.62 389 ARG A N 1
ATOM 3101 C CA . ARG A 1 389 ? -22.220 8.777 39.452 1.00 91.62 389 ARG A CA 1
ATOM 3102 C C . ARG A 1 389 ? -23.606 8.681 38.827 1.00 91.62 389 ARG A C 1
ATOM 3104 O O . ARG A 1 389 ? -23.842 9.300 37.797 1.00 91.62 389 ARG A O 1
ATOM 3111 N N . ALA A 1 390 ? -24.539 7.997 39.476 1.00 89.88 390 ALA A N 1
ATOM 3112 C CA . ALA A 1 390 ? -25.925 7.937 39.031 1.00 89.88 390 ALA A CA 1
ATOM 3113 C C . ALA A 1 390 ? -26.601 9.326 39.140 1.00 89.88 390 ALA A C 1
ATOM 3115 O O . ALA A 1 390 ? -26.620 9.926 40.223 1.00 89.88 390 ALA A O 1
ATOM 3116 N N . PRO A 1 391 ? -27.168 9.870 38.044 1.00 84.19 391 PRO A N 1
ATOM 3117 C CA . PRO A 1 391 ? -27.733 11.223 38.032 1.00 84.19 391 PRO A CA 1
ATOM 3118 C C . PRO A 1 391 ? -29.083 11.325 38.759 1.00 84.19 391 PRO A C 1
ATOM 3120 O O . PRO A 1 391 ? -29.471 12.407 39.206 1.00 84.19 391 PRO A O 1
ATOM 3123 N N . LYS A 1 392 ? -29.794 10.202 38.891 1.00 86.12 392 LYS A N 1
ATOM 3124 C CA . LYS A 1 392 ? -31.074 10.069 39.590 1.00 86.12 392 LYS A CA 1
ATOM 3125 C C . LYS A 1 392 ? -31.201 8.668 40.182 1.00 86.12 392 LYS A C 1
ATOM 3127 O O . LYS A 1 392 ? -30.612 7.726 39.653 1.00 86.12 392 LYS A O 1
ATOM 3132 N N . THR A 1 393 ? -32.009 8.547 41.230 1.00 91.12 393 THR A N 1
ATOM 3133 C CA . THR A 1 393 ? -32.413 7.249 41.773 1.00 91.12 393 THR A CA 1
ATOM 3134 C C . THR A 1 393 ? -33.275 6.510 40.749 1.00 91.12 393 THR A C 1
ATOM 3136 O O . THR A 1 393 ? -34.164 7.118 40.151 1.00 91.12 393 THR A O 1
ATOM 3139 N N . GLY A 1 394 ? -33.021 5.221 40.534 1.00 90.19 394 GLY A N 1
ATOM 3140 C CA . GLY A 1 394 ? -33.817 4.399 39.625 1.00 90.19 394 GLY A CA 1
ATOM 3141 C C . GLY A 1 394 ? -33.187 3.051 39.290 1.00 90.19 394 GLY A C 1
ATOM 3142 O O . GLY A 1 394 ? -32.125 2.695 39.806 1.00 90.19 394 GLY A O 1
ATOM 3143 N N . THR A 1 395 ? -33.865 2.314 38.412 1.00 91.56 395 THR A N 1
ATOM 3144 C CA . THR A 1 395 ? -33.354 1.073 37.819 1.00 91.56 395 THR A CA 1
ATOM 3145 C C . THR A 1 395 ? -32.597 1.392 36.531 1.00 91.56 395 THR A C 1
ATOM 3147 O O . THR A 1 395 ? -33.058 2.193 35.716 1.00 91.56 395 THR A O 1
ATOM 3150 N N . TRP A 1 396 ? -31.446 0.755 36.364 1.00 92.25 396 TRP A N 1
ATOM 3151 C CA . TRP A 1 396 ? -30.564 0.855 35.207 1.00 92.25 396 TRP A CA 1
ATOM 3152 C C . TRP A 1 396 ? -30.181 -0.550 34.763 1.00 92.25 396 TRP A C 1
ATOM 3154 O O . TRP A 1 396 ? -30.042 -1.424 35.611 1.00 92.25 396 TRP A O 1
ATOM 3164 N N . ASP A 1 397 ? -29.947 -0.762 33.477 1.00 92.75 397 ASP A N 1
ATOM 3165 C CA . ASP A 1 397 ? -29.342 -2.003 33.003 1.00 92.75 397 ASP A CA 1
ATOM 3166 C C . ASP A 1 397 ? -27.831 -1.820 32.908 1.00 92.75 397 ASP A C 1
ATOM 3168 O O . ASP A 1 397 ? -27.336 -0.979 32.157 1.00 92.75 397 ASP A O 1
ATOM 3172 N N . LEU A 1 398 ? -27.081 -2.607 33.677 1.00 95.69 398 LEU A N 1
ATOM 3173 C CA . LEU A 1 398 ? -25.635 -2.698 33.547 1.00 95.69 398 LEU A CA 1
ATOM 3174 C C . LEU A 1 398 ? -25.310 -3.597 32.354 1.00 95.69 398 LEU A C 1
ATOM 3176 O O . LEU A 1 398 ? -25.527 -4.809 32.410 1.00 95.69 398 LEU A O 1
ATOM 3180 N N . LYS A 1 399 ? -24.784 -3.000 31.286 1.00 93.94 399 LYS A N 1
ATOM 3181 C CA . LYS A 1 399 ? -24.318 -3.712 30.099 1.00 93.94 399 LYS A CA 1
ATOM 3182 C C . LYS A 1 399 ? -22.846 -4.039 30.229 1.00 93.94 399 LYS A C 1
ATOM 3184 O O . LYS A 1 399 ? -22.030 -3.158 30.512 1.00 93.94 399 LYS A O 1
ATOM 3189 N N . VAL A 1 400 ? -22.517 -5.303 30.004 1.00 94.75 400 VAL A N 1
ATOM 3190 C CA . VAL A 1 400 ? -21.178 -5.846 30.196 1.00 94.75 400 VAL A CA 1
ATOM 3191 C C . VAL A 1 400 ? -20.800 -6.705 28.997 1.00 94.75 400 VAL A C 1
ATOM 3193 O O . VAL A 1 400 ? -21.571 -7.552 28.552 1.00 94.75 400 VAL A O 1
ATOM 3196 N N . GLY A 1 401 ? -19.589 -6.504 28.496 1.00 94.00 401 GLY A N 1
ATOM 3197 C CA . GLY A 1 401 ? -18.915 -7.422 27.584 1.00 94.00 401 GLY A CA 1
ATOM 3198 C C . GLY A 1 401 ? -17.575 -7.817 28.176 1.00 94.00 401 GLY A C 1
ATOM 3199 O O . GLY A 1 401 ? -16.917 -6.961 28.745 1.00 94.00 401 GLY A O 1
ATOM 3200 N N . TYR A 1 402 ? -17.162 -9.073 28.091 1.00 95.12 402 TYR A N 1
ATOM 3201 C CA . TYR A 1 402 ? -15.874 -9.515 28.635 1.00 95.12 402 TYR A CA 1
ATOM 3202 C C . TYR A 1 402 ? -15.406 -10.796 27.951 1.00 95.12 402 TYR A C 1
ATOM 3204 O O . TYR A 1 402 ? -16.215 -11.517 27.347 1.00 95.12 402 TYR A O 1
ATOM 3212 N N . ASP A 1 403 ? -14.109 -11.051 28.060 1.00 91.06 403 ASP A N 1
ATOM 3213 C CA . ASP A 1 403 ? -13.478 -12.341 27.817 1.00 91.06 403 ASP A CA 1
ATOM 3214 C C . ASP A 1 403 ? -12.718 -12.843 29.056 1.00 91.06 403 ASP A C 1
ATOM 3216 O O . ASP A 1 403 ? -12.530 -12.111 30.023 1.00 91.06 403 ASP A O 1
ATOM 3220 N N . GLY A 1 404 ? -12.373 -14.129 29.073 1.00 92.44 404 GLY A N 1
ATOM 3221 C CA . GLY A 1 404 ? -12.053 -14.853 30.302 1.00 92.44 404 GLY A CA 1
ATOM 3222 C C . GLY A 1 404 ? -13.305 -15.094 31.153 1.00 92.44 404 GLY A C 1
ATOM 3223 O O . GLY A 1 404 ? -14.426 -15.108 30.635 1.00 92.44 404 GLY A O 1
ATOM 3224 N N . GLY A 1 405 ? -13.107 -15.306 32.453 1.00 94.31 405 GLY A N 1
ATOM 3225 C CA . GLY A 1 405 ? -14.175 -15.343 33.458 1.00 94.31 405 GLY A CA 1
ATOM 3226 C C . GLY A 1 405 ? -14.277 -14.012 34.207 1.00 94.31 405 GLY A C 1
ATOM 3227 O O . GLY A 1 405 ? -13.277 -13.309 34.361 1.00 94.31 405 GLY A O 1
ATOM 3228 N N . VAL A 1 406 ? -15.462 -13.664 34.719 1.00 97.12 406 VAL A N 1
ATOM 3229 C CA . VAL A 1 406 ? -15.673 -12.414 35.464 1.00 97.12 406 VAL A CA 1
ATOM 3230 C C . VAL A 1 406 ? -16.535 -12.573 36.720 1.00 97.12 406 VAL A C 1
ATOM 3232 O O . VAL A 1 406 ? -17.502 -13.333 36.755 1.00 97.12 406 VAL A O 1
ATOM 3235 N N . ARG A 1 407 ? -16.243 -11.767 37.746 1.00 97.19 407 ARG A N 1
ATOM 3236 C CA . ARG A 1 407 ? -17.188 -11.425 38.822 1.00 97.19 407 ARG A CA 1
ATOM 3237 C C . ARG A 1 407 ? -17.292 -9.916 38.945 1.00 97.19 407 ARG A C 1
ATOM 3239 O O . ARG A 1 407 ? -16.274 -9.227 38.948 1.00 97.19 407 ARG A O 1
ATOM 3246 N N . ILE A 1 408 ? -18.510 -9.391 39.043 1.00 97.38 408 ILE A N 1
ATOM 3247 C CA . ILE A 1 408 ? -18.748 -7.941 39.101 1.00 97.38 408 ILE A CA 1
ATOM 3248 C C . ILE A 1 408 ? -19.535 -7.590 40.349 1.00 97.38 408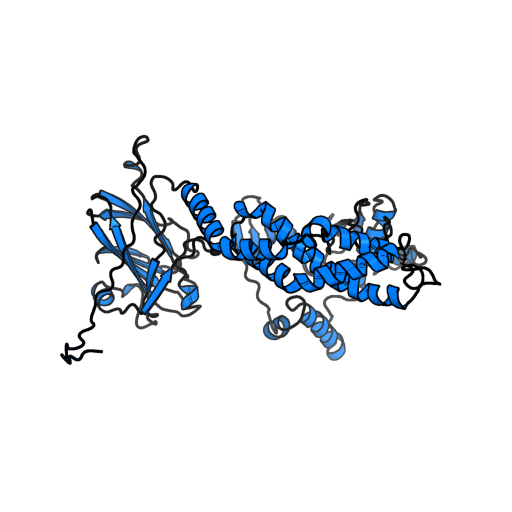 ILE A C 1
ATOM 3250 O O . ILE A 1 408 ? -20.524 -8.247 40.671 1.00 97.38 408 ILE A O 1
ATOM 3254 N N . PHE A 1 409 ? -19.112 -6.524 41.021 1.00 96.81 409 PHE A N 1
ATOM 3255 C CA . PHE A 1 409 ? -19.709 -6.020 42.248 1.00 96.81 409 PHE A CA 1
ATOM 3256 C C . PHE A 1 409 ? -20.066 -4.542 42.097 1.00 96.81 409 PHE A C 1
ATOM 3258 O O . PHE A 1 409 ? -19.319 -3.779 41.486 1.00 96.81 409 PHE A O 1
ATOM 3265 N N . MET A 1 410 ? -21.181 -4.138 42.701 1.00 95.62 410 MET A N 1
ATOM 3266 C CA . MET A 1 410 ? -21.598 -2.742 42.846 1.00 95.62 410 MET A CA 1
ATOM 3267 C C . MET A 1 410 ? -21.871 -2.460 44.320 1.00 95.62 410 MET A C 1
ATOM 3269 O O . MET A 1 410 ? -22.648 -3.180 44.945 1.00 95.62 410 MET A O 1
ATOM 3273 N N . ASP A 1 411 ? -21.189 -1.471 44.895 1.00 94.50 411 ASP A N 1
ATOM 3274 C CA . ASP A 1 411 ? -21.221 -1.143 46.331 1.00 94.50 411 ASP A CA 1
ATOM 3275 C C . ASP A 1 411 ? -21.002 -2.374 47.237 1.00 94.50 411 ASP A C 1
ATOM 3277 O O . ASP A 1 411 ? -21.575 -2.542 48.318 1.00 94.50 411 ASP A O 1
ATOM 3281 N N . GLY A 1 412 ? -20.161 -3.296 46.761 1.00 90.75 412 GLY A N 1
ATOM 3282 C CA . GLY A 1 412 ? -19.853 -4.557 47.427 1.00 90.75 412 GLY A CA 1
ATOM 3283 C C . GLY A 1 412 ? -20.966 -5.610 47.384 1.00 90.75 412 GLY A C 1
ATOM 3284 O O . GLY A 1 412 ? -20.825 -6.628 48.058 1.00 90.75 412 GLY A O 1
ATOM 3285 N N . LYS A 1 413 ? -22.053 -5.402 46.632 1.00 93.12 413 LYS A N 1
ATOM 3286 C CA . LYS A 1 413 ? -23.029 -6.444 46.284 1.00 93.12 413 LYS A CA 1
ATOM 3287 C C . LYS A 1 413 ? -22.625 -7.095 44.962 1.00 93.12 413 LYS A C 1
ATOM 3289 O O . LYS A 1 413 ? -22.399 -6.393 43.981 1.00 93.12 413 LYS A O 1
ATOM 3294 N N . GLN A 1 414 ? -22.560 -8.422 44.928 1.00 94.56 414 GLN A N 1
ATOM 3295 C CA . GLN A 1 414 ? -22.275 -9.172 43.704 1.00 94.56 414 GLN A CA 1
ATOM 3296 C C . GLN A 1 414 ? -23.446 -9.063 42.716 1.00 94.56 414 GLN A C 1
ATOM 3298 O O . GLN A 1 414 ? -24.602 -9.248 43.098 1.00 94.56 414 GLN A O 1
ATOM 3303 N N . LEU A 1 415 ? -23.135 -8.749 41.461 1.00 94.81 415 LEU A N 1
ATOM 3304 C CA . LEU A 1 415 ? -24.087 -8.607 40.358 1.00 94.81 415 LEU A CA 1
ATOM 3305 C C . LEU A 1 415 ? -23.937 -9.709 39.311 1.00 94.81 415 LEU A C 1
ATOM 3307 O O . LEU A 1 415 ? -24.936 -10.208 38.807 1.00 94.81 415 LEU A O 1
ATOM 3311 N N . ILE A 1 416 ? -22.695 -10.064 38.974 1.00 95.06 416 ILE A N 1
ATOM 3312 C CA . ILE A 1 416 ? -22.371 -11.107 37.993 1.00 95.06 416 ILE A CA 1
ATOM 3313 C C . ILE A 1 416 ? -21.397 -12.082 38.636 1.00 95.06 416 ILE A C 1
ATOM 3315 O O . ILE A 1 416 ? -20.443 -11.656 39.291 1.00 95.06 416 ILE A O 1
ATOM 3319 N N . ASP A 1 417 ? -21.650 -13.368 38.418 1.00 95.75 417 ASP A N 1
ATOM 3320 C CA . ASP A 1 417 ? -20.785 -14.479 38.796 1.00 95.75 417 ASP A CA 1
ATOM 3321 C C . ASP A 1 417 ? -20.684 -15.443 37.623 1.00 95.75 417 ASP A C 1
ATOM 3323 O O . ASP A 1 417 ? -21.551 -16.293 37.429 1.00 95.75 417 ASP A O 1
ATOM 3327 N N . ASP A 1 418 ? -19.684 -15.239 36.776 1.00 94.44 418 ASP A N 1
ATOM 3328 C CA . ASP A 1 418 ? -19.527 -16.018 35.557 1.00 94.44 418 ASP A CA 1
ATOM 3329 C C . ASP A 1 418 ? -18.059 -16.400 35.379 1.00 94.44 418 ASP A C 1
ATOM 3331 O O . ASP A 1 418 ? -17.320 -15.753 34.633 1.00 94.44 418 ASP A O 1
ATOM 3335 N N . PRO A 1 419 ? -17.588 -17.415 36.121 1.00 92.56 419 PRO A N 1
ATOM 3336 C CA . PRO A 1 419 ? -16.182 -17.779 36.123 1.00 92.56 419 PRO A CA 1
ATOM 3337 C C . PRO A 1 419 ? -15.754 -18.565 34.878 1.00 92.56 419 PRO A C 1
ATOM 3339 O O . PRO A 1 419 ? -14.595 -18.963 34.785 1.00 92.56 419 PRO A O 1
ATOM 3342 N N . VAL A 1 420 ? -16.671 -18.834 33.947 1.00 90.00 420 VAL A N 1
ATOM 3343 C CA . VAL A 1 420 ? -16.406 -19.629 32.748 1.00 90.00 420 VAL A CA 1
ATOM 3344 C C . VAL A 1 420 ? -15.748 -18.755 31.684 1.00 90.00 420 VAL A C 1
ATOM 3346 O O . VAL A 1 420 ? -16.177 -17.627 31.446 1.00 90.00 420 VAL A O 1
ATOM 3349 N N . ARG A 1 421 ? -14.737 -19.303 30.996 1.00 88.25 421 ARG A N 1
ATOM 3350 C CA . ARG A 1 421 ? -14.087 -18.650 29.853 1.00 88.25 421 ARG A CA 1
ATOM 3351 C C . ARG A 1 421 ? -15.124 -18.252 28.804 1.00 88.25 421 ARG A C 1
ATOM 3353 O O . ARG A 1 421 ? -15.771 -19.107 28.199 1.00 88.25 421 ARG A O 1
ATOM 3360 N N . LYS A 1 422 ? -15.182 -16.960 28.495 1.00 87.88 422 LYS A N 1
ATOM 3361 C CA . LYS A 1 422 ? -15.788 -16.431 27.268 1.00 87.88 422 LYS A CA 1
ATOM 3362 C C . LYS A 1 422 ? -14.707 -15.773 26.432 1.00 87.88 422 LYS A C 1
ATOM 3364 O O . LYS A 1 422 ? -13.816 -15.148 26.972 1.00 87.88 422 LYS A O 1
ATOM 3369 N N . ASN A 1 423 ? -14.742 -15.922 25.117 1.00 82.50 423 ASN A N 1
ATOM 3370 C CA . ASN A 1 423 ? -13.811 -15.244 24.214 1.00 82.50 423 ASN A CA 1
ATOM 3371 C C . ASN A 1 423 ? -14.468 -15.187 22.822 1.00 82.50 423 ASN A C 1
ATOM 3373 O O . ASN A 1 423 ? -15.005 -16.212 22.393 1.00 82.50 423 ASN A O 1
ATOM 3377 N N . PRO A 1 424 ? -14.517 -14.025 22.139 1.00 87.31 424 PRO A N 1
ATOM 3378 C CA . PRO A 1 424 ? -13.939 -12.721 22.513 1.00 87.31 424 PRO A CA 1
ATOM 3379 C C . PRO A 1 424 ? -14.819 -11.908 23.468 1.00 87.31 424 PRO A C 1
ATOM 3381 O O . PRO A 1 424 ? -15.970 -12.280 23.718 1.00 87.31 424 PRO A O 1
ATOM 3384 N N . ALA A 1 425 ? -14.317 -10.774 23.969 1.00 86.62 425 ALA A N 1
ATOM 3385 C CA . ALA A 1 425 ? -15.142 -9.764 24.623 1.00 86.62 425 ALA A CA 1
ATOM 3386 C C . ALA A 1 425 ? -16.070 -9.096 23.595 1.00 86.62 425 ALA A C 1
ATOM 3388 O O . ALA A 1 425 ? -15.614 -8.405 22.689 1.00 86.62 425 ALA A O 1
ATOM 3389 N N . ILE A 1 426 ? -17.385 -9.292 23.729 1.00 83.12 426 ILE A N 1
ATOM 3390 C CA . ILE A 1 426 ? -18.395 -8.619 22.892 1.00 83.12 426 ILE A CA 1
ATOM 3391 C C . ILE A 1 426 ? -19.135 -7.593 23.758 1.00 83.12 426 ILE A C 1
ATOM 3393 O O . ILE A 1 426 ? -19.708 -8.008 24.770 1.00 83.12 426 ILE A O 1
ATOM 3397 N N . PRO A 1 427 ? -19.145 -6.292 23.398 1.00 85.88 427 PRO A N 1
ATOM 3398 C CA . PRO A 1 427 ? -19.876 -5.264 24.136 1.00 85.88 427 PRO A CA 1
ATOM 3399 C C . PRO A 1 427 ? -21.347 -5.628 24.346 1.00 85.88 427 PRO A C 1
ATOM 3401 O O . PRO A 1 427 ? -21.989 -6.186 23.461 1.00 85.88 427 PRO A O 1
ATOM 3404 N N . ASP A 1 428 ? -21.871 -5.300 25.527 1.00 86.81 428 ASP A N 1
ATOM 3405 C CA . ASP A 1 428 ? -23.280 -5.469 25.911 1.00 86.81 428 ASP A CA 1
ATOM 3406 C C . ASP A 1 428 ? -23.841 -6.902 25.853 1.00 86.81 428 ASP A C 1
ATOM 3408 O O . ASP A 1 428 ? -25.052 -7.086 25.979 1.00 86.81 428 ASP A O 1
ATOM 3412 N N . ARG A 1 429 ? -22.980 -7.923 25.708 1.00 87.56 429 ARG A N 1
ATOM 3413 C CA . ARG A 1 429 ? -23.376 -9.342 25.672 1.00 87.56 429 ARG A CA 1
ATOM 3414 C C . ARG A 1 429 ? -24.211 -9.742 26.890 1.00 87.56 429 ARG A C 1
ATOM 3416 O O . ARG A 1 429 ? -25.142 -10.532 26.759 1.00 87.56 429 ARG A O 1
ATOM 3423 N N . THR A 1 430 ? -23.871 -9.215 28.062 1.00 90.56 430 THR A N 1
ATOM 3424 C CA . THR A 1 430 ? -24.574 -9.474 29.319 1.00 90.56 430 THR A CA 1
ATOM 3425 C C . THR A 1 430 ? -25.262 -8.200 29.801 1.00 90.56 430 THR A C 1
ATOM 3427 O O . THR A 1 430 ? -24.665 -7.124 29.793 1.00 90.56 430 THR A O 1
ATOM 3430 N N . SER A 1 431 ? -26.510 -8.323 30.255 1.00 93.12 431 SER A N 1
ATOM 3431 C CA . SER A 1 431 ? -27.307 -7.227 30.814 1.00 93.12 431 SER A CA 1
ATOM 3432 C C . SER A 1 431 ? -27.835 -7.629 32.183 1.00 93.12 431 SER A C 1
ATOM 3434 O O . SER A 1 431 ? -28.468 -8.676 32.300 1.00 93.12 431 SER A O 1
ATOM 3436 N N . VAL A 1 432 ? -27.596 -6.807 33.206 1.00 93.38 432 VAL A N 1
ATOM 3437 C CA . VAL A 1 432 ? -28.099 -7.051 34.567 1.00 93.38 432 VAL A CA 1
ATOM 3438 C C . VAL A 1 432 ? -28.795 -5.803 35.103 1.00 93.38 432 VAL A C 1
ATOM 3440 O O . VAL A 1 432 ? -28.160 -4.746 35.148 1.00 93.38 432 VAL A O 1
ATOM 3443 N N . PRO A 1 433 ? -30.058 -5.893 35.555 1.00 92.31 433 PRO A N 1
ATOM 3444 C CA . PRO A 1 433 ? -30.737 -4.758 36.158 1.00 92.31 433 PRO A CA 1
ATOM 3445 C C . PRO A 1 433 ? -30.120 -4.423 37.521 1.00 92.31 433 PRO A C 1
ATOM 3447 O O . PRO A 1 433 ? -29.921 -5.286 38.379 1.00 92.31 433 PRO A O 1
ATOM 3450 N N . VAL A 1 434 ? -29.853 -3.142 37.748 1.00 94.56 434 VAL A N 1
ATOM 3451 C CA . VAL A 1 434 ? -29.288 -2.604 38.985 1.00 94.56 434 VAL A CA 1
ATOM 3452 C C . VAL A 1 434 ? -30.112 -1.421 39.475 1.00 94.56 434 VAL A C 1
ATOM 3454 O O . VAL A 1 434 ? -30.492 -0.535 38.713 1.00 94.56 434 VAL A O 1
ATOM 3457 N N . LYS A 1 435 ? -30.396 -1.392 40.778 1.00 94.00 435 LYS A N 1
ATOM 3458 C CA . LYS A 1 435 ? -31.050 -0.253 41.433 1.00 94.00 435 LYS A CA 1
ATOM 3459 C C . LYS A 1 435 ? -29.978 0.634 42.045 1.00 94.00 435 LYS A C 1
ATOM 3461 O O . LYS A 1 435 ? -29.244 0.176 42.915 1.00 94.00 435 LYS A O 1
ATOM 3466 N N . LEU A 1 436 ? -29.908 1.883 41.598 1.00 94.75 436 LEU A N 1
ATOM 3467 C CA . LEU A 1 436 ? -28.945 2.869 42.084 1.00 94.75 436 LEU A CA 1
ATOM 3468 C C . LEU A 1 436 ? -29.690 4.050 42.703 1.00 94.75 436 LEU A C 1
ATOM 3470 O O . LEU A 1 436 ? -30.723 4.481 42.182 1.00 94.75 436 LEU A O 1
ATOM 3474 N N . SER A 1 437 ? -29.170 4.584 43.806 1.00 94.81 437 SER A N 1
ATOM 3475 C CA . SER A 1 437 ? -29.598 5.879 44.336 1.00 94.81 437 SER A CA 1
ATOM 3476 C C . SER A 1 437 ? -28.927 7.010 43.549 1.00 94.81 437 SER A C 1
ATOM 3478 O O . SER A 1 437 ? -27.967 6.807 42.818 1.00 94.81 437 SER A O 1
ATOM 3480 N N . LYS A 1 438 ? -29.436 8.239 43.631 1.00 93.31 438 LYS A N 1
ATOM 3481 C CA . LYS A 1 438 ? -28.710 9.394 43.085 1.00 93.31 438 LYS A CA 1
ATOM 3482 C C . LYS A 1 438 ? -27.412 9.578 43.876 1.00 93.31 438 LYS A C 1
ATOM 3484 O O . LYS A 1 438 ? -27.472 9.882 45.064 1.00 93.31 438 LYS A O 1
ATOM 3489 N N . GLY A 1 439 ? -26.251 9.488 43.232 1.00 92.62 439 GLY A N 1
ATOM 3490 C CA . GLY A 1 439 ? -24.983 9.619 43.949 1.00 92.62 439 GLY A CA 1
ATOM 3491 C C . GLY A 1 439 ? -23.828 8.855 43.324 1.00 92.62 439 GLY A C 1
ATOM 3492 O O . GLY A 1 439 ? -23.889 8.462 42.163 1.00 92.62 439 GLY A O 1
ATOM 3493 N N . LYS A 1 440 ? -22.742 8.721 44.089 1.00 96.25 440 LYS A N 1
ATOM 3494 C CA . LYS A 1 440 ? -21.560 7.941 43.708 1.00 96.25 440 LYS A CA 1
ATOM 3495 C C . LYS A 1 440 ? -21.783 6.473 44.070 1.00 96.25 440 LYS A C 1
ATOM 3497 O O . LYS A 1 440 ? -22.248 6.201 45.169 1.00 96.25 440 LYS A O 1
ATOM 3502 N N . HIS A 1 441 ? -21.383 5.582 43.175 1.00 97.00 441 HIS A N 1
ATOM 3503 C CA . HIS A 1 441 ? -21.404 4.136 43.359 1.00 97.00 441 HIS A CA 1
ATOM 3504 C C . HIS A 1 441 ? -20.061 3.548 42.954 1.00 97.00 441 HIS A C 1
ATOM 3506 O O . HIS A 1 441 ? -19.443 3.993 41.981 1.00 97.00 441 HIS A O 1
ATOM 3512 N N . GLU A 1 442 ? -19.608 2.561 43.708 1.00 96.94 442 GLU A N 1
ATOM 3513 C CA . GLU A 1 442 ? -18.378 1.838 43.435 1.00 96.94 442 GLU A CA 1
ATOM 3514 C C . GLU A 1 442 ? -18.671 0.600 42.601 1.00 96.94 442 GLU A C 1
ATOM 3516 O O . GLU A 1 442 ? -19.472 -0.238 43.003 1.00 96.94 442 GLU A O 1
ATOM 3521 N N . ILE A 1 443 ? -17.969 0.454 41.478 1.00 97.56 443 ILE A N 1
ATOM 3522 C CA . ILE A 1 443 ? -18.007 -0.759 40.667 1.00 97.56 443 ILE A CA 1
ATOM 3523 C C . ILE A 1 443 ? -16.644 -1.446 40.694 1.00 97.56 443 ILE A C 1
ATOM 3525 O O . ILE A 1 443 ? -15.600 -0.803 40.547 1.00 97.56 443 ILE A O 1
ATOM 3529 N N . VAL A 1 444 ? -16.666 -2.763 40.877 1.00 98.00 444 VAL A N 1
ATOM 3530 C CA . VAL A 1 444 ? -15.479 -3.618 40.891 1.00 98.00 444 VAL A CA 1
ATOM 3531 C C . VAL A 1 444 ? -15.677 -4.778 39.927 1.00 98.00 444 VAL A C 1
ATOM 3533 O O . VAL A 1 444 ? -16.712 -5.438 39.956 1.00 98.00 444 VAL A O 1
ATOM 3536 N N . VAL A 1 445 ? -14.674 -5.033 39.097 1.00 98.06 445 VAL A N 1
ATOM 3537 C CA . VAL A 1 445 ? -14.599 -6.148 38.154 1.00 98.06 445 VAL A CA 1
ATOM 3538 C C . VAL A 1 445 ? -13.401 -7.003 38.542 1.00 98.06 445 VAL A C 1
ATOM 3540 O O . VAL A 1 445 ? -12.276 -6.516 38.563 1.00 98.06 445 VAL A O 1
ATOM 3543 N N . ALA A 1 446 ? -13.632 -8.270 38.857 1.00 97.81 446 ALA A N 1
ATOM 3544 C CA . ALA A 1 446 ? -12.590 -9.278 38.961 1.00 97.81 446 ALA A CA 1
ATOM 3545 C C . ALA A 1 446 ? -12.582 -10.079 37.660 1.00 97.81 446 ALA A C 1
ATOM 3547 O O . ALA A 1 446 ? -13.595 -10.698 37.340 1.00 97.81 446 ALA A O 1
ATOM 3548 N N . LEU A 1 447 ? -11.480 -10.038 36.914 1.00 97.88 447 LEU A N 1
ATOM 3549 C CA . LEU A 1 447 ? -11.327 -10.722 35.629 1.00 97.88 447 LEU A CA 1
ATOM 3550 C C . LEU A 1 447 ? -10.271 -11.821 35.746 1.00 97.88 447 LEU A C 1
ATOM 3552 O O . LEU A 1 447 ? -9.183 -11.560 36.259 1.00 97.88 447 LEU A O 1
ATOM 3556 N N . ASP A 1 448 ? -10.576 -13.020 35.263 1.00 97.00 448 ASP A N 1
ATOM 3557 C CA . ASP A 1 448 ? -9.592 -14.084 35.060 1.00 97.00 448 ASP A CA 1
ATOM 3558 C C . ASP A 1 448 ? -8.879 -13.869 33.715 1.00 97.00 448 ASP A C 1
ATOM 3560 O O . ASP A 1 448 ? -9.531 -13.842 32.670 1.00 97.00 448 ASP A O 1
ATOM 3564 N N . THR A 1 449 ? -7.554 -13.687 33.739 1.00 94.69 449 THR A N 1
ATOM 3565 C CA . THR A 1 449 ? -6.740 -13.476 32.527 1.00 94.69 449 THR A CA 1
ATOM 3566 C C . THR A 1 449 ? -6.535 -14.757 31.730 1.00 94.69 449 THR A C 1
ATOM 3568 O O . THR A 1 449 ? -6.185 -14.688 30.551 1.00 94.69 449 THR A O 1
ATOM 3571 N N . ASP A 1 450 ? -6.786 -15.912 32.350 1.00 91.31 450 ASP A N 1
ATOM 3572 C CA . ASP A 1 450 ? -6.990 -17.192 31.685 1.00 91.31 450 ASP A CA 1
ATOM 3573 C C . ASP A 1 450 ? -5.872 -17.555 30.691 1.00 91.31 450 ASP A C 1
ATOM 3575 O O . ASP A 1 450 ? -6.106 -17.843 29.513 1.00 91.31 450 ASP A O 1
ATOM 3579 N N . SER A 1 451 ? -4.631 -17.456 31.176 1.00 88.75 451 SER A N 1
ATOM 3580 C CA . SER A 1 451 ? -3.397 -17.671 30.401 1.00 88.75 451 SER A CA 1
ATOM 3581 C C . SER A 1 451 ? -3.328 -16.856 29.097 1.00 88.75 451 SER A C 1
ATOM 3583 O O . SER A 1 451 ? -3.002 -17.390 28.040 1.00 88.75 451 SER A O 1
ATOM 3585 N N . GLY A 1 452 ? -3.686 -15.569 29.157 1.00 84.44 452 GLY A N 1
ATOM 3586 C CA . GLY A 1 452 ? -3.650 -14.655 28.008 1.00 84.44 452 GLY A CA 1
ATOM 3587 C C . GLY A 1 452 ? -4.918 -14.634 27.158 1.00 84.44 452 GLY A C 1
ATOM 3588 O O . GLY A 1 452 ? -4.989 -13.879 26.191 1.00 84.44 452 GLY A O 1
ATOM 3589 N N . MET A 1 453 ? -5.937 -15.420 27.514 1.00 87.06 453 MET A N 1
ATOM 3590 C CA . MET A 1 453 ? -7.191 -15.517 26.756 1.00 87.06 453 MET A CA 1
ATOM 3591 C C . MET A 1 453 ? -8.309 -14.607 27.287 1.00 87.06 453 MET A C 1
ATOM 3593 O O . MET A 1 453 ? -9.318 -14.446 26.598 1.00 87.06 453 MET A O 1
ATOM 3597 N N . GLY A 1 454 ? -8.136 -14.016 28.475 1.00 89.94 454 GLY A N 1
ATOM 3598 C CA . GLY A 1 454 ? -8.978 -12.954 29.034 1.00 89.94 454 GLY A CA 1
ATOM 3599 C C . GLY A 1 454 ? -8.288 -11.597 28.912 1.00 89.94 454 GLY A C 1
ATOM 3600 O O . GLY A 1 454 ? -7.441 -11.235 29.730 1.00 89.94 454 GLY A O 1
ATOM 3601 N N . TRP A 1 455 ? -8.620 -10.847 27.865 1.00 93.62 455 TRP A N 1
ATOM 3602 C CA . TRP A 1 455 ? -8.004 -9.565 27.540 1.00 93.62 455 TRP A CA 1
ATOM 3603 C C . TRP A 1 455 ? -8.630 -8.391 28.271 1.00 93.62 455 TRP A C 1
ATOM 3605 O O . TRP A 1 455 ? -7.934 -7.408 28.522 1.00 93.62 455 TRP A O 1
ATOM 3615 N N . GLY A 1 456 ? -9.917 -8.428 28.597 1.00 95.75 456 GLY A N 1
ATOM 3616 C CA . GLY A 1 456 ? -10.564 -7.276 29.191 1.00 95.75 456 GLY A CA 1
ATOM 3617 C C . GLY A 1 456 ? -12.079 -7.302 29.198 1.00 95.75 456 GLY A C 1
ATOM 3618 O O . GLY A 1 456 ? -12.744 -8.327 29.067 1.00 95.75 456 GLY A O 1
ATOM 3619 N N . PHE A 1 457 ? -12.636 -6.108 29.373 1.00 97.25 457 PHE A N 1
ATOM 3620 C CA . PHE A 1 457 ? -14.074 -5.922 29.470 1.00 97.25 457 PHE A CA 1
ATOM 3621 C C . PHE A 1 457 ? -14.537 -4.545 28.974 1.00 97.25 457 PHE A C 1
ATOM 3623 O O . PHE A 1 457 ? -13.777 -3.577 28.895 1.00 97.25 457 PHE A O 1
ATOM 3630 N N . TYR A 1 458 ? -15.827 -4.480 28.663 1.00 95.50 458 TYR A N 1
ATOM 3631 C CA . TYR A 1 458 ? -16.633 -3.318 28.323 1.00 95.50 458 TYR A CA 1
ATOM 3632 C C . TYR A 1 458 ? -17.711 -3.148 29.382 1.00 95.50 458 TYR A C 1
ATOM 3634 O O . TYR A 1 458 ? -18.294 -4.134 29.836 1.00 95.50 458 TYR A O 1
ATOM 3642 N N . LEU A 1 459 ? -18.021 -1.904 29.735 1.00 95.38 459 LEU A N 1
ATOM 3643 C CA . LEU A 1 459 ? -19.035 -1.614 30.740 1.00 95.38 459 LEU A CA 1
ATOM 3644 C C . LEU A 1 459 ? -19.724 -0.279 30.460 1.00 95.38 459 LEU A C 1
ATOM 3646 O O . LEU A 1 459 ? -19.048 0.730 30.257 1.00 95.38 459 LEU A O 1
ATOM 3650 N N . ARG A 1 460 ? -21.059 -0.269 30.445 1.00 93.31 460 ARG A N 1
ATOM 3651 C CA . ARG A 1 460 ? -21.896 0.939 30.336 1.00 93.31 460 ARG A CA 1
ATOM 3652 C C . ARG A 1 460 ? -23.273 0.708 30.957 1.00 93.31 460 ARG A C 1
ATOM 3654 O O . ARG A 1 460 ? -23.616 -0.416 31.307 1.00 93.31 460 ARG A O 1
ATOM 3661 N N . PHE A 1 461 ? -24.058 1.770 31.096 1.00 92.69 461 PHE A N 1
ATOM 3662 C CA . PHE A 1 461 ? -25.439 1.697 31.570 1.00 92.69 461 PHE A CA 1
ATOM 3663 C C . PHE A 1 461 ? -26.422 1.930 30.425 1.00 92.69 461 PHE A C 1
ATOM 3665 O O . PHE A 1 461 ? -26.154 2.735 29.537 1.00 92.69 461 PHE A O 1
ATOM 3672 N N . GLU A 1 462 ? -27.576 1.276 30.476 1.00 89.00 462 GLU A N 1
ATOM 3673 C CA . GLU A 1 462 ? -28.741 1.551 29.634 1.00 89.00 462 GLU A CA 1
ATOM 3674 C C . GLU A 1 462 ? -29.938 1.932 30.526 1.00 89.00 462 GLU A C 1
ATOM 3676 O O . GLU A 1 462 ? -30.080 1.444 31.651 1.00 89.00 462 GLU A O 1
ATOM 3681 N N . ILE A 1 463 ? -30.811 2.820 30.046 1.00 84.25 463 ILE A N 1
ATOM 3682 C CA . ILE A 1 463 ? -32.167 2.968 30.584 1.00 84.25 463 ILE A CA 1
ATOM 3683 C C . ILE A 1 463 ? -32.936 1.688 30.221 1.00 84.25 463 ILE A C 1
ATOM 3685 O O . ILE A 1 463 ? -33.051 1.414 29.029 1.00 84.25 463 ILE A O 1
ATOM 3689 N N . PRO A 1 464 ? -33.501 0.939 31.185 1.00 80.31 464 PRO A N 1
ATOM 3690 C CA . PRO A 1 464 ? -34.218 -0.301 30.898 1.00 80.31 464 PRO A CA 1
ATOM 3691 C C . PRO A 1 464 ? -35.296 -0.106 29.832 1.00 80.31 464 PRO A C 1
ATOM 3693 O O . PRO A 1 464 ? -35.985 0.921 29.824 1.00 80.31 464 PRO A O 1
ATOM 3696 N N . ARG A 1 465 ? -35.415 -1.063 28.905 1.00 72.31 465 ARG A N 1
ATOM 3697 C CA . ARG A 1 465 ? -36.213 -0.923 27.670 1.00 72.31 465 ARG A CA 1
ATOM 3698 C C . ARG A 1 465 ? -37.670 -0.557 27.935 1.00 72.31 465 ARG A C 1
ATOM 3700 O O . ARG A 1 465 ? -38.233 0.279 27.237 1.00 72.31 465 ARG A O 1
ATOM 3707 N N . GLU A 1 466 ? -38.258 -1.102 28.988 1.00 70.00 466 GLU A N 1
ATOM 3708 C CA . GLU A 1 466 ? -39.614 -0.809 29.451 1.00 70.00 466 GLU A CA 1
ATOM 3709 C C . GLU A 1 466 ? -39.818 0.654 29.894 1.00 70.00 466 GLU A C 1
ATOM 3711 O O . GLU A 1 466 ? -40.939 1.164 29.892 1.00 70.00 466 GLU A O 1
ATOM 3716 N N . MET A 1 467 ? -38.738 1.365 30.232 1.00 69.56 467 MET A N 1
ATOM 3717 C CA . MET A 1 467 ? -38.741 2.789 30.579 1.00 69.56 467 MET A CA 1
ATOM 3718 C C . MET A 1 467 ? -38.357 3.704 29.402 1.00 69.56 467 MET A C 1
ATOM 3720 O O . MET A 1 467 ? -38.431 4.931 29.533 1.00 69.56 467 MET A O 1
ATOM 3724 N N . GLN A 1 468 ? -37.995 3.146 28.242 1.00 73.69 468 GLN A N 1
ATOM 3725 C CA . GLN A 1 468 ? -37.663 3.893 27.026 1.00 73.69 468 GLN A CA 1
ATOM 3726 C C . GLN A 1 468 ? -38.944 4.362 26.303 1.00 73.69 468 GLN A C 1
ATOM 3728 O O . GLN A 1 468 ? -39.370 3.807 25.292 1.00 73.69 468 GLN A O 1
ATOM 3733 N N . LYS A 1 469 ? -39.602 5.411 26.814 1.00 57.25 469 LYS A N 1
ATOM 3734 C CA . LYS A 1 469 ? -40.773 6.026 26.149 1.00 57.25 469 LYS A CA 1
ATOM 3735 C C . LYS A 1 469 ? -40.333 6.900 24.963 1.00 57.25 469 LYS A C 1
ATOM 3737 O O . LYS A 1 469 ? -39.345 7.620 25.063 1.00 57.25 469 LYS A O 1
ATOM 3742 N N . LYS A 1 470 ? -41.084 6.916 23.849 1.00 52.31 470 LYS A N 1
ATOM 3743 C CA . LYS A 1 470 ? -40.740 7.677 22.617 1.00 52.31 470 LYS A CA 1
ATOM 3744 C C . LYS A 1 470 ? -40.460 9.181 22.843 1.00 52.31 470 LYS A C 1
ATOM 3746 O O . LYS A 1 470 ? -39.742 9.776 22.041 1.00 52.31 470 LYS A O 1
ATOM 3751 N N . THR A 1 471 ? -40.925 9.768 23.947 1.00 46.59 471 THR A N 1
ATOM 3752 C CA . THR A 1 471 ? -40.869 11.205 24.269 1.00 46.59 471 THR A CA 1
ATOM 3753 C C . THR A 1 471 ? -40.232 11.505 25.641 1.00 46.59 471 THR A C 1
ATOM 3755 O O . THR A 1 471 ? -40.914 11.976 26.543 1.00 46.59 471 THR A O 1
ATOM 3758 N N . ILE A 1 472 ? -38.922 11.276 25.838 1.00 46.88 472 ILE A N 1
ATOM 3759 C CA . ILE A 1 472 ? -38.156 11.867 26.967 1.00 46.88 472 ILE A CA 1
ATOM 3760 C C . ILE A 1 472 ? -36.749 12.307 26.503 1.00 46.88 472 ILE A C 1
ATOM 3762 O O . ILE A 1 472 ? -36.124 11.640 25.678 1.00 46.88 472 ILE A O 1
ATOM 3766 N N . LYS A 1 473 ? -36.289 13.459 27.026 1.00 43.28 473 LYS A N 1
ATOM 3767 C CA . LYS A 1 473 ? -34.988 14.118 26.776 1.00 43.28 473 LYS A CA 1
ATOM 3768 C C . LYS A 1 473 ? -33.772 13.209 27.082 1.00 43.28 473 LYS A C 1
ATOM 3770 O O . LYS A 1 473 ? -33.865 12.376 27.984 1.00 43.28 473 LYS A O 1
ATOM 3775 N N . PRO A 1 474 ? -32.633 13.399 26.377 1.00 44.06 474 PRO A N 1
ATOM 3776 C CA . PRO A 1 474 ? -31.435 12.559 26.500 1.00 44.06 474 PRO A CA 1
ATOM 3777 C C . PRO A 1 474 ? -30.837 12.527 27.917 1.00 44.06 474 PRO A C 1
ATOM 3779 O O . PRO A 1 474 ? -30.970 13.484 28.684 1.00 44.06 474 PRO A O 1
ATOM 3782 N N . VAL A 1 475 ? -30.153 11.423 28.247 1.00 47.06 475 VAL A N 1
ATOM 3783 C CA . VAL A 1 475 ? -29.448 11.214 29.526 1.00 47.06 475 VAL A CA 1
ATOM 3784 C C . VAL A 1 475 ? -28.452 12.361 29.785 1.00 47.06 475 VAL A C 1
ATOM 3786 O O . VAL A 1 475 ? -27.599 12.631 28.937 1.00 47.06 475 VAL A O 1
ATOM 3789 N N . PRO A 1 476 ? -28.501 13.037 30.951 1.00 47.69 476 PRO A N 1
ATOM 3790 C CA . PRO A 1 476 ? -27.480 14.007 31.333 1.00 47.69 476 PRO A CA 1
ATOM 3791 C C . PRO A 1 476 ? -26.109 13.331 31.453 1.00 47.69 476 PRO A C 1
ATOM 3793 O O . PRO A 1 476 ? -25.995 12.248 32.025 1.00 47.69 476 PRO A O 1
ATOM 3796 N N . ARG A 1 477 ? -25.063 13.985 30.935 1.00 42.88 477 ARG A N 1
ATOM 3797 C CA . ARG A 1 477 ? -23.679 13.485 30.956 1.00 42.88 477 ARG A CA 1
ATOM 3798 C C . ARG A 1 477 ? -23.252 13.054 32.366 1.00 42.88 477 ARG A C 1
ATOM 3800 O O . ARG A 1 477 ? -23.326 13.842 33.307 1.00 42.88 477 ARG A O 1
ATOM 3807 N N . PHE A 1 478 ? -22.726 11.835 32.485 1.00 43.47 478 PHE A N 1
ATOM 3808 C CA . PHE A 1 478 ? -21.940 11.422 33.648 1.00 43.47 478 PHE A CA 1
ATOM 3809 C C . PHE A 1 478 ? -20.648 12.254 33.678 1.00 43.47 478 PHE A C 1
ATOM 3811 O O . PHE A 1 478 ? -19.922 12.302 32.685 1.00 43.47 478 PHE A O 1
ATOM 3818 N N . SER A 1 479 ? -20.373 12.943 34.788 1.00 34.53 479 SER A N 1
ATOM 3819 C CA . SER A 1 479 ? -19.127 13.692 34.982 1.00 34.53 479 SER A CA 1
ATOM 3820 C C . SER A 1 479 ? -18.141 12.911 35.850 1.00 34.53 479 SER A C 1
ATOM 3822 O O . SER A 1 479 ? -18.514 12.313 36.861 1.00 34.53 479 SER A O 1
ATOM 3824 N N . TRP A 1 480 ? -16.870 12.937 35.447 1.00 32.69 480 TRP A N 1
ATOM 3825 C CA . TRP A 1 480 ? -15.752 12.313 36.150 1.00 32.69 480 TRP A CA 1
ATOM 3826 C C . TRP A 1 480 ? -14.994 13.395 36.917 1.00 32.69 480 TRP A C 1
ATOM 3828 O O . TRP A 1 480 ? -14.408 14.263 36.283 1.00 32.69 480 TRP A O 1
ATOM 3838 N N . ASN A 1 481 ? -14.979 13.342 38.251 1.00 29.86 481 ASN A N 1
ATOM 3839 C CA . ASN A 1 481 ? -14.079 14.164 39.066 1.00 29.86 481 ASN A CA 1
ATOM 3840 C C . ASN A 1 481 ? -13.337 13.274 40.063 1.00 29.86 481 ASN A C 1
ATOM 3842 O O . ASN A 1 481 ? -13.963 12.584 40.872 1.00 29.86 481 ASN A O 1
ATOM 3846 N N . TRP A 1 482 ? -12.009 13.339 40.015 1.00 29.59 482 TRP A N 1
ATOM 3847 C CA . TRP A 1 482 ? -11.126 12.839 41.061 1.00 29.59 482 TRP A CA 1
ATOM 3848 C C . TRP A 1 482 ? -10.705 14.014 41.949 1.00 29.59 482 TRP A C 1
ATOM 3850 O O . TRP A 1 482 ? -10.447 15.105 41.446 1.00 29.59 482 TRP A O 1
ATOM 3860 N N . SER A 1 483 ? -10.646 13.797 43.261 1.00 28.20 483 SER A N 1
ATOM 3861 C CA . SER A 1 483 ? -10.028 14.715 44.218 1.00 28.20 483 SER A CA 1
ATOM 3862 C C . SER A 1 483 ? -8.922 13.958 44.946 1.00 28.20 483 SER A C 1
ATOM 3864 O O . SER A 1 483 ? -9.216 13.106 45.786 1.00 28.20 483 SER A O 1
ATOM 3866 N N . SER A 1 484 ? -7.662 14.260 44.638 1.00 28.64 484 SER A N 1
ATOM 3867 C CA . SER A 1 484 ? -6.520 13.893 45.476 1.00 28.64 484 SER A CA 1
ATOM 3868 C C . SER A 1 484 ? -6.559 14.702 46.763 1.00 28.64 484 SER A C 1
ATOM 3870 O O . SER A 1 484 ? -6.227 15.886 46.751 1.00 28.64 484 SER A O 1
ATOM 3872 N N . ARG A 1 485 ? -6.899 14.073 47.885 1.00 27.91 485 ARG A N 1
ATOM 3873 C CA . ARG A 1 485 ? -6.378 14.486 49.192 1.00 27.91 485 ARG A CA 1
ATOM 3874 C C . ARG A 1 485 ? -6.127 13.250 50.040 1.00 27.91 485 ARG A C 1
ATOM 3876 O O . ARG A 1 485 ? -7.061 12.669 50.579 1.00 27.91 485 ARG A O 1
ATOM 3883 N N . ALA A 1 486 ? -4.855 12.890 50.162 1.00 27.91 486 ALA A N 1
ATOM 3884 C CA . ALA A 1 486 ? -4.334 12.133 51.286 1.00 27.91 486 ALA A CA 1
ATOM 3885 C C . ALA A 1 486 ? -2.863 12.524 51.494 1.00 27.91 486 ALA A C 1
ATOM 3887 O O . ALA A 1 486 ? -2.017 12.183 50.679 1.00 27.91 486 ALA A O 1
ATOM 3888 N N . GLY A 1 487 ? -2.620 13.257 52.585 1.00 29.48 487 GLY A N 1
ATOM 3889 C CA . GLY A 1 487 ? -1.371 13.252 53.345 1.00 29.48 487 GLY A CA 1
ATOM 3890 C C . GLY A 1 487 ? -0.166 13.967 52.747 1.00 29.48 487 GLY A C 1
ATOM 3891 O O . GLY A 1 487 ? 0.716 13.307 52.220 1.00 29.48 487 GLY A O 1
ATOM 3892 N N . ASP A 1 488 ? -0.054 15.273 52.994 1.00 27.38 488 ASP A N 1
ATOM 3893 C CA . ASP A 1 488 ? 1.257 15.839 53.314 1.00 27.38 488 ASP A CA 1
ATOM 3894 C C . ASP A 1 488 ? 1.130 16.625 54.625 1.00 27.38 488 ASP A C 1
ATOM 3896 O O . ASP A 1 488 ? 0.477 17.667 54.701 1.00 27.38 488 ASP A O 1
ATOM 3900 N N . ARG A 1 489 ? 1.626 16.022 55.709 1.00 30.61 489 ARG A N 1
ATOM 3901 C CA . ARG A 1 489 ? 1.860 16.687 56.992 1.00 30.61 489 ARG A CA 1
ATOM 3902 C C . ARG A 1 489 ? 3.352 16.978 57.039 1.00 30.61 489 ARG A C 1
ATOM 3904 O O . ARG A 1 489 ? 4.107 16.206 57.623 1.00 30.61 489 ARG A O 1
ATOM 3911 N N . THR A 1 490 ? 3.764 18.103 56.476 1.00 31.31 490 THR A N 1
ATOM 3912 C CA . THR A 1 490 ? 5.047 18.719 56.813 1.00 31.31 490 THR A CA 1
ATOM 3913 C C . THR A 1 490 ? 4.793 19.909 57.723 1.00 31.31 490 THR A C 1
ATOM 3915 O O . THR A 1 490 ? 3.996 20.796 57.424 1.00 31.31 490 THR A O 1
ATOM 3918 N N . ARG A 1 491 ? 5.445 19.846 58.885 1.00 28.23 491 ARG A N 1
ATOM 3919 C CA . ARG A 1 491 ? 5.484 20.844 59.952 1.00 28.23 491 ARG A CA 1
ATOM 3920 C C . ARG A 1 491 ? 5.671 22.262 59.410 1.00 28.23 491 ARG A C 1
ATOM 3922 O O . ARG A 1 491 ? 6.603 22.522 58.659 1.00 28.23 491 ARG A O 1
ATOM 3929 N N . THR A 1 492 ? 4.838 23.166 59.907 1.00 29.58 492 THR A N 1
ATOM 3930 C CA . THR A 1 492 ? 5.120 24.596 60.016 1.00 29.58 492 THR A CA 1
ATOM 3931 C C . THR A 1 492 ? 6.312 24.792 60.954 1.00 29.58 492 THR A C 1
ATOM 3933 O O . THR A 1 492 ? 6.220 24.488 62.145 1.00 29.58 492 THR A O 1
ATOM 3936 N N . GLY A 1 493 ? 7.433 25.245 60.405 1.00 26.81 493 GLY A N 1
ATOM 3937 C CA . GLY A 1 493 ? 8.492 25.916 61.147 1.00 26.81 493 GLY A CA 1
ATOM 3938 C C . GLY A 1 493 ? 8.539 27.354 60.656 1.00 26.81 493 GLY A C 1
ATOM 3939 O O . GLY A 1 493 ? 8.858 27.584 59.492 1.00 26.81 493 GLY A O 1
ATOM 3940 N N . ASP A 1 494 ? 8.161 28.284 61.526 1.00 29.39 494 ASP A N 1
ATOM 3941 C CA . ASP A 1 494 ? 8.403 29.711 61.358 1.00 29.39 494 ASP A CA 1
ATOM 3942 C C . ASP A 1 494 ? 9.905 29.968 61.239 1.00 29.39 494 ASP A C 1
ATOM 3944 O O . ASP A 1 494 ? 10.650 29.615 62.151 1.00 29.39 494 ASP A O 1
ATOM 3948 N N . VAL A 1 495 ? 10.332 30.628 60.161 1.00 29.83 495 VAL A N 1
ATOM 3949 C CA . VAL A 1 495 ? 11.476 31.547 60.183 1.00 29.83 495 VAL A CA 1
ATOM 3950 C C . VAL A 1 495 ? 11.169 32.693 59.218 1.00 29.83 495 VAL A C 1
ATOM 3952 O O . VAL A 1 495 ? 11.153 32.531 58.000 1.00 29.83 495 VAL A O 1
ATOM 3955 N N . SER A 1 496 ? 10.886 33.849 59.805 1.00 28.64 496 SER A N 1
ATOM 3956 C CA . SER A 1 496 ? 10.967 35.177 59.203 1.00 28.64 496 SER A CA 1
ATOM 3957 C C . SER A 1 496 ? 12.347 35.439 58.594 1.00 28.64 496 SER A C 1
ATOM 3959 O O . SER A 1 496 ? 13.338 35.055 59.210 1.00 28.64 496 SER A O 1
ATOM 3961 N N . LEU A 1 497 ? 12.422 36.186 57.491 1.00 27.72 497 LEU A N 1
ATOM 3962 C CA . LEU A 1 497 ? 13.176 37.448 57.396 1.00 27.72 497 LEU A CA 1
ATOM 3963 C C . LEU A 1 497 ? 13.096 38.031 55.977 1.00 27.72 497 LEU A C 1
ATOM 3965 O O . LEU A 1 497 ? 12.987 37.317 54.985 1.00 27.72 497 LEU A O 1
ATOM 3969 N N . GLU A 1 498 ? 13.081 39.356 55.969 1.00 29.56 498 GLU A N 1
ATOM 3970 C CA . GLU A 1 498 ? 12.896 40.308 54.879 1.00 29.56 498 GLU A CA 1
ATOM 3971 C C . GLU A 1 498 ? 14.014 40.275 53.825 1.00 29.56 498 GLU A C 1
ATOM 3973 O O . GLU A 1 498 ? 15.141 39.863 54.111 1.00 29.56 498 GLU A O 1
ATOM 3978 N N . GLY A 1 499 ? 13.698 40.783 52.627 1.00 32.03 499 GLY A N 1
ATOM 3979 C CA . GLY A 1 499 ? 14.638 41.039 51.531 1.00 32.03 499 GLY A CA 1
ATOM 3980 C C . GLY A 1 499 ? 13.960 41.060 50.174 1.00 32.03 499 GLY A C 1
ATOM 3981 O O . GLY A 1 499 ? 13.942 39.984 49.539 1.00 32.03 499 GLY A O 1
#

Secondary structure (DSSP, 8-state):
-HHHH---EEEEEE-----B-TT-S--STTSTTB---EEEEETTS-EEEEPPSSSTT-----EEE-SSEEEEEETTEEEEEESSSTTPEEEEE----SS-HHHHTTSSGGGHHHHHHHHHHHHHHH-PPPS--HHHHHHHHHHHHHHHHHHHTTT--EE---TTSHHHHHTTTT----PPPP-TTTSSS-TT--HHHHTTHHHHHHHHHHHHHHHHHHHHHHHTTTT-SSTTHHHHHHHHHHHHHHHHHHHHHHHHHHHHHSTTSHHHHHHHHHHHHT-HHHHTSTTHHHHHHHHHHHHHHHHHHHHHHHHHHS---TTBPPP--EEEEEPPEETTT--GGG--HHHHHHPPEEEEEE--TTSTTTT-EESHHHHTT--EEEEEEEEEEESSSEEEEEEEEESEEEEEEETTEEEEEEEEEE-S--TT-EEEEEEE-SEEEEEEEEEE-GGGT--EEEEEEE--GGG--SS-PPPPPPP--------------------